Protein 1K4M (pdb70)

InterPro domains:
  IPR004821 Cytidyltransferase-like domain [PF01467] (7-187)
  IPR004821 Cytidyltransferase-like domain [TIGR00125] (6-68)
  IPR005248 Nicotinate/nicotinamide nucleotide adenylyltransferase [MF_00244] (3-213)
  IPR005248 Nicotinate/nicotinamide nucleotide adenylyltransferase [PTHR39321] (6-212)
  IPR005248 Nicotinate/nicotinamide nucleotide adenylyltransferase [TIGR00482] (7-212)
  IPR005248 Nicotinate/nicotinamide nucleotide adenylyltransferase [cd02165] (6-212)
  IPR014729 Rossmann-like alpha/beta/alpha sandwich fold [G3DSA:3.40.50.620] (2-213)

Nearest PDB structures (foldseek):
  1k4k-assembly1_A  TM=9.623E-01  e=9.495E-39  Escherichia coli
  6kg3-assembly2_C  TM=9.595E-01  e=1.101E-37  Escherichia coli NCCP15648
  6kh2-assembly3_C  TM=9.581E-01  e=1.278E-36  Escherichia coli NCCP15648
  2qtr-assembly1_A  TM=9.262E-01  e=2.271E-19  Bacillus anthracis
  1yum-assembly1_A  TM=8.874E-01  e=1.137E-19  Pseudomonas aeruginosa

Sequence (639 aa):
MKSLQALFGGTFDPVHYGHLKPVETLANLIGLTRVTIIPNNVPPHRPQPEANSVQRKHMLELAIADKPLFTLDERELKRNAPSYTAQTLKEWRQEQGPDVPLAFIIGQDSLLTFPTWYEYETILDNAHLIVCRRPGYPLEMAQPQYQQWLEDHLTHNPEDLHLQPAGKIYLAETPWFNISATIIRERLQNGESCEDLLPEPVLTYINQQGLYRMKSLQALFGGTFDPVHYGHLKPVETLANLIGLTRVTIIPNNVPPHRPQPEANSVQRKHMLELAIADKPLFTLDERELKRNAPSYTAQTLKEWRQEQGPDVPLAFIIGQDSLLTFPTWYEYETILDNAHLIVCRRPGYPLEMAQPQYQQWLEDHLTHNPEDLHLQPAGKIYLAETPWFNISATIIRERLQNGESCEDLLPEPVLTYINQQGLYRMKSLQALFGGTFDPVHYGHLKPVETLANLIGLTRVTIIPNNVPPHRPQPEANSVQRKHMLELAIADKPLFTLDERELKRNAPSYTAQTLKEWRQEQGPDVPLAFIIGQDSLLTFPTWYEYETILDNAHLIVCRRPGYPLEMAQPQYQQWLEDHLTHNPEDLHLQPAGKIYLAETPWFNISATIIRERLQNGESCEDLLPEPVLTYINQQGLYR

Foldseek 3Di:
DDEEEEEEEDQPLPPKCQRPQLVVVVCVVQNQQAYEYEHAAQDPVDHHRQDHLVLNVVLVCLQCVPPNNYDYDDCRVPDPDHDFVLVVLVVVQVVVDQQHAYEYEDEQVVLLVQVVGDPSVSNQVRHAYEYEYEPPDDNAHPDPVVSVVQVVQEDDDSVVSVVGNGRHYYHDPGDYDPADSVVVLVCVVVVHDCVVIGDPSSVVSCVVVVTSD/DDAEEEEEEDAPLPPWCQRPQQVVVVCVVQNAQAYEYEHAAQADVDGHRQDGLVLNVVLVCVQCVVPNNYDYDCVRSPDPDHDFVLVVLVVVCVVVDQQHAYEYEDEQVVLLVQVVGDPSVSNQVRHAYEYEYEPPDDNAHPDPVVSVVLVVQEDDDSVVSNVGNGGHYYHDDGDYDPADSVVVLVCVVVVHDCPVIGDPVSVVSCVVVVPSD/DDEAEEEEEDAPLPPKCQRPQQVVVVCVPQNAQAYEYEHAAQAPVDHHRQQGDVLNVVLVCQQCVPPNRYDYDDCRVPPPDHDFVLVVLVVVQVVVDQQHAYEYEDEQVVLLVQVVGDPSVNNQVRHAYEYEYEPPDDNAHPDPVVSVVQVVQEDDDSVVSNVGNGGHYYHDPGDYDPADSVVVLVCVLVVHDCPRIGDPSSVVSCVVVVTSD

Structure (mmCIF, N/CA/C/O backbone):
data_1K4M
#
_entry.id   1K4M
#
_cell.length_a   114.830
_cell.length_b   113.930
_cell.length_c   115.670
_cell.angle_alpha   90.00
_cell.angle_beta   90.00
_cell.angle_gamma   90.00
#
_symmetry.space_group_name_H-M   'I 2 2 2'
#
loop_
_entity.id
_entity.type
_entity.pdbx_description
1 polymer 'NaMN adenylyltransferase'
2 non-polymer NICOTINAMIDE-ADENINE-DINUCLEOTIDE
3 non-polymer 'CITRIC ACID'
4 water water
#
loop_
_atom_site.group_PDB
_atom_site.id
_atom_site.type_symbol
_atom_site.label_atom_id
_atom_site.label_alt_id
_atom_site.label_comp_id
_atom_site.label_asym_id
_atom_site.label_entity_id
_atom_site.label_seq_id
_atom_site.pdbx_PDB_ins_code
_atom_site.Cartn_x
_atom_site.Cartn_y
_atom_site.Cartn_z
_atom_site.occupancy
_atom_site.B_iso_or_equiv
_atom_site.auth_seq_id
_atom_site.auth_comp_id
_atom_site.auth_asym_id
_atom_site.auth_atom_id
_atom_site.pdbx_PDB_model_num
ATOM 1 N N . MET A 1 1 ? 19.291 56.114 18.618 1.00 37.65 1 MET A N 1
ATOM 2 C CA . MET A 1 1 ? 19.596 54.719 18.166 1.00 36.53 1 MET A CA 1
ATOM 3 C C . MET A 1 1 ? 19.382 53.669 19.270 1.00 35.67 1 MET A C 1
ATOM 4 O O . MET A 1 1 ? 20.009 53.724 20.310 1.00 35.02 1 MET A O 1
ATOM 9 N N . LYS A 1 2 ? 18.484 52.718 19.036 1.00 34.65 2 LYS A N 1
ATOM 10 C CA . LYS A 1 2 ? 18.193 51.674 20.025 1.00 34.79 2 LYS A CA 1
ATOM 11 C C . LYS A 1 2 ? 19.240 50.546 19.930 1.00 33.12 2 LYS A C 1
ATOM 12 O O . LYS A 1 2 ? 20.230 50.655 19.194 1.00 32.95 2 LYS A O 1
ATOM 18 N N . SER A 1 3 ? 19.002 49.464 20.661 1.00 30.44 3 SER A N 1
ATOM 19 C CA . SER A 1 3 ? 19.901 48.312 20.684 1.00 31.18 3 SER A CA 1
ATOM 20 C C . SER A 1 3 ? 19.953 47.555 19.340 1.00 29.51 3 SER A C 1
ATOM 21 O O . SER A 1 3 ? 18.931 47.232 18.771 1.00 27.32 3 SER A O 1
ATOM 24 N N . LEU A 1 4 ? 21.149 47.280 18.833 1.00 30.01 4 LEU A N 1
ATOM 25 C CA . LEU A 1 4 ? 21.272 46.542 17.568 1.00 28.37 4 LEU A CA 1
ATOM 26 C C . LEU A 1 4 ? 20.656 45.128 17.632 1.00 29.12 4 LEU A C 1
ATOM 27 O O . LEU A 1 4 ? 21.046 44.310 18.477 1.00 26.88 4 LEU A O 1
ATOM 32 N N . GLN A 1 5 ? 19.725 44.853 16.711 1.00 28.79 5 GLN A N 1
ATOM 33 C CA . GLN A 1 5 ? 19.039 43.554 16.614 1.00 31.07 5 GLN A CA 1
ATOM 34 C C . GLN A 1 5 ? 19.519 42.833 15.360 1.00 29.33 5 GLN A C 1
ATOM 35 O O . GLN A 1 5 ? 19.795 43.489 14.365 1.00 27.50 5 GLN A O 1
ATOM 41 N N . ALA A 1 6 ? 19.588 41.498 15.397 1.00 26.81 6 ALA A N 1
ATOM 42 C CA . ALA A 1 6 ? 20.058 40.740 14.239 1.00 27.09 6 ALA A CA 1
ATOM 43 C C . ALA A 1 6 ? 19.121 39.597 13.848 1.00 27.72 6 ALA A C 1
ATOM 44 O O . ALA A 1 6 ? 18.489 39.000 14.705 1.00 26.22 6 ALA A O 1
ATOM 46 N N . LEU A 1 7 ? 19.030 39.310 12.549 1.00 25.29 7 LEU A N 1
ATOM 47 C CA . LEU A 1 7 ? 18.168 38.216 12.067 1.00 27.01 7 LEU A CA 1
ATOM 48 C C . LEU A 1 7 ? 19.100 37.322 11.251 1.00 24.30 7 LEU A C 1
ATOM 49 O O . LEU A 1 7 ? 20.065 37.801 10.670 1.00 23.38 7 LEU A O 1
ATOM 54 N N . PHE A 1 8 ? 18.816 36.026 11.219 1.00 24.74 8 PHE A N 1
ATOM 55 C CA . PHE A 1 8 ? 19.683 35.067 10.529 1.00 22.48 8 PHE A CA 1
ATOM 56 C C . PHE A 1 8 ? 18.733 34.128 9.819 1.00 23.05 8 PHE A C 1
ATOM 57 O O . PHE A 1 8 ? 18.001 33.373 10.464 1.00 23.96 8 PHE A O 1
ATOM 65 N N . GLY A 1 9 ? 18.711 34.174 8.497 1.00 24.96 9 GLY A N 1
ATOM 66 C CA . GLY A 1 9 ? 17.790 33.290 7.801 1.00 24.42 9 GLY A CA 1
ATOM 67 C C . GLY A 1 9 ? 18.453 32.076 7.199 1.00 25.04 9 GLY A C 1
ATOM 68 O O . GLY A 1 9 ? 19.664 32.064 6.990 1.00 26.23 9 GLY A O 1
ATOM 69 N N . GLY A 1 10 ? 17.655 31.062 6.898 1.00 23.65 10 GLY A N 1
ATOM 70 C CA . GLY A 1 10 ? 18.201 29.883 6.275 1.00 25.76 10 GLY A CA 1
ATOM 71 C C . GLY A 1 10 ? 17.188 28.770 6.143 1.00 26.95 10 GLY A C 1
ATOM 72 O O . GLY A 1 10 ? 16.049 28.892 6.613 1.00 27.08 10 GLY A O 1
ATOM 73 N N . THR A 1 11 ? 17.597 27.699 5.465 1.00 26.81 11 THR A N 1
ATOM 74 C CA . THR A 1 11 ? 16.745 26.524 5.313 1.00 27.64 11 THR A CA 1
ATOM 75 C C . THR A 1 11 ? 17.124 25.521 6.437 1.00 27.57 11 THR A C 1
ATOM 76 O O . THR A 1 11 ? 16.253 24.864 6.993 1.00 26.36 11 THR A O 1
ATOM 80 N N . PHE A 1 12 ? 18.414 25.400 6.763 1.00 26.81 12 PHE A N 1
ATOM 81 C CA . PHE A 1 12 ? 18.854 24.510 7.860 1.00 27.21 12 PHE A CA 1
ATOM 82 C C . PHE A 1 12 ? 18.380 23.049 7.686 1.00 26.21 12 PHE A C 1
ATOM 83 O O . PHE A 1 12 ? 17.524 22.564 8.426 1.00 28.00 12 PHE A O 1
ATOM 91 N N . ASP A 1 13 ? 18.989 22.359 6.734 1.00 26.53 13 ASP A N 1
ATOM 92 C CA . ASP A 1 13 ? 18.588 21.005 6.371 1.00 28.66 13 ASP A CA 1
ATOM 93 C C . ASP A 1 13 ? 19.727 20.000 6.508 1.00 27.55 13 ASP A C 1
ATOM 94 O O . ASP A 1 13 ? 20.138 19.361 5.528 1.00 29.02 13 ASP A O 1
ATOM 99 N N . PRO A 1 14 ? 20.198 19.773 7.746 1.00 25.90 14 PRO A N 1
ATOM 100 C CA . PRO A 1 14 ? 19.777 20.301 9.050 1.00 24.42 14 PRO A CA 1
ATOM 101 C C . PRO A 1 14 ? 20.655 21.447 9.552 1.00 23.02 14 PRO A C 1
ATOM 102 O O . PRO A 1 14 ? 21.672 21.736 8.953 1.00 24.18 14 PRO A O 1
ATOM 106 N N . VAL A 1 15 ? 20.259 22.059 10.666 1.00 24.12 15 VAL A N 1
ATOM 107 C CA . VAL A 1 15 ? 21.037 23.116 11.303 1.00 25.50 15 VAL A CA 1
ATOM 108 C C . VAL A 1 15 ? 22.299 22.435 11.825 1.00 27.40 15 VAL A C 1
ATOM 109 O O . VAL A 1 15 ? 22.255 21.278 12.252 1.00 26.04 15 VAL A O 1
ATOM 113 N N . HIS A 1 16 ? 23.425 23.139 11.791 1.00 26.14 16 HIS A N 1
ATOM 114 C CA . HIS A 1 16 ? 24.679 22.558 12.254 1.00 26.27 16 HIS A CA 1
ATOM 115 C C . HIS A 1 16 ? 25.634 23.636 12.774 1.00 27.94 16 HIS A C 1
ATOM 116 O O . HIS A 1 16 ? 25.308 24.835 12.759 1.00 25.27 16 HIS A O 1
ATOM 123 N N . TYR A 1 17 ? 26.818 23.213 13.216 1.00 25.90 17 TYR A N 1
ATOM 124 C CA . TYR A 1 17 ? 27.795 24.141 13.780 1.00 25.63 17 TYR A CA 1
ATOM 125 C C . TYR A 1 17 ? 28.281 25.244 12.845 1.00 24.51 17 TYR A C 1
ATOM 126 O O . TYR A 1 17 ? 28.665 26.325 13.295 1.00 25.82 17 TYR A O 1
ATOM 135 N N . GLY A 1 18 ? 28.278 24.964 11.559 1.00 24.22 18 GLY A N 1
ATOM 136 C CA . GLY A 1 18 ? 28.701 25.941 10.570 1.00 24.48 18 GLY A CA 1
ATOM 137 C C . GLY A 1 18 ? 27.703 27.094 10.491 1.00 25.04 18 GLY A C 1
ATOM 138 O O . GLY A 1 18 ? 28.082 28.181 10.038 1.00 26.45 18 GLY A O 1
ATOM 139 N N . HIS A 1 19 ? 26.452 26.854 10.909 1.00 22.45 19 HIS A N 1
ATOM 140 C CA . HIS A 1 19 ? 25.425 27.895 10.929 1.00 25.00 19 HIS A CA 1
ATOM 141 C C . HIS A 1 19 ? 25.515 28.650 12.260 1.00 24.90 19 HIS A C 1
ATOM 142 O O . HIS A 1 19 ? 25.547 29.869 12.298 1.00 25.13 19 HIS A O 1
ATOM 149 N N . LEU A 1 20 ? 25.544 27.889 13.350 1.00 25.48 20 LEU A N 1
ATOM 150 C CA . LEU A 1 20 ? 25.513 28.450 14.691 1.00 25.34 20 LEU A CA 1
ATOM 151 C C . LEU A 1 20 ? 26.754 29.133 15.278 1.00 24.32 20 LEU A C 1
ATOM 152 O O . LEU A 1 20 ? 26.670 30.273 15.741 1.00 24.26 20 LEU A O 1
ATOM 157 N N . LYS A 1 21 ? 27.887 28.442 15.286 1.00 23.09 21 LYS A N 1
ATOM 158 C CA . LYS A 1 21 ? 29.087 28.996 15.911 1.00 23.98 21 LYS A CA 1
ATOM 159 C C . LYS A 1 21 ? 29.589 30.328 15.339 1.00 24.42 21 LYS A C 1
ATOM 160 O O . LYS A 1 21 ? 30.002 31.214 16.092 1.00 22.97 21 LYS A O 1
ATOM 166 N N . PRO A 1 22 ? 29.582 30.484 14.004 1.00 25.54 22 PRO A N 1
ATOM 167 C CA . PRO A 1 22 ? 30.055 31.780 13.515 1.00 26.18 22 PRO A CA 1
ATOM 168 C C . PRO A 1 22 ? 29.192 32.897 14.131 1.00 25.19 22 PRO A C 1
ATOM 169 O O . PRO A 1 22 ? 29.716 33.928 14.568 1.00 23.96 22 PRO A O 1
ATOM 173 N N . VAL A 1 23 ? 27.879 32.665 14.198 1.00 23.67 23 VAL A N 1
ATOM 174 C CA . VAL A 1 23 ? 26.944 33.650 14.757 1.00 24.97 23 VAL A CA 1
ATOM 175 C C . VAL A 1 23 ? 27.106 33.918 16.255 1.00 27.21 23 VAL A C 1
ATOM 176 O O . VAL A 1 23 ? 27.030 35.084 16.686 1.00 24.54 23 VAL A O 1
ATOM 180 N N . GLU A 1 24 ? 27.312 32.851 17.043 1.00 28.63 24 GLU A N 1
ATOM 181 C CA . GLU A 1 24 ? 27.525 32.992 18.489 1.00 28.73 24 GLU A CA 1
ATOM 182 C C . GLU A 1 24 ? 28.740 33.856 18.792 1.00 28.55 24 GLU A C 1
ATOM 183 O O . GLU A 1 24 ? 28.708 34.663 19.724 1.00 28.16 24 GLU A O 1
ATOM 189 N N . THR A 1 25 ? 29.812 33.685 18.014 1.00 25.29 25 THR A N 1
ATOM 190 C CA . THR A 1 25 ? 31.007 34.486 18.209 1.00 27.06 25 THR A CA 1
ATOM 191 C C . THR A 1 25 ? 30.730 35.898 17.722 1.00 25.41 25 THR A C 1
ATOM 192 O O . THR A 1 25 ? 31.190 36.873 18.327 1.00 23.46 25 THR A O 1
ATOM 196 N N . LEU A 1 26 ? 29.964 36.007 16.638 1.00 25.53 26 LEU A N 1
ATOM 197 C CA . LEU A 1 26 ? 29.599 37.304 16.075 1.00 25.36 26 LEU A CA 1
ATOM 198 C C . LEU A 1 26 ? 29.012 38.150 17.194 1.00 26.34 26 LEU A C 1
ATOM 199 O O . LEU A 1 26 ? 29.355 39.326 17.325 1.00 26.37 26 LEU A O 1
ATOM 204 N N . ALA A 1 27 ? 28.168 37.533 18.026 1.00 23.85 27 ALA A N 1
ATOM 205 C CA . ALA A 1 27 ? 27.541 38.226 19.128 1.00 23.44 27 ALA A CA 1
ATOM 206 C C . ALA A 1 27 ? 28.547 38.778 20.127 1.00 25.64 27 ALA A C 1
ATOM 207 O O . ALA A 1 27 ? 28.300 39.811 20.758 1.00 23.96 27 ALA A O 1
ATOM 209 N N . ASN A 1 28 ? 29.674 38.099 20.284 1.00 26.61 28 ASN A N 1
ATOM 210 C CA . ASN A 1 28 ? 30.677 38.552 21.242 1.00 29.92 28 ASN A CA 1
ATOM 211 C C . ASN A 1 28 ? 31.631 39.561 20.634 1.00 30.46 28 ASN A C 1
ATOM 212 O O . ASN A 1 28 ? 32.204 40.379 21.350 1.00 33.41 28 ASN A O 1
ATOM 217 N N . LEU A 1 29 ? 31.792 39.505 19.318 1.00 30.25 29 LEU A N 1
ATOM 218 C CA . LEU A 1 29 ? 32.664 40.423 18.616 1.00 32.75 29 LEU A CA 1
ATOM 219 C C . LEU A 1 29 ? 32.005 41.791 18.457 1.00 33.42 29 LEU A C 1
ATOM 220 O O . LEU A 1 29 ? 32.593 42.810 18.823 1.00 36.66 29 LEU A O 1
ATOM 225 N N . ILE A 1 30 ? 30.789 41.834 17.928 1.00 30.05 30 ILE A N 1
ATOM 226 C CA . ILE A 1 30 ? 30.189 43.131 17.724 1.00 30.73 30 ILE A CA 1
ATOM 227 C C . ILE A 1 30 ? 29.170 43.618 18.748 1.00 28.63 30 ILE A C 1
ATOM 228 O O . ILE A 1 30 ? 28.977 44.824 18.890 1.00 27.33 30 ILE A O 1
ATOM 233 N N . GLY A 1 31 ? 28.540 42.694 19.475 1.00 26.60 31 GLY A N 1
ATOM 234 C CA . GLY A 1 31 ? 27.584 43.083 20.496 1.00 24.84 31 GLY A CA 1
ATOM 235 C C . GLY A 1 31 ? 26.141 42.870 20.090 1.00 26.12 31 GLY A C 1
ATOM 236 O O . GLY A 1 31 ? 25.456 43.800 19.629 1.00 24.47 31 GLY A O 1
ATOM 237 N N . LEU A 1 32 ? 25.680 41.632 20.243 1.00 24.20 32 LEU A N 1
ATOM 238 C CA . LEU A 1 32 ? 24.302 41.288 19.913 1.00 23.41 32 LEU A CA 1
ATOM 239 C C . LEU A 1 32 ? 23.778 40.575 21.135 1.00 25.57 32 LEU A C 1
ATOM 240 O O . LEU A 1 32 ? 24.429 39.662 21.641 1.00 26.16 32 LEU A O 1
ATOM 245 N N . THR A 1 33 ? 22.628 40.989 21.643 1.00 26.23 33 THR A N 1
ATOM 246 C CA . THR A 1 33 ? 22.097 40.297 22.816 1.00 28.80 33 THR A CA 1
ATOM 247 C C . THR A 1 33 ? 21.036 39.336 22.335 1.00 32.18 33 THR A C 1
ATOM 248 O O . THR A 1 33 ? 20.541 38.502 23.089 1.00 31.93 33 THR A O 1
ATOM 252 N N . ARG A 1 34 ? 20.684 39.452 21.060 1.00 31.57 34 ARG A N 1
ATOM 253 C CA . ARG A 1 34 ? 19.674 38.576 20.516 1.00 32.41 34 ARG A CA 1
ATOM 254 C C . ARG A 1 34 ? 19.728 38.440 19.015 1.00 29.28 34 ARG A C 1
ATOM 255 O O . ARG A 1 34 ? 19.811 39.425 18.252 1.00 26.47 34 ARG A O 1
ATOM 263 N N . VAL A 1 35 ? 19.654 37.186 18.605 1.00 26.41 35 VAL A N 1
ATOM 264 C CA . VAL A 1 35 ? 19.640 36.849 17.212 1.00 24.83 35 VAL A CA 1
ATOM 265 C C . VAL A 1 35 ? 18.391 36.057 16.936 1.00 25.01 35 VAL A C 1
ATOM 266 O O . VAL A 1 35 ? 18.164 35.023 17.564 1.00 23.51 35 VAL A O 1
ATOM 270 N N . THR A 1 36 ? 17.574 36.557 16.016 1.00 22.73 36 THR A N 1
ATOM 271 C CA . THR A 1 36 ? 16.373 35.853 15.623 1.00 25.09 36 THR A CA 1
ATOM 272 C C . THR A 1 36 ? 16.646 35.005 14.373 1.00 25.31 36 THR A C 1
ATOM 273 O O . THR A 1 36 ? 17.049 35.518 13.329 1.00 25.56 36 THR A O 1
ATOM 277 N N . ILE A 1 37 ? 16.426 33.699 14.486 1.00 26.06 37 ILE A N 1
ATOM 278 C CA . ILE A 1 37 ? 16.633 32.790 13.357 1.00 27.04 37 ILE A CA 1
ATOM 279 C C . ILE A 1 37 ? 15.310 32.722 12.559 1.00 26.34 37 ILE A C 1
ATOM 280 O O . ILE A 1 37 ? 14.245 32.554 13.147 1.00 27.41 37 ILE A O 1
ATOM 285 N N . ILE A 1 38 ? 15.386 32.868 11.242 1.00 27.40 38 ILE A N 1
ATOM 286 C CA . ILE A 1 38 ? 14.187 32.847 10.407 1.00 27.16 38 ILE A CA 1
ATOM 287 C C . ILE A 1 38 ? 14.244 31.703 9.411 1.00 27.14 38 ILE A C 1
ATOM 288 O O . ILE A 1 38 ? 14.765 31.851 8.303 1.00 27.50 38 ILE A O 1
ATOM 293 N N . PRO A 1 39 ? 13.731 30.522 9.802 1.00 27.70 39 PRO A N 1
ATOM 294 C CA . PRO A 1 39 ? 13.758 29.385 8.873 1.00 27.14 39 PRO A CA 1
ATOM 295 C C . PRO A 1 39 ? 12.717 29.546 7.772 1.00 29.92 39 PRO A C 1
ATOM 296 O O . PRO A 1 39 ? 11.648 30.124 8.019 1.00 29.05 39 PRO A O 1
ATOM 300 N N . ASN A 1 40 ? 13.013 29.035 6.573 1.00 30.67 40 ASN A N 1
ATOM 301 C CA . ASN A 1 40 ? 12.055 29.123 5.468 1.00 34.83 40 ASN A CA 1
ATOM 302 C C . ASN A 1 40 ? 11.576 27.737 5.028 1.00 37.47 40 ASN A C 1
ATOM 303 O O . ASN A 1 40 ? 12.155 26.724 5.410 1.00 36.15 40 ASN A O 1
ATOM 308 N N . ASN A 1 41 ? 10.515 27.705 4.226 1.00 41.31 41 ASN A N 1
ATOM 309 C CA . ASN A 1 41 ? 9.918 26.453 3.773 1.00 44.33 41 ASN A CA 1
ATOM 310 C C . ASN A 1 41 ? 10.543 25.847 2.512 1.00 47.16 41 ASN A C 1
ATOM 311 O O . ASN A 1 41 ? 11.420 24.975 2.622 1.00 48.65 41 ASN A O 1
ATOM 316 N N . VAL A 1 42 ? 10.104 26.275 1.323 1.00 47.44 42 VAL A N 1
ATOM 317 C CA . VAL A 1 42 ? 10.682 25.751 0.069 1.00 48.74 42 VAL A CA 1
ATOM 318 C C . VAL A 1 42 ? 11.274 26.857 -0.826 1.00 49.75 42 VAL A C 1
ATOM 319 O O . VAL A 1 42 ? 10.786 27.090 -1.939 1.00 50.57 42 VAL A O 1
ATOM 323 N N . PRO A 1 43 ? 12.354 27.522 -0.365 1.00 48.91 43 PRO A N 1
ATOM 324 C CA . PRO A 1 43 ? 13.031 28.608 -1.097 1.00 49.03 43 PRO A CA 1
ATOM 325 C C . PRO A 1 43 ? 13.173 28.322 -2.587 1.00 48.72 43 PRO A C 1
ATOM 326 O O . PRO A 1 43 ? 13.550 27.222 -2.979 1.00 50.22 43 PRO A O 1
ATOM 330 N N . PRO A 1 44 ? 12.918 29.326 -3.431 1.00 48.91 44 PRO A N 1
ATOM 331 C CA . PRO A 1 44 ? 13.007 29.221 -4.895 1.00 49.04 44 PRO A CA 1
ATOM 332 C C . PRO A 1 44 ? 14.418 28.922 -5.411 1.00 48.21 44 PRO A C 1
ATOM 333 O O . PRO A 1 44 ? 14.620 28.086 -6.318 1.00 46.91 44 PRO A O 1
ATOM 337 N N . HIS A 1 45 ? 15.375 29.644 -4.827 1.00 45.81 45 HIS A N 1
ATOM 338 C CA . HIS A 1 45 ? 16.780 29.568 -5.207 1.00 44.77 45 HIS A CA 1
ATOM 339 C C . HIS A 1 45 ? 17.452 28.234 -4.944 1.00 43.35 45 HIS A C 1
ATOM 340 O O . HIS A 1 45 ? 18.667 28.130 -5.073 1.00 42.78 45 HIS A O 1
ATOM 347 N N . ARG A 1 46 ? 16.685 27.218 -4.569 1.00 42.06 46 ARG A N 1
ATOM 348 C CA . ARG A 1 46 ? 17.290 25.926 -4.277 1.00 42.89 46 ARG A CA 1
ATOM 349 C C . ARG A 1 46 ? 16.304 24.758 -4.306 1.00 42.31 46 ARG A C 1
ATOM 350 O O . ARG A 1 46 ? 15.099 24.950 -4.194 1.00 40.69 46 ARG A O 1
ATOM 358 N N . PRO A 1 47 ? 16.820 23.529 -4.454 1.00 43.68 47 PRO A N 1
ATOM 359 C CA . PRO A 1 47 ? 15.967 22.338 -4.497 1.00 44.73 47 PRO A CA 1
ATOM 360 C C . PRO A 1 47 ? 15.167 22.155 -3.223 1.00 44.86 47 PRO A C 1
ATOM 361 O O . PRO A 1 47 ? 15.362 22.858 -2.238 1.00 44.83 47 PRO A O 1
ATOM 365 N N . GLN A 1 48 ? 14.250 21.206 -3.251 1.00 46.38 48 GLN A N 1
ATOM 366 C CA . GLN A 1 48 ? 13.422 20.932 -2.090 1.00 47.27 48 GLN A CA 1
ATOM 367 C C . GLN A 1 48 ? 14.265 20.394 -0.934 1.00 45.75 48 GLN A C 1
ATOM 368 O O . GLN A 1 48 ? 15.179 19.598 -1.140 1.00 44.50 48 GLN A O 1
ATOM 374 N N . PRO A 1 49 ? 13.997 20.852 0.295 1.00 46.12 49 PRO A N 1
ATOM 375 C CA . PRO A 1 49 ? 14.809 20.313 1.394 1.00 47.05 49 PRO A CA 1
ATOM 376 C C . PRO A 1 49 ? 14.379 18.875 1.694 1.00 48.05 49 PRO A C 1
ATOM 377 O O . PRO A 1 49 ? 13.231 18.509 1.430 1.00 49.08 49 PRO A O 1
ATOM 381 N N . GLU A 1 50 ? 15.296 18.057 2.209 1.00 48.35 50 GLU A N 1
ATOM 382 C CA . GLU A 1 50 ? 14.973 16.671 2.538 1.00 48.14 50 GLU A CA 1
ATOM 383 C C . GLU A 1 50 ? 14.100 16.636 3.785 1.00 47.14 50 GLU A C 1
ATOM 384 O O . GLU A 1 50 ? 13.030 16.054 3.764 1.00 48.38 50 GLU A O 1
ATOM 390 N N . ALA A 1 51 ? 14.543 17.254 4.873 1.00 44.83 51 ALA A N 1
ATOM 391 C CA . ALA A 1 51 ? 13.722 17.279 6.079 1.00 43.90 51 ALA A CA 1
ATOM 392 C C . ALA A 1 51 ? 12.591 18.272 5.852 1.00 45.45 51 ALA A C 1
ATOM 393 O O . ALA A 1 51 ? 12.817 19.353 5.318 1.00 45.96 51 ALA A O 1
ATOM 395 N N . ASN A 1 52 ? 11.374 17.925 6.260 1.00 46.22 52 ASN A N 1
ATOM 396 C CA . ASN A 1 52 ? 10.248 18.826 6.044 1.00 46.50 52 ASN A CA 1
ATOM 397 C C . ASN A 1 52 ? 10.320 20.011 6.980 1.00 46.88 52 ASN A C 1
ATOM 398 O O . ASN A 1 52 ? 11.212 20.090 7.825 1.00 46.90 52 ASN A O 1
ATOM 403 N N . SER A 1 53 ? 9.357 20.913 6.832 1.00 46.50 53 SER A N 1
ATOM 404 C CA . SER A 1 53 ? 9.268 22.132 7.622 1.00 46.36 53 SER A CA 1
ATOM 405 C C . SER A 1 53 ? 9.178 21.941 9.133 1.00 44.81 53 SER A C 1
ATOM 406 O O . SER A 1 53 ? 9.850 22.643 9.884 1.00 44.98 53 SER A O 1
ATOM 409 N N . VAL A 1 54 ? 8.347 21.003 9.576 1.00 42.89 54 VAL A N 1
ATOM 410 C CA . VAL A 1 54 ? 8.161 20.735 10.998 1.00 40.97 54 VAL A CA 1
ATOM 411 C C . VAL A 1 54 ? 9.431 20.180 11.646 1.00 39.11 54 VAL A C 1
ATOM 412 O O . VAL A 1 54 ? 9.800 20.568 12.753 1.00 38.92 54 VAL A O 1
ATOM 416 N N . GLN A 1 55 ? 10.092 19.269 10.953 1.00 38.61 55 GLN A N 1
ATOM 417 C CA . GLN A 1 55 ? 11.315 18.663 11.467 1.00 37.82 55 GLN A CA 1
ATOM 418 C C . GLN A 1 55 ? 12.438 19.707 11.543 1.00 38.20 55 GLN A C 1
ATOM 419 O O . GLN A 1 55 ? 13.158 19.789 12.552 1.00 36.93 55 GLN A O 1
ATOM 425 N N . ARG A 1 56 ? 12.589 20.509 10.488 1.00 36.28 56 ARG A N 1
ATOM 426 C CA . ARG A 1 56 ? 13.631 21.526 10.493 1.00 36.78 56 ARG A CA 1
ATOM 427 C C . ARG A 1 56 ? 13.436 22.511 11.636 1.00 36.40 56 ARG A C 1
ATOM 428 O O . ARG A 1 56 ? 14.409 22.959 12.247 1.00 35.74 56 ARG A O 1
ATOM 436 N N . LYS A 1 57 ? 12.180 22.822 11.947 1.00 36.18 57 LYS A N 1
ATOM 437 C CA . LYS A 1 57 ? 11.864 23.738 13.040 1.00 37.78 57 LYS A CA 1
ATOM 438 C C . LYS A 1 57 ? 12.218 23.098 14.371 1.00 38.32 57 LYS A C 1
ATOM 439 O O . LYS A 1 57 ? 12.774 23.742 15.269 1.00 38.84 57 LYS A O 1
ATOM 445 N N . HIS A 1 58 ? 11.877 21.827 14.510 1.00 37.15 58 HIS A N 1
ATOM 446 C CA . HIS A 1 58 ? 12.146 21.125 15.756 1.00 36.48 58 HIS A CA 1
ATOM 447 C C . HIS A 1 58 ? 13.645 21.029 16.005 1.00 34.37 58 HIS A C 1
ATOM 448 O O . HIS A 1 58 ? 14.095 21.196 17.141 1.00 35.27 58 HIS A O 1
ATOM 455 N N . MET A 1 59 ? 14.412 20.768 14.950 1.00 32.18 59 MET A N 1
ATOM 456 C CA . MET A 1 59 ? 15.858 20.651 15.088 1.00 30.10 59 MET A CA 1
ATOM 457 C C . MET A 1 59 ? 16.456 21.995 15.520 1.00 29.56 59 MET A C 1
ATOM 458 O O . MET A 1 59 ? 17.394 22.043 16.314 1.00 26.79 59 MET A O 1
ATOM 463 N N . LEU A 1 60 ? 15.876 23.088 15.031 1.00 28.98 60 LEU A N 1
ATOM 464 C CA . LEU A 1 60 ? 16.371 24.410 15.403 1.00 29.54 60 LEU A CA 1
ATOM 465 C C . LEU A 1 60 ? 16.099 24.627 16.879 1.00 29.56 60 LEU A C 1
ATOM 466 O O . LEU A 1 60 ? 16.992 25.061 17.611 1.00 30.81 60 LEU A O 1
ATOM 471 N N . GLU A 1 61 ? 14.877 24.315 17.325 1.00 29.56 61 GLU A N 1
ATOM 472 C CA . GLU A 1 61 ? 14.529 24.484 18.739 1.00 31.86 61 GLU A CA 1
ATOM 473 C C . GLU A 1 61 ? 15.458 23.647 19.621 1.00 31.33 61 GLU A C 1
ATOM 474 O O . GLU A 1 61 ? 15.939 24.117 20.673 1.00 30.72 61 GLU A O 1
ATOM 480 N N . LEU A 1 62 ? 15.715 22.410 19.203 1.00 30.77 62 LEU A N 1
ATOM 481 C CA . LEU A 1 62 ? 16.596 21.539 19.990 1.00 32.08 62 LEU A CA 1
ATOM 482 C C . LEU A 1 62 ? 17.975 22.148 20.071 1.00 31.83 62 LEU A C 1
ATOM 483 O O . LEU A 1 62 ? 18.611 22.105 21.118 1.00 31.31 62 LEU A O 1
ATOM 488 N N . ALA A 1 63 ? 18.426 22.729 18.957 1.00 30.21 63 ALA A N 1
ATOM 489 C CA . ALA A 1 63 ? 19.757 23.315 18.889 1.00 29.91 63 ALA A CA 1
ATOM 490 C C . ALA A 1 63 ? 19.944 24.566 19.719 1.00 28.87 63 ALA A C 1
ATOM 491 O O . ALA A 1 63 ? 21.029 24.793 20.234 1.00 28.36 63 ALA A O 1
ATOM 493 N N . ILE A 1 64 ? 18.904 25.381 19.857 1.00 29.20 64 ILE A N 1
ATOM 494 C CA . ILE A 1 64 ? 19.054 26.600 20.640 1.00 29.99 64 ILE A CA 1
ATOM 495 C C . ILE A 1 64 ? 18.451 26.520 22.046 1.00 32.09 64 ILE A C 1
ATOM 496 O O . ILE A 1 64 ? 18.489 27.497 22.795 1.00 33.18 64 ILE A O 1
ATOM 501 N N . ALA A 1 65 ? 17.916 25.352 22.403 1.00 32.38 65 ALA A N 1
ATOM 502 C CA . ALA A 1 65 ? 17.291 25.154 23.718 1.00 35.14 65 ALA A CA 1
ATOM 503 C C . ALA A 1 65 ? 18.147 25.710 24.861 1.00 36.03 65 ALA A C 1
ATOM 504 O O . ALA A 1 65 ? 17.627 26.368 25.772 1.00 37.98 65 ALA A O 1
ATOM 506 N N . ASP A 1 66 ? 19.450 25.455 24.798 1.00 35.65 66 ASP A N 1
ATOM 507 C CA . ASP A 1 66 ? 20.400 25.926 25.806 1.00 38.18 66 ASP A CA 1
ATOM 508 C C . ASP A 1 66 ? 21.299 27.061 25.296 1.00 37.11 66 ASP A C 1
ATOM 509 O O . ASP A 1 66 ? 22.446 27.170 25.721 1.00 37.48 66 ASP A O 1
ATOM 514 N N . LYS A 1 67 ? 20.794 27.897 24.388 1.00 36.78 67 LYS A N 1
ATOM 515 C CA . LYS A 1 67 ? 21.571 29.032 23.863 1.00 36.06 67 LYS A CA 1
ATOM 516 C C . LYS A 1 67 ? 20.635 30.225 23.766 1.00 35.06 67 LYS A C 1
ATOM 517 O O . LYS A 1 67 ? 20.127 30.551 22.692 1.00 35.66 67 LYS A O 1
ATOM 523 N N . PRO A 1 68 ? 20.411 30.909 24.893 1.00 34.57 68 PRO A N 1
ATOM 524 C CA . PRO A 1 68 ? 19.523 32.074 24.979 1.00 33.81 68 PRO A CA 1
ATOM 525 C C . PRO A 1 68 ? 19.794 33.214 24.010 1.00 32.59 68 PRO A C 1
ATOM 526 O O . PRO A 1 68 ? 18.971 34.113 23.863 1.00 32.48 68 PRO A O 1
ATOM 530 N N . LEU A 1 69 ? 20.943 33.202 23.351 1.00 31.74 69 LEU A N 1
ATOM 531 C CA . LEU A 1 69 ? 21.223 34.271 22.393 1.00 30.33 69 LEU A CA 1
ATOM 532 C C . LEU A 1 69 ? 20.156 34.222 21.276 1.00 30.85 69 LEU A C 1
ATOM 533 O O . LEU A 1 69 ? 19.676 35.256 20.789 1.00 28.25 69 LEU A O 1
ATOM 538 N N . PHE A 1 70 ? 19.779 32.993 20.919 1.00 30.32 70 PHE A N 1
ATOM 539 C CA . PHE A 1 70 ? 18.831 32.704 19.840 1.00 31.22 70 PHE A CA 1
ATOM 540 C C . PHE A 1 70 ? 17.356 32.558 20.140 1.00 32.01 70 PHE A C 1
ATOM 541 O O . PHE A 1 70 ? 16.966 32.051 21.191 1.00 32.35 70 PHE A O 1
ATOM 549 N N . THR A 1 71 ? 16.546 32.955 19.159 1.00 34.54 71 THR A N 1
ATOM 550 C CA . THR A 1 71 ? 15.096 32.809 19.232 1.00 35.71 71 THR A CA 1
ATOM 551 C C . THR A 1 71 ? 14.590 32.575 17.794 1.00 36.28 71 THR A C 1
ATOM 552 O O . THR A 1 71 ? 15.324 32.803 16.826 1.00 36.80 71 THR A O 1
ATOM 556 N N . LEU A 1 72 ? 13.362 32.090 17.641 1.00 36.60 72 LEU A N 1
ATOM 557 C CA . LEU A 1 72 ? 12.845 31.841 16.300 1.00 37.26 72 LEU A CA 1
ATOM 558 C C . LEU A 1 72 ? 11.669 32.726 15.908 1.00 36.87 72 LEU A C 1
ATOM 559 O O . LEU A 1 72 ? 10.859 33.111 16.745 1.00 37.25 72 LEU A O 1
ATOM 564 N N . ASP A 1 73 ? 11.592 33.051 14.622 1.00 36.48 73 ASP A N 1
ATOM 565 C CA . ASP A 1 73 ? 10.487 33.836 14.070 1.00 35.14 73 ASP A CA 1
ATOM 566 C C . ASP A 1 73 ? 9.996 32.920 12.964 1.00 34.64 73 ASP A C 1
ATOM 567 O O . ASP A 1 73 ? 10.711 32.677 11.975 1.00 32.65 73 ASP A O 1
ATOM 572 N N . GLU A 1 74 ? 8.778 32.415 13.128 1.00 33.86 74 GLU A N 1
ATOM 573 C CA . GLU A 1 74 ? 8.220 31.473 12.164 1.00 35.30 74 GLU A CA 1
ATOM 574 C C . GLU A 1 74 ? 7.439 32.075 10.995 1.00 35.68 74 GLU A C 1
ATOM 575 O O . GLU A 1 74 ? 6.804 31.337 10.228 1.00 33.08 74 GLU A O 1
ATOM 581 N N . ARG A 1 75 ? 7.524 33.393 10.823 1.00 34.49 75 ARG A N 1
ATOM 582 C CA . ARG A 1 75 ? 6.757 34.040 9.773 1.00 34.13 75 ARG A CA 1
ATOM 583 C C . ARG A 1 75 ? 6.961 33.447 8.389 1.00 34.32 75 ARG A C 1
ATOM 584 O O . ARG A 1 75 ? 6.022 33.394 7.596 1.00 32.79 75 ARG A O 1
ATOM 592 N N . GLU A 1 76 ? 8.159 32.978 8.075 1.00 34.65 76 GLU A N 1
ATOM 593 C CA . GLU A 1 76 ? 8.346 32.430 6.742 1.00 35.82 76 GLU A CA 1
ATOM 594 C C . GLU A 1 76 ? 7.864 30.985 6.623 1.00 37.91 76 GLU A C 1
ATOM 595 O O . GLU A 1 76 ? 7.517 30.522 5.526 1.00 38.40 76 GLU A O 1
ATOM 601 N N . LEU A 1 77 ? 7.843 30.276 7.744 1.00 38.64 77 LEU A N 1
ATOM 602 C CA . LEU A 1 77 ? 7.362 28.904 7.755 1.00 40.89 77 LEU A CA 1
ATOM 603 C C . LEU A 1 77 ? 5.841 28.933 7.640 1.00 42.53 77 LEU A C 1
ATOM 604 O O . LEU A 1 77 ? 5.254 28.119 6.934 1.00 43.62 77 LEU A O 1
ATOM 609 N N . LYS A 1 78 ? 5.202 29.889 8.308 1.00 44.21 78 LYS A N 1
ATOM 610 C CA . LYS A 1 78 ? 3.742 29.998 8.251 1.00 46.72 78 LYS A CA 1
ATOM 611 C C . LYS A 1 78 ? 3.221 30.737 7.012 1.00 48.29 78 LYS A C 1
ATOM 612 O O . LYS A 1 78 ? 2.065 30.559 6.615 1.00 49.47 78 LYS A O 1
ATOM 618 N N . ARG A 1 79 ? 4.055 31.582 6.414 1.00 49.68 79 ARG A N 1
ATOM 619 C CA . ARG A 1 79 ? 3.639 32.339 5.235 1.00 52.03 79 ARG A CA 1
ATOM 620 C C . ARG A 1 79 ? 3.048 31.386 4.194 1.00 54.14 79 ARG A C 1
ATOM 621 O O . ARG A 1 79 ? 3.610 30.315 3.907 1.00 54.97 79 ARG A O 1
ATOM 629 N N . ASN A 1 80 ? 1.896 31.774 3.651 1.00 55.68 80 ASN A N 1
ATOM 630 C CA . ASN A 1 80 ? 1.207 30.959 2.653 1.00 56.98 80 ASN A CA 1
ATOM 631 C C . ASN A 1 80 ? 1.884 31.093 1.292 1.00 56.72 80 ASN A C 1
ATOM 632 O O . ASN A 1 80 ? 2.037 30.113 0.550 1.00 57.86 80 ASN A O 1
ATOM 637 N N . ALA A 1 81 ? 2.306 32.310 0.977 1.00 54.65 81 ALA A N 1
ATOM 638 C CA . ALA A 1 81 ? 2.992 32.566 -0.275 1.00 52.53 81 ALA A CA 1
ATOM 639 C C . ALA A 1 81 ? 4.489 32.309 -0.062 1.00 51.52 81 ALA A C 1
ATOM 640 O O . ALA A 1 81 ? 4.938 32.079 1.062 1.00 51.87 81 ALA A O 1
ATOM 642 N N . PRO A 1 82 ? 5.280 32.317 -1.145 1.00 49.19 82 PRO A N 1
ATOM 643 C CA . PRO A 1 82 ? 6.715 32.085 -0.959 1.00 46.45 82 PRO A CA 1
ATOM 644 C C . PRO A 1 82 ? 7.247 33.336 -0.271 1.00 42.87 82 PRO A C 1
ATOM 645 O O . PRO A 1 82 ? 6.667 34.406 -0.425 1.00 42.33 82 PRO A O 1
ATOM 649 N N . SER A 1 83 ? 8.336 33.231 0.476 1.00 40.91 83 SER A N 1
ATOM 650 C CA . SER A 1 83 ? 8.848 34.434 1.110 1.00 39.46 83 SER A CA 1
ATOM 651 C C . SER A 1 83 ? 10.108 34.932 0.408 1.00 39.61 83 SER A C 1
ATOM 652 O O . SER A 1 83 ? 10.744 34.197 -0.366 1.00 40.43 83 SER A O 1
ATOM 655 N N . TYR A 1 84 ? 10.427 36.198 0.657 1.00 35.78 84 TYR A N 1
ATOM 656 C CA . TYR A 1 84 ? 11.593 36.856 0.092 1.00 34.59 84 TYR A CA 1
ATOM 657 C C . TYR A 1 84 ? 12.191 37.693 1.210 1.00 33.42 84 TYR A C 1
ATOM 658 O O . TYR A 1 84 ? 11.483 38.425 1.906 1.00 32.37 84 TYR A O 1
ATOM 667 N N . THR A 1 85 ? 13.498 37.600 1.370 1.00 32.23 85 THR A N 1
ATOM 668 C CA . THR A 1 85 ? 14.146 38.329 2.448 1.00 28.88 85 THR A CA 1
ATOM 669 C C . THR A 1 85 ? 13.849 39.815 2.378 1.00 28.25 85 THR A C 1
ATOM 670 O O . THR A 1 85 ? 13.665 40.473 3.405 1.00 25.97 85 THR A O 1
ATOM 674 N N . ALA A 1 86 ? 13.828 40.362 1.171 1.00 28.07 86 ALA A N 1
ATOM 675 C CA . ALA A 1 86 ? 13.551 41.781 1.043 1.00 29.96 86 ALA A CA 1
ATOM 676 C C . ALA A 1 86 ? 12.186 42.059 1.696 1.00 30.51 86 ALA A C 1
ATOM 677 O O . ALA A 1 86 ? 12.009 43.067 2.356 1.00 31.10 86 ALA A O 1
ATOM 679 N N . GLN A 1 87 ? 11.240 41.142 1.543 1.00 31.42 87 GLN A N 1
ATOM 680 C CA . GLN A 1 87 ? 9.919 41.330 2.130 1.00 33.12 87 GLN A CA 1
ATOM 681 C C . GLN A 1 87 ? 9.925 41.209 3.646 1.00 31.54 87 GLN A C 1
ATOM 682 O O . GLN A 1 87 ? 9.330 42.029 4.347 1.00 29.39 87 GLN A O 1
ATOM 688 N N . THR A 1 88 ? 10.572 40.166 4.152 1.00 31.16 88 THR A N 1
ATOM 689 C CA . THR A 1 88 ? 10.638 39.960 5.596 1.00 31.27 88 THR A CA 1
ATOM 690 C C . THR A 1 88 ? 11.341 41.148 6.279 1.00 30.65 88 THR A C 1
ATOM 691 O O . THR A 1 88 ? 10.947 41.581 7.359 1.00 28.32 88 THR A O 1
ATOM 695 N N . LEU A 1 89 ? 12.380 41.678 5.645 1.00 29.83 89 LEU A N 1
ATOM 696 C CA . LEU A 1 89 ? 13.095 42.788 6.248 1.00 30.53 89 LEU A CA 1
ATOM 697 C C . LEU A 1 89 ? 12.313 44.108 6.173 1.00 32.24 89 LEU A C 1
ATOM 698 O O . LEU A 1 89 ? 12.467 44.993 7.040 1.00 28.90 89 LEU A O 1
ATOM 703 N N . LYS A 1 90 ? 11.492 44.250 5.133 1.00 33.13 90 LYS A N 1
ATOM 704 C CA . LYS A 1 90 ? 10.658 45.445 4.983 1.00 33.64 90 LYS A CA 1
ATOM 705 C C . LYS A 1 90 ? 9.720 45.434 6.193 1.00 32.81 90 LYS A C 1
ATOM 706 O O . LYS A 1 90 ? 9.572 46.433 6.912 1.00 31.17 90 LYS A O 1
ATOM 712 N N . GLU A 1 91 ? 9.116 44.271 6.421 1.00 31.52 91 GLU A N 1
ATOM 713 C CA . GLU A 1 91 ? 8.199 44.074 7.525 1.00 31.22 91 GLU A CA 1
ATOM 714 C C . GLU A 1 91 ? 8.894 44.332 8.853 1.00 32.89 91 GLU A C 1
ATOM 715 O O . GLU A 1 91 ? 8.367 45.072 9.692 1.00 33.31 91 GLU A O 1
ATOM 721 N N . TRP A 1 92 ? 10.059 43.723 9.072 1.00 31.07 92 TRP A N 1
ATOM 722 C CA . TRP A 1 92 ? 10.758 43.959 10.338 1.00 32.18 92 TRP A CA 1
ATOM 723 C C . TRP A 1 92 ? 10.971 45.450 10.560 1.00 32.27 92 TRP A C 1
ATOM 724 O O . TRP A 1 92 ? 10.720 45.937 11.647 1.00 32.28 92 TRP A O 1
ATOM 735 N N . ARG A 1 93 ? 11.409 46.168 9.527 1.00 33.27 93 ARG A N 1
ATOM 736 C CA . ARG A 1 93 ? 11.659 47.603 9.645 1.00 33.89 93 ARG A CA 1
ATOM 737 C C . ARG A 1 93 ? 10.427 48.388 10.097 1.00 35.56 93 ARG A C 1
ATOM 738 O O . ARG A 1 93 ? 10.537 49.277 10.947 1.00 35.48 93 ARG A O 1
ATOM 746 N N . GLN A 1 94 ? 9.262 48.045 9.545 1.00 35.95 94 GLN A N 1
ATOM 747 C CA . GLN A 1 94 ? 7.997 48.712 9.882 1.00 37.40 94 GLN A CA 1
ATOM 748 C C . GLN A 1 94 ? 7.600 48.404 11.329 1.00 36.88 94 GLN A C 1
ATOM 749 O O . GLN A 1 94 ? 7.141 49.277 12.086 1.00 34.50 94 GLN A O 1
ATOM 755 N N . GLU A 1 95 ? 7.818 47.160 11.722 1.00 36.14 95 GLU A N 1
ATOM 756 C CA . GLU A 1 95 ? 7.480 46.728 13.059 1.00 34.47 95 GLU A CA 1
ATOM 757 C C . GLU A 1 95 ? 8.380 47.359 14.121 1.00 35.02 95 GLU A C 1
ATOM 758 O O . GLU A 1 95 ? 7.892 47.864 15.128 1.00 32.54 95 GLU A O 1
ATOM 764 N N . GLN A 1 96 ? 9.688 47.365 13.886 1.00 34.32 96 GLN A N 1
ATOM 765 C CA . GLN A 1 96 ? 10.623 47.925 14.864 1.00 35.00 96 GLN A CA 1
ATOM 766 C C . GLN A 1 96 ? 10.732 49.448 14.903 1.00 35.88 96 GLN A C 1
ATOM 767 O O . GLN A 1 96 ? 11.135 50.021 15.920 1.00 36.96 96 GLN A O 1
ATOM 773 N N . GLY A 1 97 ? 10.378 50.107 13.805 1.00 35.25 97 GLY A N 1
ATOM 774 C CA . GLY A 1 97 ? 10.496 51.550 13.773 1.00 35.58 97 GLY A CA 1
ATOM 775 C C . GLY A 1 97 ? 11.779 51.965 13.073 1.00 36.12 97 GLY A C 1
ATOM 776 O O . GLY A 1 97 ? 12.637 51.132 12.784 1.00 34.87 97 GLY A O 1
ATOM 777 N N . PRO A 1 98 ? 11.962 53.263 12.826 1.00 37.03 98 PRO A N 1
ATOM 778 C CA . PRO A 1 98 ? 13.160 53.757 12.149 1.00 37.34 98 PRO A CA 1
ATOM 779 C C . PRO A 1 98 ? 14.406 53.902 13.009 1.00 37.70 98 PRO A C 1
ATOM 780 O O . PRO A 1 98 ? 15.480 54.176 12.481 1.00 40.18 98 PRO A O 1
ATOM 784 N N . ASP A 1 99 ? 14.290 53.730 14.317 1.00 37.43 99 ASP A N 1
ATOM 785 C CA . ASP A 1 99 ? 15.464 53.918 15.171 1.00 38.00 99 ASP A CA 1
ATOM 786 C C . ASP A 1 99 ? 16.125 52.674 15.734 1.00 37.10 99 ASP A C 1
ATOM 787 O O . ASP A 1 99 ? 16.983 52.772 16.612 1.00 38.14 99 ASP A O 1
ATOM 792 N N . VAL A 1 100 ? 15.739 51.508 15.247 1.00 35.32 100 VAL A N 1
ATOM 793 C CA . VAL A 1 100 ? 16.347 50.283 15.742 1.00 34.27 100 VAL A CA 1
ATOM 794 C C . VAL A 1 100 ? 17.371 49.790 14.730 1.00 33.06 100 VAL A C 1
ATOM 795 O O . VAL A 1 100 ? 17.007 49.483 13.601 1.00 32.86 100 VAL A O 1
ATOM 799 N N . PRO A 1 101 ? 18.669 49.743 15.105 1.00 30.56 101 PRO A N 1
ATOM 800 C CA . PRO A 1 101 ? 19.625 49.256 14.109 1.00 28.61 101 PRO A CA 1
ATOM 801 C C . PRO A 1 101 ? 19.259 47.810 13.879 1.00 27.19 101 PRO A C 1
ATOM 802 O O . PRO A 1 101 ? 19.026 47.069 14.830 1.00 27.32 101 PRO A O 1
ATOM 806 N N . LEU A 1 102 ? 19.205 47.419 12.614 1.00 28.54 102 LEU A N 1
ATOM 807 C CA . LEU A 1 102 ? 18.836 46.068 12.239 1.00 27.60 102 LEU A CA 1
ATOM 808 C C . LEU A 1 102 ? 19.860 45.447 11.294 1.00 25.83 102 LEU A C 1
ATOM 809 O O . LEU A 1 102 ? 20.304 46.090 10.343 1.00 25.87 102 LEU A O 1
ATOM 814 N N . ALA A 1 103 ? 20.223 44.192 11.544 1.00 24.05 103 ALA A N 1
ATOM 815 C CA . ALA A 1 103 ? 21.194 43.496 10.696 1.00 25.32 103 ALA A CA 1
ATOM 816 C C . ALA A 1 103 ? 20.740 42.092 10.288 1.00 25.23 103 ALA A C 1
ATOM 817 O O . ALA A 1 103 ? 20.165 41.359 11.100 1.00 24.93 103 ALA A O 1
ATOM 819 N N . PHE A 1 104 ? 20.991 41.742 9.026 1.00 23.61 104 PHE A N 1
ATOM 820 C CA . PHE A 1 104 ? 20.643 40.418 8.509 1.00 22.22 104 PHE A CA 1
ATOM 821 C C . PHE A 1 104 ? 21.983 39.715 8.279 1.00 21.48 104 PHE A C 1
ATOM 822 O O . PHE A 1 104 ? 22.848 40.203 7.552 1.00 22.26 104 PHE A O 1
ATOM 830 N N . ILE A 1 105 ? 22.155 38.563 8.914 1.00 22.74 105 ILE A N 1
ATOM 831 C CA . ILE A 1 105 ? 23.402 37.827 8.844 1.00 21.30 105 ILE A CA 1
ATOM 832 C C . ILE A 1 105 ? 23.454 36.742 7.772 1.00 21.18 105 ILE A C 1
ATOM 833 O O . ILE A 1 105 ? 22.549 35.920 7.698 1.00 20.79 105 ILE A O 1
ATOM 838 N N . ILE A 1 106 ? 24.527 36.710 6.985 1.00 20.05 106 ILE A N 1
ATOM 839 C CA . ILE A 1 106 ? 24.676 35.681 5.955 1.00 21.15 106 ILE A CA 1
ATOM 840 C C . ILE A 1 106 ? 26.115 35.156 5.914 1.00 23.56 106 ILE A C 1
ATOM 841 O O . ILE A 1 106 ? 27.014 35.722 6.531 1.00 26.96 106 ILE A O 1
ATOM 846 N N . GLY A 1 107 ? 26.335 34.068 5.188 1.00 25.08 107 GLY A N 1
ATOM 847 C CA . GLY A 1 107 ? 27.678 33.538 5.061 1.00 24.49 107 GLY A CA 1
ATOM 848 C C . GLY A 1 107 ? 28.298 34.123 3.800 1.00 26.42 107 GLY A C 1
ATOM 849 O O . GLY A 1 107 ? 27.598 34.626 2.913 1.00 26.19 107 GLY A O 1
ATOM 850 N N . GLN A 1 108 ? 29.614 34.052 3.698 1.00 26.26 108 GLN A N 1
ATOM 851 C CA . GLN A 1 108 ? 30.301 34.604 2.545 1.00 27.12 108 GLN A CA 1
ATOM 852 C C . GLN A 1 108 ? 29.742 34.045 1.239 1.00 27.99 108 GLN A C 1
ATOM 853 O O . GLN A 1 108 ? 29.643 34.774 0.250 1.00 27.06 108 GLN A O 1
ATOM 859 N N . ASP A 1 109 ? 29.350 32.769 1.231 1.00 27.47 109 ASP A N 1
ATOM 860 C CA . ASP A 1 109 ? 28.810 32.177 0.003 1.00 28.04 109 ASP A CA 1
ATOM 861 C C . ASP A 1 109 ? 27.499 32.833 -0.424 1.00 28.65 109 ASP A C 1
ATOM 862 O O . ASP A 1 109 ? 27.203 32.902 -1.617 1.00 31.07 109 ASP A O 1
ATOM 867 N N . SER A 1 110 ? 26.706 33.313 0.525 1.00 27.46 110 SER A N 1
ATOM 868 C CA . SER A 1 110 ? 25.444 33.960 0.145 1.00 25.65 110 SER A CA 1
ATOM 869 C C . SER A 1 110 ? 25.697 35.405 -0.304 1.00 24.13 110 SER A C 1
ATOM 870 O O . SER A 1 110 ? 24.972 35.926 -1.122 1.00 24.43 110 SER A O 1
ATOM 873 N N . LEU A 1 111 ? 26.726 36.052 0.225 1.00 25.65 111 LEU A N 1
ATOM 874 C CA . LEU A 1 111 ? 27.042 37.408 -0.218 1.00 26.77 111 LEU A CA 1
ATOM 875 C C . LEU A 1 111 ? 27.330 37.357 -1.732 1.00 28.04 111 LEU A C 1
ATOM 876 O O . LEU A 1 111 ? 26.852 38.200 -2.486 1.00 27.32 111 LEU A O 1
ATOM 881 N N . LEU A 1 112 ? 28.101 36.362 -2.168 1.00 27.29 112 LEU A N 1
ATOM 882 C CA . LEU A 1 112 ? 28.420 36.221 -3.590 1.00 31.13 112 LEU A CA 1
ATOM 883 C C . LEU A 1 112 ? 27.179 36.129 -4.487 1.00 30.74 112 LEU A C 1
ATOM 884 O O . LEU A 1 112 ? 27.228 36.564 -5.629 1.00 32.69 112 LEU A O 1
ATOM 889 N N . THR A 1 113 ? 26.081 35.577 -3.971 1.00 29.61 113 THR A N 1
ATOM 890 C CA . THR A 1 113 ? 24.836 35.435 -4.733 1.00 29.75 113 THR A CA 1
ATOM 891 C C . THR A 1 113 ? 23.815 36.534 -4.414 1.00 27.11 113 THR A C 1
ATOM 892 O O . THR A 1 113 ? 22.736 36.564 -4.985 1.00 27.70 113 THR A O 1
ATOM 896 N N . PHE A 1 114 ? 24.145 37.441 -3.511 1.00 24.92 114 PHE A N 1
ATOM 897 C CA . PHE A 1 114 ? 23.191 38.472 -3.122 1.00 26.15 114 PHE A CA 1
ATOM 898 C C . PHE A 1 114 ? 22.520 39.278 -4.255 1.00 25.64 114 PHE A C 1
ATOM 899 O O . PHE A 1 114 ? 21.330 39.535 -4.205 1.00 24.45 114 PHE A O 1
ATOM 907 N N . PRO A 1 115 ? 23.284 39.701 -5.276 1.00 26.46 115 PRO A N 1
ATOM 908 C CA . PRO A 1 115 ? 22.702 40.488 -6.383 1.00 26.36 115 PRO A CA 1
ATOM 909 C C . PRO A 1 115 ? 21.611 39.777 -7.208 1.00 26.07 115 PRO A C 1
ATOM 910 O O . PRO A 1 115 ? 20.950 40.394 -8.063 1.00 24.44 115 PRO A O 1
ATOM 914 N N . THR A 1 116 ? 21.428 38.480 -6.952 1.00 27.00 116 THR A N 1
ATOM 915 C CA . THR A 1 116 ? 20.408 37.715 -7.651 1.00 26.51 116 THR A CA 1
ATOM 916 C C . THR A 1 116 ? 19.167 37.580 -6.781 1.00 27.30 116 THR A C 1
ATOM 917 O O . THR A 1 116 ? 18.181 36.976 -7.191 1.00 26.33 116 THR A O 1
ATOM 921 N N . TRP A 1 117 ? 19.191 38.161 -5.585 1.00 27.35 117 TRP A N 1
ATOM 922 C CA . TRP A 1 117 ? 18.031 38.045 -4.699 1.00 27.33 117 TRP A CA 1
ATOM 923 C C . TRP A 1 117 ? 16.877 38.990 -5.092 1.00 27.23 117 TRP A C 1
ATOM 924 O O . TRP A 1 117 ? 17.087 40.055 -5.664 1.00 26.98 117 TRP A O 1
ATOM 935 N N . TYR A 1 118 ? 15.661 38.588 -4.758 1.00 26.46 118 TYR A N 1
ATOM 936 C CA . TYR A 1 118 ? 14.465 39.389 -5.050 1.00 27.60 118 TYR A CA 1
ATOM 937 C C . TYR A 1 118 ? 14.593 40.795 -4.461 1.00 27.98 118 TYR A C 1
ATOM 938 O O . TYR A 1 118 ? 14.769 40.949 -3.256 1.00 27.55 118 TYR A O 1
ATOM 947 N N . GLU A 1 119 ? 14.508 41.813 -5.311 1.00 29.28 119 GLU A N 1
ATOM 948 C CA . GLU A 1 119 ? 14.630 43.204 -4.882 1.00 31.16 119 GLU A CA 1
ATOM 949 C C . GLU A 1 119 ? 15.799 43.396 -3.909 1.00 30.83 119 GLU A C 1
ATOM 950 O O . GLU A 1 119 ? 15.688 44.094 -2.894 1.00 30.06 119 GLU A O 1
ATOM 956 N N . TYR A 1 120 ? 16.934 42.797 -4.231 1.00 30.05 120 TYR A N 1
ATOM 957 C CA . TYR A 1 120 ? 18.084 42.878 -3.335 1.00 30.00 120 TYR A CA 1
ATOM 958 C C . TYR A 1 120 ? 18.461 44.309 -2.952 1.00 32.45 120 TYR A C 1
ATOM 959 O O . TYR A 1 120 ? 18.841 44.577 -1.810 1.00 32.15 120 TYR A O 1
ATOM 968 N N . GLU A 1 121 ? 18.335 45.242 -3.890 1.00 32.58 121 GLU A N 1
ATOM 969 C CA . GLU A 1 121 ? 18.718 46.616 -3.603 1.00 33.46 121 GLU A CA 1
ATOM 970 C C . GLU A 1 121 ? 17.980 47.278 -2.449 1.00 32.96 121 GLU A C 1
ATOM 971 O O . GLU A 1 121 ? 18.518 48.196 -1.825 1.00 35.32 121 GLU A O 1
ATOM 977 N N . THR A 1 122 ? 16.773 46.802 -2.145 1.00 31.85 122 THR A N 1
ATOM 978 C CA . THR A 1 122 ? 15.970 47.361 -1.058 1.00 33.04 122 THR A CA 1
ATOM 979 C C . THR A 1 122 ? 16.422 46.929 0.342 1.00 32.21 122 THR A C 1
ATOM 980 O O . THR A 1 122 ? 16.154 47.614 1.335 1.00 32.55 122 THR A O 1
ATOM 984 N N . ILE A 1 123 ? 17.090 45.782 0.407 1.00 31.12 123 ILE A N 1
ATOM 985 C CA . ILE A 1 123 ? 17.548 45.206 1.665 1.00 27.91 123 ILE A CA 1
ATOM 986 C C . ILE A 1 123 ? 18.412 46.167 2.488 1.00 28.73 123 ILE A C 1
ATOM 987 O O . ILE A 1 123 ? 18.159 46.348 3.677 1.00 27.84 123 ILE A O 1
ATOM 992 N N . LEU A 1 124 ? 19.382 46.814 1.862 1.00 27.37 124 LEU A N 1
ATOM 993 C CA . LEU A 1 124 ? 20.213 47.752 2.590 1.00 31.01 124 LEU A CA 1
ATOM 994 C C . LEU A 1 124 ? 19.480 49.038 3.017 1.00 32.05 124 LEU A C 1
ATOM 995 O O . LEU A 1 124 ? 20.008 49.805 3.842 1.00 32.69 124 LEU A O 1
ATOM 1000 N N . ASP A 1 125 ? 18.271 49.269 2.485 1.00 30.81 125 ASP A N 1
ATOM 1001 C CA . ASP A 1 125 ? 17.474 50.450 2.880 1.00 31.69 125 ASP A CA 1
ATOM 1002 C C . ASP A 1 125 ? 16.798 50.129 4.205 1.00 32.06 125 ASP A C 1
ATOM 1003 O O . ASP A 1 125 ? 16.408 51.027 4.957 1.00 32.58 125 ASP A O 1
ATOM 1008 N N . ASN A 1 126 ? 16.638 48.837 4.479 1.00 29.19 126 ASN A N 1
ATOM 1009 C CA . ASN A 1 126 ? 15.972 48.404 5.695 1.00 29.41 126 ASN A CA 1
ATOM 1010 C C . ASN A 1 126 ? 16.858 47.819 6.774 1.00 27.28 126 ASN A C 1
ATOM 1011 O O . ASN A 1 126 ? 16.467 47.790 7.936 1.00 28.24 126 ASN A O 1
ATOM 1016 N N . ALA A 1 127 ? 18.043 47.356 6.401 1.00 26.67 127 ALA A N 1
ATOM 1017 C CA . ALA A 1 127 ? 18.932 46.738 7.374 1.00 27.51 127 ALA A CA 1
ATOM 1018 C C . ALA A 1 127 ? 20.379 46.752 6.909 1.00 27.28 127 ALA A C 1
ATOM 1019 O O . ALA A 1 127 ? 20.676 47.195 5.796 1.00 29.50 127 ALA A O 1
ATOM 1021 N N . HIS A 1 128 ? 21.269 46.303 7.799 1.00 27.17 128 HIS A N 1
ATOM 1022 C CA . HIS A 1 128 ? 22.687 46.176 7.531 1.00 26.52 128 HIS A CA 1
ATOM 1023 C C . HIS A 1 128 ? 22.848 44.726 7.111 1.00 26.22 128 HIS A C 1
ATOM 1024 O O . HIS A 1 128 ? 21.968 43.909 7.353 1.00 24.61 128 HIS A O 1
ATOM 1031 N N . LEU A 1 129 ? 23.985 44.413 6.508 1.00 26.26 129 LEU A N 1
ATOM 1032 C CA . LEU A 1 129 ? 24.291 43.045 6.122 1.00 27.25 129 LEU A CA 1
ATOM 1033 C C . LEU A 1 129 ? 25.568 42.660 6.872 1.00 27.01 129 LEU A C 1
ATOM 1034 O O . LEU A 1 129 ? 26.585 43.325 6.724 1.00 28.44 129 LEU A O 1
ATOM 1039 N N . ILE A 1 130 ? 25.513 41.638 7.718 1.00 25.34 130 ILE A N 1
ATOM 1040 C CA . ILE A 1 130 ? 26.718 41.182 8.402 1.00 25.68 130 ILE A CA 1
ATOM 1041 C C . ILE A 1 130 ? 27.053 39.819 7.774 1.00 27.17 130 ILE A C 1
ATOM 1042 O O . ILE A 1 130 ? 26.238 38.904 7.799 1.00 25.88 130 ILE A O 1
ATOM 1047 N N . VAL A 1 131 ? 28.247 39.720 7.212 1.00 23.95 131 VAL A N 1
ATOM 1048 C CA . VAL A 1 131 ? 28.715 38.539 6.516 1.00 24.66 131 VAL A CA 1
ATOM 1049 C C . VAL A 1 131 ? 29.752 37.755 7.350 1.00 25.58 131 VAL A C 1
ATOM 1050 O O . VAL A 1 131 ? 30.751 38.318 7.789 1.00 25.18 131 VAL A O 1
ATOM 1054 N N . CYS A 1 132 ? 29.499 36.465 7.567 1.00 25.01 132 CYS A N 1
ATOM 1055 C CA . CYS A 1 132 ? 30.432 35.591 8.293 1.00 25.80 132 CYS A CA 1
ATOM 1056 C C . CYS A 1 132 ? 31.338 34.860 7.292 1.00 24.14 132 CYS A C 1
ATOM 1057 O O . CYS A 1 132 ? 30.886 34.365 6.273 1.00 24.89 132 CYS A O 1
ATOM 1060 N N . ARG A 1 133 ? 32.614 34.772 7.616 1.00 23.74 133 ARG A N 1
ATOM 1061 C CA . ARG A 1 133 ? 33.594 34.131 6.767 1.00 24.28 133 ARG A CA 1
ATOM 1062 C C . ARG A 1 133 ? 33.318 32.655 6.547 1.00 25.75 133 ARG A C 1
ATOM 1063 O O . ARG A 1 133 ? 32.852 31.947 7.433 1.00 25.47 133 ARG A O 1
ATOM 1071 N N . ARG A 1 134 ? 33.644 32.189 5.359 1.00 25.90 134 ARG A N 1
ATOM 1072 C CA . ARG A 1 134 ? 33.475 30.793 5.057 1.00 29.21 134 ARG A CA 1
ATOM 1073 C C . ARG A 1 134 ? 34.752 30.437 4.323 1.00 29.86 134 ARG A C 1
ATOM 1074 O O . ARG A 1 134 ? 35.124 31.091 3.351 1.00 30.03 134 ARG A O 1
ATOM 1082 N N . PRO A 1 135 ? 35.456 29.401 4.792 1.00 32.53 135 PRO A N 1
ATOM 1083 C CA . PRO A 1 135 ? 36.715 29.005 4.153 1.00 33.84 135 PRO A CA 1
ATOM 1084 C C . PRO A 1 135 ? 36.668 28.679 2.667 1.00 36.53 135 PRO A C 1
ATOM 1085 O O . PRO A 1 135 ? 35.734 28.054 2.180 1.00 37.51 135 PRO A O 1
ATOM 1089 N N . GLY A 1 136 ? 37.679 29.142 1.941 1.00 38.39 136 GLY A N 1
ATOM 1090 C CA . GLY A 1 136 ? 37.741 28.840 0.522 1.00 39.11 136 GLY A CA 1
ATOM 1091 C C . GLY A 1 136 ? 36.851 29.577 -0.464 1.00 38.47 136 GLY A C 1
ATOM 1092 O O . GLY A 1 136 ? 36.958 29.332 -1.662 1.00 38.41 136 GLY A O 1
ATOM 1093 N N . TYR A 1 137 ? 35.968 30.457 0.002 1.00 37.87 137 TYR A N 1
ATOM 1094 C CA . TYR A 1 137 ? 35.112 31.204 -0.924 1.00 35.46 137 TYR A CA 1
ATOM 1095 C C . TYR A 1 137 ? 35.785 32.489 -1.356 1.00 36.24 137 TYR A C 1
ATOM 1096 O O . TYR A 1 137 ? 36.493 33.119 -0.568 1.00 34.49 137 TYR A O 1
ATOM 1105 N N . PRO A 1 138 ? 35.590 32.888 -2.624 1.00 35.77 138 PRO A N 1
ATOM 1106 C CA . PRO A 1 138 ? 36.186 34.124 -3.142 1.00 37.70 138 PRO A CA 1
ATOM 1107 C C . PRO A 1 138 ? 35.696 35.264 -2.266 1.00 38.79 138 PRO A C 1
ATOM 1108 O O . PRO A 1 138 ? 34.605 35.175 -1.706 1.00 37.86 138 PRO A O 1
ATOM 1112 N N . LEU A 1 139 ? 36.491 36.325 -2.150 1.00 41.32 139 LEU A N 1
ATOM 1113 C CA . LEU A 1 139 ? 36.111 37.462 -1.314 1.00 43.05 139 LEU A CA 1
ATOM 1114 C C . LEU A 1 139 ? 35.508 38.608 -2.099 1.00 44.57 139 LEU A C 1
ATOM 1115 O O . LEU A 1 139 ? 34.849 39.492 -1.534 1.00 44.87 139 LEU A O 1
ATOM 1120 N N . GLU A 1 140 ? 35.729 38.608 -3.403 1.00 45.91 140 GLU A N 1
ATOM 1121 C CA . GLU A 1 140 ? 35.181 39.676 -4.221 1.00 47.69 140 GLU A CA 1
ATOM 1122 C C . GLU A 1 140 ? 34.053 39.135 -5.076 1.00 45.47 140 GLU A C 1
ATOM 1123 O O . GLU A 1 140 ? 33.997 37.942 -5.376 1.00 44.06 140 GLU A O 1
ATOM 1129 N N . MET A 1 141 ? 33.134 40.017 -5.437 1.00 43.36 141 MET A N 1
ATOM 1130 C CA . MET A 1 141 ? 32.001 39.617 -6.244 1.00 42.44 141 MET A CA 1
ATOM 1131 C C . MET A 1 141 ? 32.525 39.137 -7.599 1.00 42.82 141 MET A C 1
ATOM 1132 O O . MET A 1 141 ? 33.585 39.587 -8.054 1.00 40.77 141 MET A O 1
ATOM 1137 N N . ALA A 1 142 ? 31.789 38.221 -8.226 1.00 42.26 142 ALA A N 1
ATOM 1138 C CA . ALA A 1 142 ? 32.186 37.674 -9.518 1.00 44.10 142 ALA A CA 1
ATOM 1139 C C . ALA A 1 142 ? 32.242 38.730 -10.623 1.00 45.89 142 ALA A C 1
ATOM 1140 O O . ALA A 1 142 ? 33.182 38.730 -11.422 1.00 44.74 142 ALA A O 1
ATOM 1142 N N . GLN A 1 143 ? 31.244 39.619 -10.656 1.00 47.61 143 GLN A N 1
ATOM 1143 C CA . GLN A 1 143 ? 31.157 40.681 -11.665 1.00 49.30 143 GLN A CA 1
ATOM 1144 C C . GLN A 1 143 ? 31.576 42.047 -11.109 1.00 49.97 143 GLN A C 1
ATOM 1145 O O . GLN A 1 143 ? 31.224 42.407 -9.981 1.00 48.84 143 GLN A O 1
ATOM 1151 N N . PRO A 1 144 ? 32.289 42.849 -11.919 1.00 49.83 144 PRO A N 1
ATOM 1152 C CA . PRO A 1 144 ? 32.766 44.179 -11.518 1.00 49.40 144 PRO A CA 1
ATOM 1153 C C . PRO A 1 144 ? 31.705 45.124 -10.963 1.00 49.03 144 PRO A C 1
ATOM 1154 O O . PRO A 1 144 ? 31.968 45.862 -10.006 1.00 50.11 144 PRO A O 1
ATOM 1158 N N . GLN A 1 145 ? 30.518 45.122 -11.565 1.00 47.56 145 GLN A N 1
ATOM 1159 C CA . GLN A 1 145 ? 29.449 46.013 -11.121 1.00 46.05 145 GLN A CA 1
ATOM 1160 C C . GLN A 1 145 ? 28.958 45.702 -9.712 1.00 43.58 145 GLN A C 1
ATOM 1161 O O . GLN A 1 145 ? 28.640 46.613 -8.943 1.00 41.39 145 GLN A O 1
ATOM 1167 N N . TYR A 1 146 ? 28.885 44.421 -9.374 1.00 39.93 146 TYR A N 1
ATOM 1168 C CA . TYR A 1 146 ? 28.411 44.052 -8.048 1.00 39.19 146 TYR A CA 1
ATOM 1169 C C . TYR A 1 146 ? 29.527 44.204 -7.038 1.00 37.66 146 TYR A C 1
ATOM 1170 O O . TYR A 1 146 ? 29.276 44.332 -5.849 1.00 38.06 146 TYR A O 1
ATOM 1179 N N . GLN A 1 147 ? 30.764 44.219 -7.515 1.00 37.75 147 GLN A N 1
ATOM 1180 C CA . GLN A 1 147 ? 31.899 44.422 -6.623 1.00 38.73 147 GLN A CA 1
ATOM 1181 C C . GLN A 1 147 ? 31.828 45.890 -6.182 1.00 39.72 147 GLN A C 1
ATOM 1182 O O . GLN A 1 147 ? 32.036 46.212 -5.006 1.00 39.90 147 GLN A O 1
ATOM 1188 N N . GLN A 1 148 ? 31.512 46.776 -7.128 1.00 38.91 148 GLN A N 1
ATOM 1189 C CA . GLN A 1 148 ? 31.373 48.207 -6.839 1.00 39.25 148 GLN A CA 1
ATOM 1190 C C . GLN A 1 148 ? 30.238 48.412 -5.827 1.00 37.03 148 GLN A C 1
ATOM 1191 O O . GLN A 1 148 ? 30.360 49.200 -4.892 1.00 36.65 148 GLN A O 1
ATOM 1197 N N . TRP A 1 149 ? 29.124 47.716 -6.029 1.00 34.22 149 TRP A N 1
ATOM 1198 C CA . TRP A 1 149 ? 27.990 47.807 -5.105 1.00 33.97 149 TRP A CA 1
ATOM 1199 C C . TRP A 1 149 ? 28.513 47.461 -3.700 1.00 33.21 149 TRP A C 1
ATOM 1200 O O . TRP A 1 149 ? 28.302 48.190 -2.740 1.00 32.81 149 TRP A O 1
ATOM 1211 N N . LEU A 1 150 ? 29.218 46.343 -3.599 1.00 32.72 150 LEU A N 1
ATOM 1212 C CA . LEU A 1 150 ? 29.778 45.914 -2.329 1.00 32.39 150 LEU A CA 1
ATOM 1213 C C . LEU A 1 150 ? 30.660 46.997 -1.680 1.00 33.65 150 LEU A C 1
ATOM 1214 O O . LEU A 1 150 ? 30.466 47.361 -0.521 1.00 32.40 150 LEU A O 1
ATOM 1219 N N . GLU A 1 151 ? 31.630 47.496 -2.440 1.00 34.99 151 GLU A N 1
ATOM 1220 C CA . GLU A 1 151 ? 32.562 48.489 -1.941 1.00 37.83 151 GLU A CA 1
ATOM 1221 C C . GLU A 1 151 ? 31.824 49.768 -1.591 1.00 38.10 151 GLU A C 1
ATOM 1222 O O . GLU A 1 151 ? 32.229 50.502 -0.683 1.00 37.79 151 GLU A O 1
ATOM 1228 N N . ASP A 1 152 ? 30.730 50.026 -2.300 1.00 37.98 152 ASP A N 1
ATOM 1229 C CA . ASP A 1 152 ? 29.917 51.204 -2.033 1.00 38.54 152 ASP A CA 1
ATOM 1230 C C . ASP A 1 152 ? 29.244 51.185 -0.668 1.00 37.09 152 ASP A C 1
ATOM 1231 O O . ASP A 1 152 ? 28.997 52.232 -0.092 1.00 37.98 152 ASP A O 1
ATOM 1236 N N . HIS A 1 153 ? 28.957 49.998 -0.149 1.00 36.12 153 HIS A N 1
ATOM 1237 C CA . HIS A 1 153 ? 28.270 49.879 1.135 1.00 36.06 153 HIS A CA 1
ATOM 1238 C C . HIS A 1 153 ? 29.148 49.293 2.247 1.00 35.29 153 HIS A C 1
ATOM 1239 O O . HIS A 1 153 ? 28.754 49.244 3.405 1.00 32.74 153 HIS A O 1
ATOM 1246 N N . LEU A 1 154 ? 30.338 48.857 1.875 1.00 34.75 154 LEU A N 1
ATOM 1247 C CA . LEU A 1 154 ? 31.281 48.244 2.797 1.00 36.00 154 LEU A CA 1
ATOM 1248 C C . LEU A 1 154 ? 31.780 49.162 3.929 1.00 35.82 154 LEU A C 1
ATOM 1249 O O . LEU A 1 154 ? 32.041 50.348 3.713 1.00 34.52 154 LEU A O 1
ATOM 1254 N N . THR A 1 155 ? 31.869 48.617 5.141 1.00 34.93 155 THR A N 1
ATOM 1255 C CA . THR A 1 155 ? 32.425 49.365 6.268 1.00 33.82 155 THR A CA 1
ATOM 1256 C C . THR A 1 155 ? 33.419 48.471 6.959 1.00 33.24 155 THR A C 1
ATOM 1257 O O . THR A 1 155 ? 33.277 47.251 6.972 1.00 32.01 155 THR A O 1
ATOM 1261 N N . HIS A 1 156 ? 34.446 49.092 7.510 1.00 34.99 156 HIS A N 1
ATOM 1262 C CA . HIS A 1 156 ? 35.460 48.364 8.228 1.00 36.52 156 HIS A CA 1
ATOM 1263 C C . HIS A 1 156 ? 35.299 48.627 9.710 1.00 34.04 156 HIS A C 1
ATOM 1264 O O . HIS A 1 156 ? 35.968 47.994 10.517 1.00 33.02 156 HIS A O 1
ATOM 1271 N N . ASN A 1 157 ? 34.412 49.558 10.071 1.00 33.34 157 ASN A N 1
ATOM 1272 C CA . ASN A 1 157 ? 34.183 49.857 11.492 1.00 34.29 157 ASN A CA 1
ATOM 1273 C C . ASN A 1 157 ? 32.842 49.327 11.950 1.00 31.47 157 ASN A C 1
ATOM 1274 O O . ASN A 1 157 ? 31.814 49.971 11.748 1.00 29.45 157 ASN A O 1
ATOM 1279 N N . PRO A 1 158 ? 32.832 48.150 12.584 1.00 30.61 158 PRO A N 1
ATOM 1280 C CA . PRO A 1 158 ? 31.534 47.637 13.020 1.00 30.17 158 PRO A CA 1
ATOM 1281 C C . PRO A 1 158 ? 30.753 48.544 13.962 1.00 29.83 158 PRO A C 1
ATOM 1282 O O . PRO A 1 158 ? 29.576 48.296 14.233 1.00 27.66 158 PRO A O 1
ATOM 1286 N N . GLU A 1 159 ? 31.386 49.598 14.465 1.00 30.38 159 GLU A N 1
ATOM 1287 C CA . GLU A 1 159 ? 30.659 50.512 15.346 1.00 29.71 159 GLU A CA 1
ATOM 1288 C C . GLU A 1 159 ? 29.519 51.155 14.544 1.00 30.06 159 GLU A C 1
ATOM 1289 O O . GLU A 1 159 ? 28.445 51.444 15.089 1.00 30.16 159 GLU A O 1
ATOM 1295 N N . ASP A 1 160 ? 29.766 51.375 13.250 1.00 27.62 160 ASP A N 1
ATOM 1296 C CA . ASP A 1 160 ? 28.774 51.959 12.341 1.00 26.65 160 ASP A CA 1
ATOM 1297 C C . ASP A 1 160 ? 27.452 51.189 12.397 1.00 26.92 160 ASP A C 1
ATOM 1298 O O . ASP A 1 160 ? 26.377 51.762 12.169 1.00 27.66 160 ASP A O 1
ATOM 1303 N N . LEU A 1 161 ? 27.526 49.890 12.680 1.00 24.98 161 LEU A N 1
ATOM 1304 C CA . LEU A 1 161 ? 26.318 49.066 12.719 1.00 25.64 161 LEU A CA 1
ATOM 1305 C C . LEU A 1 161 ? 25.389 49.467 13.850 1.00 25.98 161 LEU A C 1
ATOM 1306 O O . LEU A 1 161 ? 24.168 49.263 13.773 1.00 26.93 161 LEU A O 1
ATOM 1311 N N . HIS A 1 162 ? 25.972 50.039 14.903 1.00 25.67 162 HIS A N 1
ATOM 1312 C CA . HIS A 1 162 ? 25.226 50.477 16.075 1.00 25.67 162 HIS A CA 1
ATOM 1313 C C . HIS A 1 162 ? 24.820 51.928 15.972 1.00 27.35 162 HIS A C 1
ATOM 1314 O O . HIS A 1 162 ? 23.942 52.358 16.687 1.00 24.77 162 HIS A O 1
ATOM 1321 N N . LEU A 1 163 ? 25.465 52.682 15.089 1.00 29.36 163 LEU A N 1
ATOM 1322 C CA . LEU A 1 163 ? 25.156 54.100 14.950 1.00 31.30 163 LEU A CA 1
ATOM 1323 C C . LEU A 1 163 ? 24.164 54.524 13.853 1.00 31.50 163 LEU A C 1
ATOM 1324 O O . LEU A 1 163 ? 23.800 55.708 13.790 1.00 31.41 163 LEU A O 1
ATOM 1329 N N . GLN A 1 164 ? 23.762 53.592 12.985 1.00 30.61 164 GLN A N 1
ATOM 1330 C CA . GLN A 1 164 ? 22.802 53.864 11.898 1.00 31.33 164 GLN A CA 1
ATOM 1331 C C . GLN A 1 164 ? 21.826 52.719 11.953 1.00 30.28 164 GLN A C 1
ATOM 1332 O O . GLN A 1 164 ? 22.172 51.635 12.411 1.00 30.10 164 GLN A O 1
ATOM 1338 N N . PRO A 1 165 ? 20.598 52.931 11.483 1.00 30.14 165 PRO A N 1
ATOM 1339 C CA . PRO A 1 165 ? 19.707 51.775 11.569 1.00 29.39 165 PRO A CA 1
ATOM 1340 C C . PRO A 1 165 ? 19.932 50.765 10.442 1.00 26.95 165 PRO A C 1
ATOM 1341 O O . PRO A 1 165 ? 19.586 49.616 10.584 1.00 27.65 165 PRO A O 1
ATOM 1345 N N . ALA A 1 166 ? 20.559 51.178 9.347 1.00 28.26 166 ALA A N 1
ATOM 1346 C CA . ALA A 1 166 ? 20.780 50.247 8.224 1.00 28.57 166 ALA A CA 1
ATOM 1347 C C . ALA A 1 166 ? 21.774 50.811 7.218 1.00 28.85 166 ALA A C 1
ATOM 1348 O O . ALA A 1 166 ? 22.362 51.868 7.455 1.00 27.49 166 ALA A O 1
ATOM 1350 N N . GLY A 1 167 ? 21.983 50.083 6.115 1.00 28.87 167 GLY A N 1
ATOM 1351 C CA . GLY A 1 167 ? 22.856 50.563 5.049 1.00 28.91 167 GLY A CA 1
ATOM 1352 C C . GLY A 1 167 ? 24.300 50.112 4.865 1.00 28.54 167 GLY A C 1
ATOM 1353 O O . GLY A 1 167 ? 24.897 50.407 3.828 1.00 25.66 167 GLY A O 1
ATOM 1354 N N . LYS A 1 168 ? 24.875 49.431 5.854 1.00 26.53 168 LYS A N 1
ATOM 1355 C CA . LYS A 1 168 ? 26.272 49.013 5.758 1.00 26.32 168 LYS A CA 1
ATOM 1356 C C . LYS A 1 168 ? 26.461 47.501 5.577 1.00 26.19 168 LYS A C 1
ATOM 1357 O O . LYS A 1 168 ? 25.615 46.703 5.983 1.00 26.63 168 LYS A O 1
ATOM 1363 N N . ILE A 1 169 ? 27.559 47.112 4.941 1.00 25.03 169 ILE A N 1
ATOM 1364 C CA . ILE A 1 169 ? 27.878 45.686 4.794 1.00 24.79 169 ILE A CA 1
ATOM 1365 C C . ILE A 1 169 ? 29.159 45.515 5.594 1.00 24.30 169 ILE A C 1
ATOM 1366 O O . ILE A 1 169 ? 30.113 46.256 5.393 1.00 23.56 169 ILE A O 1
ATOM 1371 N N . TYR A 1 170 ? 29.180 44.555 6.515 1.00 24.02 170 TYR A N 1
ATOM 1372 C CA . TYR A 1 170 ? 30.380 44.337 7.318 1.00 24.36 170 TYR A CA 1
ATOM 1373 C C . TYR A 1 170 ? 30.840 42.869 7.274 1.00 24.88 170 TYR A C 1
ATOM 1374 O O . TYR A 1 170 ? 30.082 41.979 7.659 1.00 23.77 170 TYR A O 1
ATOM 1383 N N . LEU A 1 171 ? 32.080 42.633 6.833 1.00 25.28 171 LEU A N 1
ATOM 1384 C CA . LEU A 1 171 ? 32.614 41.276 6.734 1.00 26.69 171 LEU A CA 1
ATOM 1385 C C . LEU A 1 171 ? 33.265 40.952 8.067 1.00 26.29 171 LEU A C 1
ATOM 1386 O O . LEU A 1 171 ? 34.426 41.283 8.293 1.00 27.94 171 LEU A O 1
ATOM 1391 N N . ALA A 1 172 ? 32.513 40.296 8.945 1.00 24.46 172 ALA A N 1
ATOM 1392 C CA . ALA A 1 172 ? 33.002 39.985 10.291 1.00 22.10 172 ALA A CA 1
ATOM 1393 C C . ALA A 1 172 ? 34.103 38.947 10.299 1.00 23.61 172 ALA A C 1
ATOM 1394 O O . ALA A 1 172 ? 34.160 38.069 9.409 1.00 23.06 172 ALA A O 1
ATOM 1396 N N . GLU A 1 173 ? 34.977 39.063 11.301 1.00 21.00 173 GLU A N 1
ATOM 1397 C CA . GLU A 1 173 ? 36.087 38.138 11.458 1.00 24.07 173 GLU A CA 1
ATOM 1398 C C . GLU A 1 173 ? 35.635 36.976 12.350 1.00 23.80 173 GLU A C 1
ATOM 1399 O O . GLU A 1 173 ? 36.012 36.872 13.515 1.00 24.77 173 GLU A O 1
ATOM 1405 N N . THR A 1 174 ? 34.837 36.091 11.762 1.00 22.64 174 THR A N 1
ATOM 1406 C CA . THR A 1 174 ? 34.255 34.936 12.461 1.00 22.70 174 THR A CA 1
ATOM 1407 C C . THR A 1 174 ? 35.000 33.630 12.195 1.00 21.01 174 THR A C 1
ATOM 1408 O O . THR A 1 174 ? 35.718 33.514 11.212 1.00 23.07 174 THR A O 1
ATOM 1412 N N . PRO A 1 175 ? 34.835 32.632 13.082 1.00 21.20 175 PRO A N 1
ATOM 1413 C CA . PRO A 1 175 ? 35.511 31.348 12.896 1.00 21.53 175 PRO A CA 1
ATOM 1414 C C . PRO A 1 175 ? 35.081 30.596 11.633 1.00 22.89 175 PRO A C 1
ATOM 1415 O O . PRO A 1 175 ? 33.909 30.664 11.179 1.00 20.65 175 PRO A O 1
ATOM 1419 N N . TRP A 1 176 ? 36.053 29.876 11.072 1.00 22.04 176 TRP A N 1
ATOM 1420 C CA . TRP A 1 176 ? 35.856 29.101 9.845 1.00 24.03 176 TRP A CA 1
ATOM 1421 C C . TRP A 1 176 ? 35.445 27.664 10.135 1.00 24.84 176 TRP A C 1
ATOM 1422 O O . TRP A 1 176 ? 35.957 27.028 11.078 1.00 22.95 176 TRP A O 1
ATOM 1433 N N . PHE A 1 177 ? 34.519 27.145 9.329 1.00 25.39 177 PHE A N 1
ATOM 1434 C CA . PHE A 1 177 ? 34.100 25.758 9.483 1.00 25.29 177 PHE A CA 1
ATOM 1435 C C . PHE A 1 177 ? 33.844 25.098 8.127 1.00 26.31 177 PHE A C 1
ATOM 1436 O O . PHE A 1 177 ? 32.984 25.555 7.358 1.00 24.70 177 PHE A O 1
ATOM 1444 N N . ASN A 1 178 ? 34.595 24.043 7.833 1.00 26.96 178 ASN A N 1
ATOM 1445 C CA . ASN A 1 178 ? 34.387 23.291 6.600 1.00 29.79 178 ASN A CA 1
ATOM 1446 C C . ASN A 1 178 ? 33.202 22.369 6.905 1.00 31.61 178 ASN A C 1
ATOM 1447 O O . ASN A 1 178 ? 33.353 21.155 7.020 1.00 33.97 178 ASN A O 1
ATOM 1452 N N . ILE A 1 179 ? 32.018 22.938 7.073 1.00 31.54 179 ILE A N 1
ATOM 1453 C CA . ILE A 1 179 ? 30.845 22.119 7.355 1.00 30.73 179 ILE A CA 1
ATOM 1454 C C . ILE A 1 179 ? 29.673 22.595 6.483 1.00 32.65 179 ILE A C 1
ATOM 1455 O O . ILE A 1 179 ? 29.493 23.796 6.281 1.00 31.70 179 ILE A O 1
ATOM 1460 N N . SER A 1 180 ? 28.903 21.651 5.954 1.00 31.09 180 SER A N 1
ATOM 1461 C CA . SER A 1 180 ? 27.716 21.966 5.161 1.00 32.23 180 SER A CA 1
ATOM 1462 C C . SER A 1 180 ? 26.600 20.943 5.478 1.00 32.12 180 SER A C 1
ATOM 1463 O O . SER A 1 180 ? 26.880 19.830 5.912 1.00 31.46 180 SER A O 1
ATOM 1466 N N . ALA A 1 181 ? 25.350 21.330 5.268 1.00 28.69 181 ALA A N 1
ATOM 1467 C CA . ALA A 1 181 ? 24.246 20.417 5.489 1.00 30.26 181 ALA A CA 1
ATOM 1468 C C . ALA A 1 181 ? 24.401 19.234 4.524 1.00 31.05 181 ALA A C 1
ATOM 1469 O O . ALA A 1 181 ? 24.100 18.080 4.876 1.00 30.60 181 ALA A O 1
ATOM 1471 N N . THR A 1 182 ? 24.896 19.513 3.322 1.00 29.53 182 THR A N 1
ATOM 1472 C CA . THR A 1 182 ? 25.072 18.468 2.323 1.00 31.62 182 THR A CA 1
ATOM 1473 C C . THR A 1 182 ? 26.040 17.379 2.776 1.00 32.42 182 THR A C 1
ATOM 1474 O O . THR A 1 182 ? 25.749 16.204 2.615 1.00 32.26 182 THR A O 1
ATOM 1478 N N . ILE A 1 183 ? 27.200 17.763 3.314 1.00 32.16 183 ILE A N 1
ATOM 1479 C CA . ILE A 1 183 ? 28.169 16.761 3.767 1.00 34.31 183 ILE A CA 1
ATOM 1480 C C . ILE A 1 183 ? 27.596 15.930 4.922 1.00 32.97 183 ILE A C 1
ATOM 1481 O O . ILE A 1 183 ? 27.831 14.725 5.014 1.00 34.53 183 ILE A O 1
ATOM 1486 N N . ILE A 1 184 ? 26.842 16.573 5.803 1.00 31.97 184 ILE A N 1
ATOM 1487 C CA . ILE A 1 184 ? 26.248 15.859 6.923 1.00 32.24 184 ILE A CA 1
ATOM 1488 C C . ILE A 1 184 ? 25.238 14.821 6.417 1.00 31.80 184 ILE A C 1
ATOM 1489 O O . ILE A 1 184 ? 25.270 13.665 6.832 1.00 30.03 184 ILE A O 1
ATOM 1494 N N . ARG A 1 185 ? 24.365 15.240 5.503 1.00 32.07 185 ARG A N 1
ATOM 1495 C CA . ARG A 1 185 ? 23.351 14.355 4.936 1.00 32.30 185 ARG A CA 1
ATOM 1496 C C . ARG A 1 185 ? 24.010 13.140 4.307 1.00 32.90 185 ARG A C 1
ATOM 1497 O O . ARG A 1 185 ? 23.555 12.010 4.499 1.00 32.52 185 ARG A O 1
ATOM 1505 N N . GLU A 1 186 ? 25.081 13.377 3.557 1.00 33.40 186 GLU A N 1
ATOM 1506 C CA . GLU A 1 186 ? 25.789 12.279 2.909 1.00 35.23 186 GLU A CA 1
ATOM 1507 C C . GLU A 1 186 ? 26.546 11.400 3.899 1.00 36.39 186 GLU A C 1
ATOM 1508 O O . GLU A 1 186 ? 26.650 10.188 3.684 1.00 36.52 186 GLU A O 1
ATOM 1514 N N . ARG A 1 187 ? 27.114 12.000 4.947 1.00 34.26 187 ARG A N 1
ATOM 1515 C CA . ARG A 1 187 ? 27.833 11.204 5.946 1.00 35.69 187 ARG A CA 1
ATOM 1516 C C . ARG A 1 187 ? 26.848 10.258 6.643 1.00 35.74 187 ARG A C 1
ATOM 1517 O O . ARG A 1 187 ? 27.145 9.077 6.876 1.00 37.96 187 ARG A O 1
ATOM 1525 N N . LEU A 1 188 ? 25.674 10.780 6.969 1.00 34.38 188 LEU A N 1
ATOM 1526 C CA . LEU A 1 188 ? 24.657 9.978 7.621 1.00 35.60 188 LEU A CA 1
ATOM 1527 C C . LEU A 1 188 ? 24.261 8.836 6.693 1.00 37.71 188 LEU A C 1
ATOM 1528 O O . LEU A 1 188 ? 24.138 7.669 7.118 1.00 37.86 188 LEU A O 1
ATOM 1533 N N . GLN A 1 189 ? 24.069 9.168 5.424 1.00 38.00 189 GLN A N 1
ATOM 1534 C CA . GLN A 1 189 ? 23.685 8.166 4.441 1.00 40.14 189 GLN A CA 1
ATOM 1535 C C . GLN A 1 189 ? 24.794 7.114 4.330 1.00 39.30 189 GLN A C 1
ATOM 1536 O O . GLN A 1 189 ? 24.517 5.929 4.133 1.00 37.92 189 GLN A O 1
ATOM 1542 N N . ASN A 1 190 ? 26.047 7.545 4.486 1.00 38.63 190 ASN A N 1
ATOM 1543 C CA . ASN A 1 190 ? 27.189 6.627 4.394 1.00 39.40 190 ASN A CA 1
ATOM 1544 C C . ASN A 1 190 ? 27.561 5.958 5.705 1.00 38.04 190 ASN A C 1
ATOM 1545 O O . ASN A 1 190 ? 28.534 5.212 5.768 1.00 36.59 190 ASN A O 1
ATOM 1550 N N . GLY A 1 191 ? 26.801 6.225 6.752 1.00 36.23 191 GLY A N 1
ATOM 1551 C CA . GLY A 1 191 ? 27.115 5.599 8.016 1.00 36.92 191 GLY A CA 1
ATOM 1552 C C . GLY A 1 191 ? 28.410 6.081 8.625 1.00 35.97 191 GLY A C 1
ATOM 1553 O O . GLY A 1 191 ? 29.089 5.319 9.308 1.00 36.52 191 GLY A O 1
ATOM 1554 N N . GLU A 1 192 ? 28.750 7.346 8.389 1.00 36.45 192 GLU A N 1
ATOM 1555 C CA . GLU A 1 192 ? 29.968 7.934 8.939 1.00 35.84 192 GLU A CA 1
ATOM 1556 C C . GLU A 1 192 ? 29.525 8.857 10.076 1.00 34.75 192 GLU A C 1
ATOM 1557 O O . GLU A 1 192 ? 28.458 9.449 9.996 1.00 32.28 192 GLU A O 1
ATOM 1563 N N . SER A 1 193 ? 30.325 8.971 11.138 1.00 34.50 193 SER A N 1
ATOM 1564 C CA . SER A 1 193 ? 29.949 9.813 12.282 1.00 34.57 193 SER A CA 1
ATOM 1565 C C . SER A 1 193 ? 29.870 11.315 11.992 1.00 33.25 193 SER A C 1
ATOM 1566 O O . SER A 1 193 ? 30.706 11.852 11.296 1.00 31.23 193 SER A O 1
ATOM 1569 N N . CYS A 1 194 ? 28.856 11.972 12.546 1.00 34.13 194 CYS A N 1
ATOM 1570 C CA . CYS A 1 194 ? 28.680 13.417 12.396 1.00 33.77 194 CYS A CA 1
ATOM 1571 C C . CYS A 1 194 ? 28.782 14.075 13.764 1.00 33.84 194 CYS A C 1
ATOM 1572 O O . CYS A 1 194 ? 28.444 15.248 13.935 1.00 33.18 194 CYS A O 1
ATOM 1575 N N . GLU A 1 195 ? 29.256 13.310 14.739 1.00 33.12 195 GLU A N 1
ATOM 1576 C CA . GLU A 1 195 ? 29.374 13.793 16.098 1.00 34.04 195 GLU A CA 1
ATOM 1577 C C . GLU A 1 195 ? 29.997 15.171 16.296 1.00 33.46 195 GLU A C 1
ATOM 1578 O O . GLU A 1 195 ? 29.576 15.937 17.175 1.00 33.41 195 GLU A O 1
ATOM 1584 N N . ASP A 1 196 ? 30.974 15.540 15.491 1.00 33.62 196 ASP A N 1
ATOM 1585 C CA . ASP A 1 196 ? 31.562 16.859 15.745 1.00 36.44 196 ASP A CA 1
ATOM 1586 C C . ASP A 1 196 ? 31.071 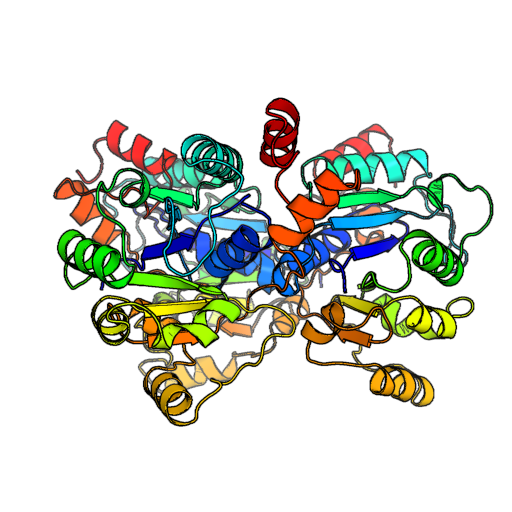17.943 14.794 1.00 35.72 196 ASP A C 1
ATOM 1587 O O . ASP A 1 196 ? 31.716 18.984 14.654 1.00 36.69 196 ASP A O 1
ATOM 1592 N N . LEU A 1 197 ? 29.904 17.728 14.189 1.00 33.54 197 LEU A N 1
ATOM 1593 C CA . LEU A 1 197 ? 29.414 18.664 13.180 1.00 31.26 197 LEU A CA 1
ATOM 1594 C C . LEU A 1 197 ? 28.135 19.417 13.499 1.00 30.51 197 LEU A C 1
ATOM 1595 O O . LEU A 1 197 ? 27.882 20.480 12.920 1.00 30.31 197 LEU A O 1
ATOM 1600 N N . LEU A 1 198 ? 27.321 18.867 14.388 1.00 27.15 198 LEU A N 1
ATOM 1601 C CA . LEU A 1 198 ? 26.079 19.503 14.766 1.00 28.98 198 LEU A CA 1
ATOM 1602 C C . LEU A 1 198 ? 25.749 19.088 16.200 1.00 30.26 198 LEU A C 1
ATOM 1603 O O . LEU A 1 198 ? 26.315 18.124 16.716 1.00 28.34 198 LEU A O 1
ATOM 1608 N N . PRO A 1 199 ? 24.859 19.833 16.882 1.00 31.20 199 PRO A N 1
ATOM 1609 C CA . PRO A 1 199 ? 24.492 19.514 18.266 1.00 31.26 199 PRO A CA 1
ATOM 1610 C C . PRO A 1 199 ? 24.043 18.064 18.495 1.00 31.35 199 PRO A C 1
ATOM 1611 O O . PRO A 1 199 ? 23.375 17.481 17.652 1.00 30.92 199 PRO A O 1
ATOM 1615 N N . GLU A 1 200 ? 24.416 17.482 19.627 1.00 30.24 200 GLU A N 1
ATOM 1616 C CA . GLU A 1 200 ? 24.002 16.106 19.925 1.00 31.79 200 GLU A CA 1
ATOM 1617 C C . GLU A 1 200 ? 22.467 15.977 19.880 1.00 30.88 200 GLU A C 1
ATOM 1618 O O . GLU A 1 200 ? 21.925 15.061 19.270 1.00 30.45 200 GLU A O 1
ATOM 1624 N N . PRO A 1 201 ? 21.747 16.915 20.507 1.00 31.56 201 PRO A N 1
ATOM 1625 C CA . PRO A 1 201 ? 20.278 16.836 20.489 1.00 30.36 201 PRO A CA 1
ATOM 1626 C C . PRO A 1 201 ? 19.712 16.724 19.061 1.00 30.67 201 PRO A C 1
ATOM 1627 O O . PRO A 1 201 ? 18.729 16.001 18.818 1.00 29.23 201 PRO A O 1
ATOM 1631 N N . VAL A 1 202 ? 20.325 17.456 18.124 1.00 29.44 202 VAL A N 1
ATOM 1632 C CA . VAL A 1 202 ? 19.883 17.443 16.732 1.00 26.96 202 VAL A CA 1
ATOM 1633 C C . VAL A 1 202 ? 20.187 16.093 16.081 1.00 28.27 202 VAL A C 1
ATOM 1634 O O . VAL A 1 202 ? 19.332 15.497 15.405 1.00 26.99 202 VAL A O 1
ATOM 1638 N N . LEU A 1 203 ? 21.415 15.624 16.275 1.00 28.03 203 LEU A N 1
ATOM 1639 C CA . LEU A 1 203 ? 21.859 14.348 15.726 1.00 27.66 203 LEU A CA 1
ATOM 1640 C C . LEU A 1 203 ? 20.946 13.230 16.232 1.00 28.48 203 LEU A C 1
ATOM 1641 O O . LEU A 1 203 ? 20.482 12.362 15.470 1.00 29.97 203 LEU A O 1
ATOM 1646 N N . THR A 1 204 ? 20.722 13.233 17.537 1.00 28.30 204 THR A N 1
ATOM 1647 C CA . THR A 1 204 ? 19.864 12.229 18.145 1.00 27.69 204 THR A CA 1
ATOM 1648 C C . THR A 1 204 ? 18.461 12.271 17.518 1.00 28.82 204 THR A C 1
ATOM 1649 O O . THR A 1 204 ? 17.903 11.239 17.126 1.00 26.65 204 THR A O 1
ATOM 1653 N N . TYR A 1 205 ? 17.905 13.467 17.398 1.00 27.54 205 TYR A N 1
ATOM 1654 C CA . TYR A 1 205 ? 16.581 13.600 16.811 1.00 28.77 205 TYR A CA 1
ATOM 1655 C C . TYR A 1 205 ? 16.583 13.072 15.388 1.00 28.66 205 TYR A C 1
ATOM 1656 O O . TYR A 1 205 ? 15.661 12.353 14.983 1.00 31.52 205 TYR A O 1
ATOM 1665 N N . ILE A 1 206 ? 17.623 13.415 14.629 1.00 27.69 206 ILE A N 1
ATOM 1666 C CA . ILE A 1 206 ? 17.789 12.951 13.253 1.00 27.08 206 ILE A CA 1
ATOM 1667 C C . ILE A 1 206 ? 17.757 11.424 13.167 1.00 29.72 206 ILE A C 1
ATOM 1668 O O . ILE A 1 206 ? 17.113 10.840 12.291 1.00 28.43 206 ILE A O 1
ATOM 1673 N N . ASN A 1 207 ? 18.467 10.764 14.072 1.00 30.81 207 ASN A N 1
ATOM 1674 C CA . ASN A 1 207 ? 18.465 9.317 14.053 1.00 31.71 207 ASN A CA 1
ATOM 1675 C C . ASN A 1 207 ? 17.110 8.767 14.496 1.00 30.50 207 ASN A C 1
ATOM 1676 O O . ASN A 1 207 ? 16.600 7.825 13.896 1.00 29.46 207 ASN A O 1
ATOM 1681 N N . GLN A 1 208 ? 16.517 9.365 15.525 1.00 31.15 208 GLN A N 1
ATOM 1682 C CA . GLN A 1 208 ? 15.219 8.910 16.010 1.00 31.84 208 GLN A CA 1
ATOM 1683 C C . GLN A 1 208 ? 14.195 8.952 14.901 1.00 34.45 208 GLN A C 1
ATOM 1684 O O . GLN A 1 208 ? 13.384 8.040 14.762 1.00 35.69 208 GLN A O 1
ATOM 1690 N N . GLN A 1 209 ? 14.247 10.009 14.092 1.00 35.28 209 GLN A N 1
ATOM 1691 C CA . GLN A 1 209 ? 13.297 10.201 13.002 1.00 34.97 209 GLN A CA 1
ATOM 1692 C C . GLN A 1 209 ? 13.652 9.501 11.706 1.00 35.11 209 GLN A C 1
ATOM 1693 O O . GLN A 1 209 ? 12.853 9.503 10.769 1.00 35.92 209 GLN A O 1
ATOM 1699 N N . GLY A 1 210 ? 14.841 8.918 11.639 1.00 32.68 210 GLY A N 1
ATOM 1700 C CA . GLY A 1 210 ? 15.262 8.278 10.408 1.00 31.05 210 GLY A CA 1
ATOM 1701 C C . GLY A 1 210 ? 15.575 9.288 9.302 1.00 32.02 210 GLY A C 1
ATOM 1702 O O . GLY A 1 210 ? 15.699 8.913 8.126 1.00 29.46 210 GLY A O 1
ATOM 1703 N N . LEU A 1 211 ? 15.725 10.564 9.664 1.00 30.18 211 LEU A N 1
ATOM 1704 C CA . LEU A 1 211 ? 16.016 11.616 8.666 1.00 30.71 211 LEU A CA 1
ATOM 1705 C C . LEU A 1 211 ? 17.265 11.417 7.841 1.00 30.75 211 LEU A C 1
ATOM 1706 O O . LEU A 1 211 ? 18.262 10.818 8.282 1.00 29.88 211 LEU A O 1
ATOM 1711 N N . TYR A 1 212 ? 17.194 11.926 6.617 1.00 33.84 212 TYR A N 1
ATOM 1712 C CA . TYR A 1 212 ? 18.292 11.868 5.661 1.00 35.84 212 TYR A CA 1
ATOM 1713 C C . TYR A 1 212 ? 18.652 10.464 5.221 1.00 39.50 212 TYR A C 1
ATOM 1714 O O . TYR A 1 212 ? 19.779 10.212 4.775 1.00 40.51 212 TYR A O 1
ATOM 1723 N N . ARG A 1 213 ? 17.672 9.562 5.348 1.00 42.11 213 ARG A N 1
ATOM 1724 C CA . ARG A 1 213 ? 17.811 8.162 4.951 1.00 44.59 213 ARG A CA 1
ATOM 1725 C C . ARG A 1 213 ? 16.580 7.724 4.178 1.00 45.76 213 ARG A C 1
ATOM 1726 O O . ARG A 1 213 ? 15.499 8.333 4.365 1.00 45.95 213 ARG A O 1
ATOM 1734 N N . MET B 1 1 ? 38.584 18.863 1.569 1.00 39.11 1 MET B N 1
ATOM 1735 C CA . MET B 1 1 ? 39.032 19.201 2.953 1.00 38.07 1 MET B CA 1
ATOM 1736 C C . MET B 1 1 ? 37.853 19.026 3.923 1.00 37.59 1 MET B C 1
ATOM 1737 O O . MET B 1 1 ? 36.774 19.587 3.724 1.00 36.11 1 MET B O 1
ATOM 1742 N N . LYS B 1 2 ? 38.055 18.214 4.953 1.00 35.47 2 LYS B N 1
ATOM 1743 C CA . LYS B 1 2 ? 37.019 17.978 5.948 1.00 34.98 2 LYS B CA 1
ATOM 1744 C C . LYS B 1 2 ? 37.168 19.023 7.075 1.00 33.22 2 LYS B C 1
ATOM 1745 O O . LYS B 1 2 ? 37.935 19.956 6.954 1.00 32.02 2 LYS B O 1
ATOM 1751 N N . SER B 1 3 ? 36.432 18.858 8.165 1.00 32.56 3 SER B N 1
ATOM 1752 C CA . SER B 1 3 ? 36.511 19.790 9.272 1.00 33.92 3 SER B CA 1
ATOM 1753 C C . SER B 1 3 ? 37.864 19.746 9.993 1.00 33.62 3 SER B C 1
ATOM 1754 O O . SER B 1 3 ? 38.378 18.671 10.312 1.00 32.27 3 SER B O 1
ATOM 1757 N N . LEU B 1 4 ? 38.440 20.916 10.249 1.00 32.15 4 LEU B N 1
ATOM 1758 C CA . LEU B 1 4 ? 39.715 20.988 10.962 1.00 31.98 4 LEU B CA 1
ATOM 1759 C C . LEU B 1 4 ? 39.586 20.347 12.363 1.00 31.09 4 LEU B C 1
ATOM 1760 O O . LEU B 1 4 ? 38.706 20.711 13.126 1.00 30.77 4 LEU B O 1
ATOM 1765 N N . GLN B 1 5 ? 40.462 19.400 12.681 1.00 30.94 5 GLN B N 1
ATOM 1766 C CA . GLN B 1 5 ? 40.463 18.708 13.977 1.00 32.44 5 GLN B CA 1
ATOM 1767 C C . GLN B 1 5 ? 41.684 19.152 14.763 1.00 28.41 5 GLN B C 1
ATOM 1768 O O . GLN B 1 5 ? 42.739 19.360 14.192 1.00 27.31 5 GLN B O 1
ATOM 1774 N N . ALA B 1 6 ? 41.565 19.299 16.072 1.00 27.19 6 ALA B N 1
ATOM 1775 C CA . ALA B 1 6 ? 42.738 19.742 16.830 1.00 25.45 6 ALA B CA 1
ATOM 1776 C C . ALA B 1 6 ? 43.084 18.783 17.940 1.00 24.34 6 ALA B C 1
ATOM 1777 O O . ALA B 1 6 ? 42.200 18.124 18.490 1.00 25.51 6 ALA B O 1
ATOM 1779 N N . LEU B 1 7 ? 44.371 18.734 18.265 1.00 24.32 7 LEU B N 1
ATOM 1780 C CA . LEU B 1 7 ? 44.899 17.884 19.324 1.00 25.62 7 LEU B CA 1
ATOM 1781 C C . LEU B 1 7 ? 45.679 18.791 20.281 1.00 24.11 7 LEU B C 1
ATOM 1782 O O . LEU B 1 7 ? 46.365 19.713 19.841 1.00 21.77 7 LEU B O 1
ATOM 1787 N N . PHE B 1 8 ? 45.589 18.498 21.576 1.00 23.25 8 PHE B N 1
ATOM 1788 C CA . PHE B 1 8 ? 46.259 19.296 22.608 1.00 23.03 8 PHE B CA 1
ATOM 1789 C C . PHE B 1 8 ? 46.983 18.350 23.568 1.00 23.92 8 PHE B C 1
ATOM 1790 O O . PHE B 1 8 ? 46.364 17.750 24.444 1.00 21.76 8 PHE B O 1
ATOM 1798 N N . GLY B 1 9 ? 48.296 18.229 23.413 1.00 26.78 9 GLY B N 1
ATOM 1799 C CA . GLY B 1 9 ? 49.046 17.326 24.270 1.00 26.49 9 GLY B CA 1
ATOM 1800 C C . GLY B 1 9 ? 49.727 17.966 25.461 1.00 26.99 9 GLY B C 1
ATOM 1801 O O . GLY B 1 9 ? 50.048 19.143 25.443 1.00 30.28 9 GLY B O 1
ATOM 1802 N N . GLY B 1 10 ? 49.949 17.175 26.506 1.00 27.52 10 GLY B N 1
ATOM 1803 C CA . GLY B 1 10 ? 50.628 17.658 27.692 1.00 26.40 10 GLY B CA 1
ATOM 1804 C C . GLY B 1 10 ? 50.676 16.634 28.831 1.00 29.78 10 GLY B C 1
ATOM 1805 O O . GLY B 1 10 ? 50.226 15.486 28.699 1.00 28.57 10 GLY B O 1
ATOM 1806 N N . THR B 1 11 ? 51.242 17.058 29.955 1.00 28.62 11 THR B N 1
ATOM 1807 C CA . THR B 1 11 ? 51.308 16.231 31.140 1.00 30.16 11 THR B CA 1
ATOM 1808 C C . THR B 1 11 ? 50.160 16.624 32.096 1.00 29.90 11 THR B C 1
ATOM 1809 O O . THR B 1 11 ? 49.524 15.752 32.686 1.00 30.53 11 THR B O 1
ATOM 1813 N N . PHE B 1 12 ? 49.874 17.922 32.221 1.00 29.10 12 PHE B N 1
ATOM 1814 C CA . PHE B 1 12 ? 48.779 18.400 33.101 1.00 28.47 12 PHE B CA 1
ATOM 1815 C C . PHE B 1 12 ? 48.919 17.883 34.543 1.00 26.92 12 PHE B C 1
ATOM 1816 O O . PHE B 1 12 ? 48.116 17.060 35.011 1.00 26.81 12 PHE B O 1
ATOM 1824 N N . ASP B 1 13 ? 49.927 18.403 35.233 1.00 25.87 13 ASP B N 1
ATOM 1825 C CA . ASP B 1 13 ? 50.265 18.016 36.610 1.00 28.43 13 ASP B CA 1
ATOM 1826 C C . ASP B 1 13 ? 50.247 19.253 37.541 1.00 27.38 13 ASP B C 1
ATOM 1827 O O . ASP B 1 13 ? 51.256 19.643 38.092 1.00 26.48 13 ASP B O 1
ATOM 1832 N N . PRO B 1 14 ? 49.073 19.859 37.755 1.00 25.68 14 PRO B N 1
ATOM 1833 C CA . PRO B 1 14 ? 47.747 19.508 37.247 1.00 26.69 14 PRO B CA 1
ATOM 1834 C C . PRO B 1 14 ? 47.242 20.371 36.072 1.00 25.13 14 PRO B C 1
ATOM 1835 O O . PRO B 1 14 ? 47.838 21.374 35.722 1.00 24.88 14 PRO B O 1
ATOM 1839 N N . VAL B 1 15 ? 46.124 19.960 35.488 1.00 25.97 15 VAL B N 1
ATOM 1840 C CA . VAL B 1 15 ? 45.499 20.735 34.420 1.00 23.93 15 VAL B CA 1
ATOM 1841 C C . VAL B 1 15 ? 45.076 22.011 35.163 1.00 24.77 15 VAL B C 1
ATOM 1842 O O . VAL B 1 15 ? 44.725 21.965 36.351 1.00 23.79 15 VAL B O 1
ATOM 1846 N N . HIS B 1 16 ? 45.126 23.145 34.482 1.00 23.32 16 HIS B N 1
ATOM 1847 C CA . HIS B 1 16 ? 44.738 24.406 35.109 1.00 23.99 16 HIS B CA 1
ATOM 1848 C C . HIS B 1 16 ? 44.252 25.338 34.011 1.00 24.86 16 HIS B C 1
ATOM 1849 O O . HIS B 1 16 ? 44.271 24.973 32.843 1.00 21.09 16 HIS B O 1
ATOM 1856 N N . TYR B 1 17 ? 43.827 26.539 34.400 1.00 25.01 17 TYR B N 1
ATOM 1857 C CA . TYR B 1 17 ? 43.279 27.513 33.463 1.00 25.31 17 TYR B CA 1
ATOM 1858 C C . TYR B 1 17 ? 44.202 27.954 32.335 1.00 25.75 17 TYR B C 1
ATOM 1859 O O . TYR B 1 17 ? 43.725 28.265 31.240 1.00 26.89 17 TYR B O 1
ATOM 1868 N N . GLY B 1 18 ? 45.502 27.998 32.605 1.00 23.60 18 GLY B N 1
ATOM 1869 C CA . GLY B 1 18 ? 46.469 28.383 31.590 1.00 24.95 18 GLY B CA 1
ATOM 1870 C C . GLY B 1 18 ? 46.510 27.375 30.436 1.00 24.29 18 GLY B C 1
ATOM 1871 O O . GLY B 1 18 ? 46.919 27.725 29.327 1.00 23.69 18 GLY B O 1
ATOM 1872 N N . HIS B 1 19 ? 46.078 26.140 30.706 1.00 23.49 19 HIS B N 1
ATOM 1873 C CA . HIS B 1 19 ? 46.027 25.062 29.707 1.00 22.55 19 HIS B CA 1
ATOM 1874 C C . HIS B 1 19 ? 44.726 25.197 28.939 1.00 24.43 19 HIS B C 1
ATOM 1875 O O . HIS B 1 19 ? 44.693 25.224 27.709 1.00 24.33 19 HIS B O 1
ATOM 1882 N N . LEU B 1 20 ? 43.635 25.274 29.695 1.00 24.91 20 LEU B N 1
ATOM 1883 C CA . LEU B 1 20 ? 42.329 25.295 29.074 1.00 26.43 20 LEU B CA 1
ATOM 1884 C C . LEU B 1 20 ? 41.812 26.550 28.413 1.00 24.04 20 LEU B C 1
ATOM 1885 O O . LEU B 1 20 ? 41.359 26.502 27.263 1.00 23.82 20 LEU B O 1
ATOM 1890 N N . LYS B 1 21 ? 41.872 27.668 29.115 1.00 23.05 21 LYS B N 1
ATOM 1891 C CA . LYS B 1 21 ? 41.281 28.885 28.567 1.00 24.63 21 LYS B CA 1
ATOM 1892 C C . LYS B 1 21 ? 41.790 29.356 27.219 1.00 23.97 21 LYS B C 1
ATOM 1893 O O . LYS B 1 21 ? 40.993 29.787 26.382 1.00 23.01 21 LYS B O 1
ATOM 1899 N N . PRO B 1 22 ? 43.107 29.282 26.986 1.00 23.69 22 PRO B N 1
ATOM 1900 C CA . PRO B 1 22 ? 43.618 29.722 25.680 1.00 25.78 22 PRO B CA 1
ATOM 1901 C C . PRO B 1 22 ? 43.005 28.860 24.575 1.00 24.20 22 PRO B C 1
ATOM 1902 O O . PRO B 1 22 ? 42.627 29.358 23.520 1.00 23.93 22 PRO B O 1
ATOM 1906 N N . VAL B 1 23 ? 42.894 27.558 24.826 1.00 24.70 23 VAL B N 1
ATOM 1907 C CA . VAL B 1 23 ? 42.329 26.659 23.818 1.00 25.08 23 VAL B CA 1
ATOM 1908 C C . VAL B 1 23 ? 40.825 26.850 23.644 1.00 25.79 23 VAL B C 1
ATOM 1909 O O . VAL B 1 23 ? 40.304 26.737 22.525 1.00 26.03 23 VAL B O 1
ATOM 1913 N N . GLU B 1 24 ? 40.119 27.185 24.725 1.00 26.69 24 GLU B N 1
ATOM 1914 C CA . GLU B 1 24 ? 38.680 27.404 24.583 1.00 26.43 24 GLU B CA 1
ATOM 1915 C C . GLU B 1 24 ? 38.431 28.597 23.680 1.00 27.20 24 GLU B C 1
ATOM 1916 O O . GLU B 1 24 ? 37.534 28.559 22.849 1.00 26.65 24 GLU B O 1
ATOM 1922 N N . THR B 1 25 ? 39.227 29.651 23.834 1.00 26.48 25 THR B N 1
ATOM 1923 C CA . THR B 1 25 ? 39.063 30.832 22.993 1.00 27.33 25 THR B CA 1
ATOM 1924 C C . THR B 1 25 ? 39.562 30.548 21.583 1.00 26.38 25 THR B C 1
ATOM 1925 O O . THR B 1 25 ? 39.031 31.082 20.608 1.00 25.49 25 THR B O 1
ATOM 1929 N N . LEU B 1 26 ? 40.582 29.705 21.472 1.00 26.74 26 LEU B N 1
ATOM 1930 C CA . LEU B 1 26 ? 41.136 29.380 20.173 1.00 28.76 26 LEU B CA 1
ATOM 1931 C C . LEU B 1 26 ? 40.027 28.784 19.318 1.00 28.15 26 LEU B C 1
ATOM 1932 O O . LEU B 1 26 ? 39.910 29.108 18.149 1.00 29.16 26 LEU B O 1
ATOM 1937 N N . ALA B 1 27 ? 39.190 27.944 19.913 1.00 27.08 27 ALA B N 1
ATOM 1938 C CA . ALA B 1 27 ? 38.101 27.334 19.171 1.00 27.23 27 ALA B CA 1
ATOM 1939 C C . ALA B 1 27 ? 37.164 28.372 18.557 1.00 28.61 27 ALA B C 1
ATOM 1940 O O . ALA B 1 27 ? 36.595 28.141 17.486 1.00 25.77 27 ALA B O 1
ATOM 1942 N N . ASN B 1 28 ? 37.001 29.505 19.239 1.00 27.25 28 ASN B N 1
ATOM 1943 C CA . ASN B 1 28 ? 36.096 30.557 18.773 1.00 28.47 28 ASN B CA 1
ATOM 1944 C C . ASN B 1 28 ? 36.774 31.528 17.806 1.00 28.63 28 ASN B C 1
ATOM 1945 O O . ASN B 1 28 ? 36.108 32.199 17.028 1.00 27.52 28 ASN B O 1
ATOM 1950 N N . LEU B 1 29 ? 38.097 31.576 17.850 1.00 28.03 29 LEU B N 1
ATOM 1951 C CA . LEU B 1 29 ? 38.871 32.450 16.989 1.00 31.68 29 LEU B CA 1
ATOM 1952 C C . LEU B 1 29 ? 39.079 31.838 15.607 1.00 32.09 29 LEU B C 1
ATOM 1953 O O . LEU B 1 29 ? 38.843 32.495 14.598 1.00 34.91 29 LEU B O 1
ATOM 1958 N N . ILE B 1 30 ? 39.501 30.583 15.537 1.00 29.94 30 ILE B N 1
ATOM 1959 C CA . ILE B 1 30 ? 39.732 30.033 14.225 1.00 29.69 30 ILE B CA 1
ATOM 1960 C C . ILE B 1 30 ? 38.752 28.994 13.734 1.00 27.29 30 ILE B C 1
ATOM 1961 O O . ILE B 1 30 ? 38.731 28.722 12.540 1.00 22.95 30 ILE B O 1
ATOM 1966 N N . GLY B 1 31 ? 37.958 28.423 14.645 1.00 25.03 31 GLY B N 1
ATOM 1967 C CA . GLY B 1 31 ? 36.955 27.444 14.260 1.00 25.05 31 GLY B CA 1
ATOM 1968 C C . GLY B 1 31 ? 37.259 25.972 14.545 1.00 25.95 31 GLY B C 1
ATOM 1969 O O . GLY B 1 31 ? 37.654 25.220 13.636 1.00 25.34 31 GLY B O 1
ATOM 1970 N N . LEU B 1 32 ? 37.046 25.569 15.797 1.00 23.34 32 LEU B N 1
ATOM 1971 C CA . LEU B 1 32 ? 37.266 24.189 16.243 1.00 24.88 32 LEU B CA 1
ATOM 1972 C C . LEU B 1 32 ? 36.001 23.694 16.950 1.00 25.41 32 LEU B C 1
ATOM 1973 O O . LEU B 1 32 ? 35.492 24.366 17.857 1.00 24.56 32 LEU B O 1
ATOM 1978 N N . THR B 1 33 ? 35.471 22.543 16.550 1.00 25.33 33 THR B N 1
ATOM 1979 C CA . THR B 1 33 ? 34.290 22.039 17.230 1.00 26.50 33 THR B CA 1
ATOM 1980 C C . THR B 1 33 ? 34.729 20.995 18.235 1.00 29.76 33 THR B C 1
ATOM 1981 O O . THR B 1 33 ? 33.968 20.631 19.127 1.00 32.61 33 THR B O 1
ATOM 1985 N N . ARG B 1 34 ? 35.960 20.509 18.088 1.00 29.67 34 ARG B N 1
ATOM 1986 C CA . ARG B 1 34 ? 36.487 19.514 19.005 1.00 31.98 34 ARG B CA 1
ATOM 1987 C C . ARG B 1 34 ? 37.989 19.600 19.173 1.00 29.57 34 ARG B C 1
ATOM 1988 O O . ARG B 1 34 ? 38.734 19.732 18.210 1.00 29.25 34 ARG B O 1
ATOM 1996 N N . VAL B 1 35 ? 38.423 19.523 20.418 1.00 28.16 35 VAL B N 1
ATOM 1997 C CA . VAL B 1 35 ? 39.833 19.524 20.715 1.00 26.51 35 VAL B CA 1
ATOM 1998 C C . VAL B 1 35 ? 40.048 18.274 21.524 1.00 26.89 35 VAL B C 1
ATOM 1999 O O . VAL B 1 35 ? 39.429 18.102 22.576 1.00 28.01 35 VAL B O 1
ATOM 2003 N N . THR B 1 36 ? 40.889 17.387 21.011 1.00 25.57 36 THR B N 1
ATOM 2004 C CA . THR B 1 36 ? 41.191 16.145 21.703 1.00 26.33 36 THR B CA 1
ATOM 2005 C C . THR B 1 36 ? 42.453 16.363 22.536 1.00 24.65 36 THR B C 1
ATOM 2006 O O . THR B 1 36 ? 43.528 16.685 22.006 1.00 25.85 36 THR B O 1
ATOM 2010 N N . ILE B 1 37 ? 42.321 16.196 23.840 1.00 24.35 37 ILE B N 1
ATOM 2011 C CA . ILE B 1 37 ? 43.465 16.357 24.710 1.00 23.53 37 ILE B CA 1
ATOM 2012 C C . ILE B 1 37 ? 44.215 15.035 24.770 1.00 25.11 37 ILE B C 1
ATOM 2013 O O . ILE B 1 37 ? 43.599 13.962 24.850 1.00 27.46 37 ILE B O 1
ATOM 2018 N N . ILE B 1 38 ? 45.541 15.099 24.725 1.00 24.87 38 ILE B N 1
ATOM 2019 C CA . ILE B 1 38 ? 46.336 13.883 24.746 1.00 26.19 38 ILE B CA 1
ATOM 2020 C C . ILE B 1 38 ? 47.306 13.934 25.904 1.00 26.35 38 ILE B C 1
ATOM 2021 O O . ILE B 1 38 ? 48.415 14.482 25.795 1.00 25.81 38 ILE B O 1
ATOM 2026 N N . PRO B 1 39 ? 46.876 13.401 27.063 1.00 27.86 39 PRO B N 1
ATOM 2027 C CA . PRO B 1 39 ? 47.759 13.402 28.227 1.00 28.95 39 PRO B CA 1
ATOM 2028 C C . PRO B 1 39 ? 48.758 12.275 28.030 1.00 31.19 39 PRO B C 1
ATOM 2029 O O . PRO B 1 39 ? 48.397 11.195 27.522 1.00 30.00 39 PRO B O 1
ATOM 2033 N N . ASN B 1 40 ? 50.005 12.528 28.410 1.00 30.16 40 ASN B N 1
ATOM 2034 C CA . ASN B 1 40 ? 51.029 11.507 28.274 1.00 34.77 40 ASN B CA 1
ATOM 2035 C C . ASN B 1 40 ? 51.270 10.850 29.631 1.00 36.17 40 ASN B C 1
ATOM 2036 O O . ASN B 1 40 ? 50.687 11.237 30.646 1.00 34.64 40 ASN B O 1
ATOM 2041 N N . ASN B 1 41 ? 52.123 9.840 29.631 1.00 40.26 41 ASN B N 1
ATOM 2042 C CA . ASN B 1 41 ? 52.436 9.093 30.835 1.00 44.22 41 ASN B CA 1
ATOM 2043 C C . ASN B 1 41 ? 53.947 9.211 30.991 1.00 46.14 41 ASN B C 1
ATOM 2044 O O . ASN B 1 41 ? 54.703 8.537 30.316 1.00 46.74 41 ASN B O 1
ATOM 2049 N N . VAL B 1 42 ? 54.386 10.088 31.876 1.00 50.31 42 VAL B N 1
ATOM 2050 C CA . VAL B 1 42 ? 55.824 10.319 32.054 1.00 52.76 42 VAL B CA 1
ATOM 2051 C C . VAL B 1 42 ? 56.592 10.446 30.713 1.00 53.80 42 VAL B C 1
ATOM 2052 O O . VAL B 1 42 ? 57.049 9.457 30.121 1.00 54.23 42 VAL B O 1
ATOM 2056 N N . PRO B 1 43 ? 56.703 11.687 30.200 1.00 54.93 43 PRO B N 1
ATOM 2057 C CA . PRO B 1 43 ? 57.390 12.051 28.952 1.00 53.78 43 PRO B CA 1
ATOM 2058 C C . PRO B 1 43 ? 58.883 12.079 29.216 1.00 52.99 43 PRO B C 1
ATOM 2059 O O . PRO B 1 43 ? 59.300 12.146 30.364 1.00 53.42 43 PRO B O 1
ATOM 2063 N N . PRO B 1 44 ? 59.702 12.018 28.157 1.00 53.61 44 PRO B N 1
ATOM 2064 C CA . PRO B 1 44 ? 61.170 12.033 28.238 1.00 52.89 44 PRO B CA 1
ATOM 2065 C C . PRO B 1 44 ? 61.825 13.386 28.446 1.00 52.22 44 PRO B C 1
ATOM 2066 O O . PRO B 1 44 ? 62.935 13.469 28.979 1.00 52.80 44 PRO B O 1
ATOM 2070 N N . HIS B 1 45 ? 61.148 14.458 28.011 1.00 50.24 45 HIS B N 1
ATOM 2071 C CA . HIS B 1 45 ? 61.716 15.806 28.149 1.00 47.55 45 HIS B CA 1
ATOM 2072 C C . HIS B 1 45 ? 61.607 16.440 29.540 1.00 47.93 45 HIS B C 1
ATOM 2073 O O . HIS B 1 45 ? 62.088 17.546 29.745 1.00 48.11 45 HIS B O 1
ATOM 2080 N N . ARG B 1 46 ? 60.990 15.735 30.487 1.00 48.67 46 ARG B N 1
ATOM 2081 C CA . ARG B 1 46 ? 60.800 16.261 31.855 1.00 48.47 46 ARG B CA 1
ATOM 2082 C C . ARG B 1 46 ? 60.727 15.147 32.886 1.00 48.04 46 ARG B C 1
ATOM 2083 O O . ARG B 1 46 ? 60.423 14.007 32.561 1.00 46.43 46 ARG B O 1
ATOM 2091 N N . PRO B 1 47 ? 60.982 15.475 34.155 1.00 48.61 47 PRO B N 1
ATOM 2092 C CA . PRO B 1 47 ? 60.930 14.444 35.199 1.00 49.12 47 PRO B CA 1
ATOM 2093 C C . PRO B 1 47 ? 59.562 13.791 35.355 1.00 49.98 47 PRO B C 1
ATOM 2094 O O . PRO B 1 47 ? 58.603 14.149 34.677 1.00 49.26 47 PRO B O 1
ATOM 2098 N N . GLN B 1 48 ? 59.486 12.833 36.266 1.00 50.10 48 GLN B N 1
ATOM 2099 C CA . GLN B 1 48 ? 58.240 12.116 36.517 1.00 50.72 48 GLN B CA 1
ATOM 2100 C C . GLN B 1 48 ? 57.156 13.089 36.976 1.00 48.09 48 GLN B C 1
ATOM 2101 O O . GLN B 1 48 ? 57.437 14.043 37.686 1.00 46.68 48 GLN B O 1
ATOM 2107 N N . PRO B 1 49 ? 55.909 12.880 36.534 1.00 47.19 49 PRO B N 1
ATOM 2108 C CA . PRO B 1 49 ? 54.826 13.770 36.967 1.00 46.22 49 PRO B CA 1
ATOM 2109 C C . PRO B 1 49 ? 54.481 13.312 38.400 1.00 45.59 49 PRO B C 1
ATOM 2110 O O . PRO B 1 49 ? 54.556 12.110 38.705 1.00 45.30 49 PRO B O 1
ATOM 2114 N N . GLU B 1 50 ? 54.113 14.237 39.275 1.00 43.02 50 GLU B N 1
ATOM 2115 C CA . GLU B 1 50 ? 53.759 13.851 40.629 1.00 41.76 50 GLU B CA 1
ATOM 2116 C C . GLU B 1 50 ? 52.438 13.082 40.655 1.00 40.94 50 GLU B C 1
ATOM 2117 O O . GLU B 1 50 ? 52.385 11.975 41.188 1.00 40.80 50 GLU B O 1
ATOM 2123 N N . ALA B 1 51 ? 51.372 13.627 40.074 1.00 37.89 51 ALA B N 1
ATOM 2124 C CA . ALA B 1 51 ? 50.114 12.869 40.049 1.00 38.49 51 ALA B CA 1
ATOM 2125 C C . ALA B 1 51 ? 50.275 11.731 39.016 1.00 37.93 51 ALA B C 1
ATOM 2126 O O . ALA B 1 51 ? 50.858 11.936 37.955 1.00 38.17 51 ALA B O 1
ATOM 2128 N N . ASN B 1 52 ? 49.778 10.535 39.304 1.00 38.21 52 ASN B N 1
ATOM 2129 C CA . ASN B 1 52 ? 49.949 9.450 38.337 1.00 39.57 52 ASN B CA 1
ATOM 2130 C C . ASN B 1 52 ? 48.964 9.539 37.170 1.00 39.18 52 ASN B C 1
ATOM 2131 O O . ASN B 1 52 ? 48.162 10.466 37.106 1.00 38.40 52 ASN B O 1
ATOM 2136 N N . SER B 1 53 ? 49.026 8.585 36.245 1.00 38.16 53 SER B N 1
ATOM 2137 C CA . SER B 1 53 ? 48.133 8.608 35.082 1.00 38.15 53 SER B CA 1
ATOM 2138 C C . SER B 1 53 ? 46.644 8.584 35.449 1.00 35.92 53 SER B C 1
ATOM 2139 O O . SER B 1 53 ? 45.828 9.265 34.813 1.00 34.64 53 SER B O 1
ATOM 2142 N N . VAL B 1 54 ? 46.284 7.814 36.476 1.00 32.94 54 VAL B N 1
ATOM 2143 C CA . VAL B 1 54 ? 44.883 7.729 36.892 1.00 31.51 54 VAL B CA 1
ATOM 2144 C C . VAL B 1 54 ? 44.384 9.057 37.449 1.00 30.45 54 VAL B C 1
ATOM 2145 O O . VAL B 1 54 ? 43.261 9.475 37.170 1.00 29.64 54 VAL B O 1
ATOM 2149 N N . GLN B 1 55 ? 45.228 9.713 38.232 1.00 28.89 55 GLN B N 1
ATOM 2150 C CA . GLN B 1 55 ? 44.867 10.993 38.821 1.00 31.93 55 GLN B CA 1
ATOM 2151 C C . GLN B 1 55 ? 44.765 12.122 37.776 1.00 31.40 55 GLN B C 1
ATOM 2152 O O . GLN B 1 55 ? 43.768 12.842 37.739 1.00 32.94 55 GLN B O 1
ATOM 2158 N N . ARG B 1 56 ? 45.778 12.263 36.924 1.00 31.39 56 ARG B N 1
ATOM 2159 C CA . ARG B 1 56 ? 45.751 13.307 35.898 1.00 30.76 56 ARG B CA 1
ATOM 2160 C C . ARG B 1 56 ? 44.578 13.102 34.924 1.00 30.48 56 ARG B C 1
ATOM 2161 O O . ARG B 1 56 ? 43.967 14.065 34.447 1.00 30.41 56 ARG B O 1
ATOM 2169 N N . LYS B 1 57 ? 44.246 11.846 34.649 1.00 30.31 57 LYS B N 1
ATOM 2170 C CA . LYS B 1 57 ? 43.116 11.555 33.786 1.00 31.77 57 LYS B CA 1
ATOM 2171 C C . LYS B 1 57 ? 41.870 12.018 34.530 1.00 32.02 57 LYS B C 1
ATOM 2172 O O . LYS B 1 57 ? 41.012 12.716 33.964 1.00 30.44 57 LYS B O 1
ATOM 2178 N N . HIS B 1 58 ? 41.776 11.644 35.806 1.00 32.01 58 HIS B N 1
ATOM 2179 C CA . HIS B 1 58 ? 40.618 12.028 36.604 1.00 32.87 58 HIS B CA 1
ATOM 2180 C C . HIS B 1 58 ? 40.484 13.565 36.651 1.00 31.58 58 HIS B C 1
ATOM 2181 O O . HIS B 1 58 ? 39.408 14.093 36.407 1.00 31.46 58 HIS B O 1
ATOM 2188 N N . MET B 1 59 ? 41.574 14.268 36.935 1.00 29.65 59 MET B N 1
ATOM 2189 C CA . MET B 1 59 ? 41.527 15.730 36.992 1.00 30.58 59 MET B CA 1
ATOM 2190 C C . MET B 1 59 ? 41.099 16.367 35.664 1.00 30.35 59 MET B C 1
ATOM 2191 O O . MET B 1 59 ? 40.379 17.379 35.645 1.00 30.05 59 MET B O 1
ATOM 2196 N N . LEU B 1 60 ? 41.531 15.769 34.560 1.00 29.44 60 LEU B N 1
ATOM 2197 C CA . LEU B 1 60 ? 41.162 16.273 33.251 1.00 30.65 60 LEU B CA 1
ATOM 2198 C C . LEU B 1 60 ? 39.684 16.031 33.007 1.00 30.47 60 LEU B C 1
ATOM 2199 O O . LEU B 1 60 ? 38.993 16.899 32.487 1.00 30.97 60 LEU B O 1
ATOM 2204 N N . GLU B 1 61 ? 39.182 14.862 33.386 1.00 31.59 61 GLU B N 1
ATOM 2205 C CA . GLU B 1 61 ? 37.770 14.588 33.172 1.00 32.19 61 GLU B CA 1
ATOM 2206 C C . GLU B 1 61 ? 36.937 15.546 34.006 1.00 32.74 61 GLU B C 1
ATOM 2207 O O . GLU B 1 61 ? 35.867 15.996 33.553 1.00 30.03 61 GLU B O 1
ATOM 2213 N N . LEU B 1 62 ? 37.423 15.865 35.212 1.00 29.86 62 LEU B N 1
ATOM 2214 C CA . LEU B 1 62 ? 36.698 16.802 36.069 1.00 30.47 62 LEU B CA 1
ATOM 2215 C C . LEU B 1 62 ? 36.689 18.194 35.414 1.00 28.96 62 LEU B C 1
ATOM 2216 O O . LEU B 1 62 ? 35.664 18.878 35.390 1.00 29.88 62 LEU B O 1
ATOM 2221 N N . ALA B 1 63 ? 37.834 18.594 34.871 1.00 28.05 63 ALA B N 1
ATOM 2222 C CA . ALA B 1 63 ? 37.975 19.903 34.249 1.00 28.59 63 ALA B CA 1
ATOM 2223 C C . ALA B 1 63 ? 37.162 20.064 32.973 1.00 28.71 63 ALA B C 1
ATOM 2224 O O . ALA B 1 63 ? 36.790 21.180 32.637 1.00 30.69 63 ALA B O 1
ATOM 2226 N N . ILE B 1 64 ? 36.882 18.969 32.263 1.00 30.62 64 ILE B N 1
ATOM 2227 C CA . ILE B 1 64 ? 36.146 19.075 31.003 1.00 31.01 64 ILE B CA 1
ATOM 2228 C C . ILE B 1 64 ? 34.711 18.536 31.024 1.00 32.81 64 ILE B C 1
ATOM 2229 O O . ILE B 1 64 ? 33.990 18.621 30.031 1.00 33.57 64 ILE B O 1
ATOM 2234 N N . ALA B 1 65 ? 34.292 17.995 32.160 1.00 34.25 65 ALA B N 1
ATOM 2235 C CA . ALA B 1 65 ? 32.933 17.486 32.300 1.00 36.32 65 ALA B CA 1
ATOM 2236 C C . ALA B 1 65 ? 31.890 18.474 31.753 1.00 37.07 65 ALA B C 1
ATOM 2237 O O . ALA B 1 65 ? 30.904 18.083 31.140 1.00 38.26 65 ALA B O 1
ATOM 2239 N N . ASP B 1 66 ? 32.118 19.755 31.984 1.00 38.60 66 ASP B N 1
ATOM 2240 C CA . ASP B 1 66 ? 31.208 20.814 31.553 1.00 39.77 66 ASP B CA 1
ATOM 2241 C C . ASP B 1 66 ? 31.589 21.458 30.211 1.00 38.94 66 ASP B C 1
ATOM 2242 O O . ASP B 1 66 ? 30.888 22.350 29.730 1.00 37.96 66 ASP B O 1
ATOM 2247 N N . LYS B 1 67 ? 32.688 21.010 29.611 1.00 36.84 67 LYS B N 1
ATOM 2248 C CA . LYS B 1 67 ? 33.179 21.605 28.367 1.00 36.21 67 LYS B CA 1
ATOM 2249 C C . LYS B 1 67 ? 33.210 20.647 27.189 1.00 34.93 67 LYS B C 1
ATOM 2250 O O . LYS B 1 67 ? 34.258 20.082 26.854 1.00 35.33 67 LYS B O 1
ATOM 2256 N N . PRO B 1 68 ? 32.059 20.474 26.522 1.00 34.00 68 PRO B N 1
ATOM 2257 C CA . PRO B 1 68 ? 31.874 19.589 25.366 1.00 33.08 68 PRO B CA 1
ATOM 2258 C C . PRO B 1 68 ? 32.907 19.738 24.236 1.00 32.53 68 PRO B C 1
ATOM 2259 O O . PRO B 1 68 ? 33.060 18.845 23.404 1.00 30.65 68 PRO B O 1
ATOM 2263 N N . LEU B 1 69 ? 33.589 20.876 24.174 1.00 31.51 69 LEU B N 1
ATOM 2264 C CA . LEU B 1 69 ? 34.604 21.066 23.127 1.00 30.47 69 LEU B CA 1
ATOM 2265 C C . LEU B 1 69 ? 35.656 19.979 23.289 1.00 29.28 69 LEU B C 1
ATOM 2266 O O . LEU B 1 69 ? 36.193 19.457 22.314 1.00 29.48 69 LEU B O 1
ATOM 2271 N N . PHE B 1 70 ? 35.918 19.631 24.542 1.00 28.97 70 PHE B N 1
ATOM 2272 C CA . PHE B 1 70 ? 36.957 18.667 24.875 1.00 28.98 70 PHE B CA 1
ATOM 2273 C C . PHE B 1 70 ? 36.597 17.194 25.001 1.00 29.93 70 PHE B C 1
ATOM 2274 O O . PHE B 1 70 ? 35.493 16.820 25.387 1.00 28.81 70 PHE B O 1
ATOM 2282 N N . THR B 1 71 ? 37.570 16.371 24.646 1.00 30.31 71 THR B N 1
ATOM 2283 C CA . THR B 1 71 ? 37.457 14.929 24.776 1.00 32.23 71 THR B CA 1
ATOM 2284 C C . THR B 1 71 ? 38.901 14.465 25.001 1.00 33.62 71 THR B C 1
ATOM 2285 O O . THR B 1 71 ? 39.850 15.234 24.769 1.00 31.99 71 THR B O 1
ATOM 2289 N N . LEU B 1 72 ? 39.075 13.243 25.493 1.00 33.65 72 LEU B N 1
ATOM 2290 C CA . LEU B 1 72 ? 40.427 12.745 25.741 1.00 35.35 72 LEU B CA 1
ATOM 2291 C C . LEU B 1 72 ? 40.790 11.595 24.817 1.00 35.62 72 LEU B C 1
ATOM 2292 O O . LEU B 1 72 ? 39.922 10.872 24.329 1.00 34.94 72 LEU B O 1
ATOM 2297 N N . ASP B 1 73 ? 42.082 11.459 24.558 1.00 35.10 73 ASP B N 1
ATOM 2298 C CA . ASP B 1 73 ? 42.613 10.352 23.765 1.00 35.91 73 ASP B CA 1
ATOM 2299 C C . ASP B 1 73 ? 43.656 9.826 24.745 1.00 35.05 73 ASP B C 1
ATOM 2300 O O . ASP B 1 73 ? 44.628 10.537 25.056 1.00 32.12 73 ASP B O 1
ATOM 2305 N N . GLU B 1 74 ? 43.463 8.601 25.238 1.00 35.07 74 GLU B N 1
ATOM 2306 C CA . GLU B 1 74 ? 44.401 8.051 26.217 1.00 35.98 74 GLU B CA 1
ATOM 2307 C C . GLU B 1 74 ? 45.481 7.172 25.611 1.00 35.35 74 GLU B C 1
ATOM 2308 O O . GLU B 1 74 ? 46.152 6.435 26.332 1.00 34.76 74 GLU B O 1
ATOM 2314 N N . ARG B 1 75 ? 45.676 7.275 24.300 1.00 33.95 75 ARG B N 1
ATOM 2315 C CA . ARG B 1 75 ? 46.673 6.451 23.633 1.00 33.16 75 ARG B CA 1
ATOM 2316 C C . ARG B 1 75 ? 48.048 6.526 24.270 1.00 34.31 75 ARG B C 1
ATOM 2317 O O . ARG B 1 75 ? 48.701 5.500 24.423 1.00 34.46 75 ARG B O 1
ATOM 2325 N N . GLU B 1 76 ? 48.508 7.707 24.657 1.00 32.08 76 GLU B N 1
ATOM 2326 C CA . GLU B 1 76 ? 49.832 7.765 25.269 1.00 33.32 76 GLU B CA 1
ATOM 2327 C C . GLU B 1 76 ? 49.711 7.462 26.759 1.00 34.65 76 GLU B C 1
ATOM 2328 O O . GLU B 1 76 ? 50.616 6.898 27.374 1.00 34.59 76 GLU B O 1
ATOM 2334 N N . LEU B 1 77 ? 48.561 7.828 27.318 1.00 36.69 77 LEU B N 1
ATOM 2335 C CA . LEU B 1 77 ? 48.265 7.658 28.731 1.00 39.27 77 LEU B CA 1
ATOM 2336 C C . LEU B 1 77 ? 48.331 6.218 29.244 1.00 41.82 77 LEU B C 1
ATOM 2337 O O . LEU B 1 77 ? 49.010 5.929 30.243 1.00 41.97 77 LEU B O 1
ATOM 2342 N N . LYS B 1 78 ? 47.610 5.331 28.554 1.00 42.34 78 LYS B N 1
ATOM 2343 C CA . LYS B 1 78 ? 47.502 3.918 28.928 1.00 44.03 78 LYS B CA 1
ATOM 2344 C C . LYS B 1 78 ? 48.686 3.079 28.495 1.00 43.59 78 LYS B C 1
ATOM 2345 O O . LYS B 1 78 ? 48.739 1.869 28.758 1.00 42.38 78 LYS B O 1
ATOM 2351 N N . ARG B 1 79 ? 49.631 3.730 27.838 1.00 42.40 79 ARG B N 1
ATOM 2352 C CA . ARG B 1 79 ? 50.813 3.058 27.353 1.00 43.01 79 ARG B CA 1
ATOM 2353 C C . ARG B 1 79 ? 51.958 3.250 28.360 1.00 43.32 79 ARG B C 1
ATOM 2354 O O . ARG B 1 79 ? 52.341 4.383 28.674 1.00 41.33 79 ARG B O 1
ATOM 2362 N N . ASN B 1 80 ? 52.466 2.138 28.895 1.00 43.11 80 ASN B N 1
ATOM 2363 C CA . ASN B 1 80 ? 53.575 2.171 29.845 1.00 45.07 80 ASN B CA 1
ATOM 2364 C C . ASN B 1 80 ? 54.871 2.695 29.195 1.00 45.16 80 ASN B C 1
ATOM 2365 O O . ASN B 1 80 ? 55.612 3.476 29.805 1.00 45.45 80 ASN B O 1
ATOM 2370 N N . ALA B 1 81 ? 55.127 2.281 27.956 1.00 45.19 81 ALA B N 1
ATOM 2371 C CA . ALA B 1 81 ? 56.318 2.719 27.225 1.00 44.95 81 ALA B CA 1
ATOM 2372 C C . ALA B 1 81 ? 56.296 4.229 26.899 1.00 46.06 81 ALA B C 1
ATOM 2373 O O . ALA B 1 81 ? 55.248 4.885 26.998 1.00 46.67 81 ALA B O 1
ATOM 2375 N N . PRO B 1 82 ? 57.465 4.799 26.531 1.00 45.51 82 PRO B N 1
ATOM 2376 C CA . PRO B 1 82 ? 57.639 6.213 26.175 1.00 45.01 82 PRO B CA 1
ATOM 2377 C C . PRO B 1 82 ? 56.830 6.557 24.931 1.00 44.09 82 PRO B C 1
ATOM 2378 O O . PRO B 1 82 ? 56.685 5.738 24.035 1.00 43.61 82 PRO B O 1
ATOM 2382 N N . SER B 1 83 ? 56.300 7.767 24.879 1.00 42.29 83 SER B N 1
ATOM 2383 C CA . SER B 1 83 ? 55.531 8.185 23.720 1.00 40.56 83 SER B CA 1
ATOM 2384 C C . SER B 1 83 ? 56.201 9.416 23.153 1.00 38.05 83 SER B C 1
ATOM 2385 O O . SER B 1 83 ? 56.849 10.164 23.891 1.00 39.32 83 SER B O 1
ATOM 2388 N N . TYR B 1 84 ? 56.063 9.607 21.845 1.00 35.01 84 TYR B N 1
ATOM 2389 C CA . TYR B 1 84 ? 56.647 10.759 21.162 1.00 31.90 84 TYR B CA 1
ATOM 2390 C C . TYR B 1 84 ? 55.557 11.401 20.326 1.00 30.56 84 TYR B C 1
ATOM 2391 O O . TYR B 1 84 ? 54.811 10.701 19.635 1.00 28.82 84 TYR B O 1
ATOM 2400 N N . THR B 1 85 ? 55.449 12.725 20.397 1.00 28.41 85 THR B N 1
ATOM 2401 C CA . THR B 1 85 ? 54.413 13.424 19.636 1.00 28.00 85 THR B CA 1
ATOM 2402 C C . THR B 1 85 ? 54.453 13.124 18.129 1.00 28.58 85 THR B C 1
ATOM 2403 O O . THR B 1 85 ? 53.416 12.872 17.494 1.00 27.09 85 THR B O 1
ATOM 2407 N N . ALA B 1 86 ? 55.651 13.128 17.561 1.00 28.12 86 ALA B N 1
ATOM 2408 C CA . ALA B 1 86 ? 55.805 12.830 16.138 1.00 28.13 86 ALA B CA 1
ATOM 2409 C C . ALA B 1 86 ? 55.176 11.485 15.771 1.00 28.15 86 ALA B C 1
ATOM 2410 O O . ALA B 1 86 ? 54.620 11.349 14.678 1.00 28.29 86 ALA B O 1
ATOM 2412 N N . GLN B 1 87 ? 55.227 10.504 16.676 1.00 27.15 87 GLN B N 1
ATOM 2413 C CA . GLN B 1 87 ? 54.662 9.182 16.380 1.00 28.43 87 GLN B CA 1
ATOM 2414 C C . GLN B 1 87 ? 53.149 9.239 16.526 1.00 28.04 87 GLN B C 1
ATOM 2415 O O . GLN B 1 87 ? 52.390 8.638 15.753 1.00 23.63 87 GLN B O 1
ATOM 2421 N N . THR B 1 88 ? 52.709 9.951 17.545 1.00 27.00 88 THR B N 1
ATOM 2422 C CA . THR B 1 88 ? 51.286 10.093 17.778 1.00 28.43 88 THR B CA 1
ATOM 2423 C C . THR B 1 88 ? 50.605 10.802 16.610 1.00 27.51 88 THR B C 1
ATOM 2424 O O . THR B 1 88 ? 49.514 10.405 16.175 1.00 27.24 88 THR B O 1
ATOM 2428 N N . LEU B 1 89 ? 51.263 11.829 16.089 1.00 25.85 89 LEU B N 1
ATOM 2429 C CA . LEU B 1 89 ? 50.704 12.577 14.976 1.00 27.20 89 LEU B CA 1
ATOM 2430 C C . LEU B 1 89 ? 50.763 11.750 13.690 1.00 27.81 89 LEU B C 1
ATOM 2431 O O . LEU B 1 89 ? 49.892 11.867 12.824 1.00 27.34 89 LEU B O 1
ATOM 2436 N N . LYS B 1 90 ? 51.786 10.916 13.563 1.00 27.14 90 LYS B N 1
ATOM 2437 C CA . LYS B 1 90 ? 51.894 10.052 12.380 1.00 30.28 90 LYS B CA 1
ATOM 2438 C C . LYS B 1 90 ? 50.682 9.095 12.406 1.00 30.38 90 LYS B C 1
ATOM 2439 O O . LYS B 1 90 ? 50.002 8.910 11.397 1.00 33.55 90 LYS B O 1
ATOM 2445 N N . GLU B 1 91 ? 50.387 8.526 13.574 1.00 29.44 91 GLU B N 1
ATOM 2446 C CA . GLU B 1 91 ? 49.248 7.635 13.710 1.00 29.49 91 GLU B CA 1
ATOM 2447 C C . GLU B 1 91 ? 47.933 8.367 13.446 1.00 30.00 91 GLU B C 1
ATOM 2448 O O . GLU B 1 91 ? 47.032 7.817 12.800 1.00 27.41 91 GLU B O 1
ATOM 2454 N N . TRP B 1 92 ? 47.811 9.597 13.950 1.00 28.42 92 TRP B N 1
ATOM 2455 C CA . TRP B 1 92 ? 46.581 10.358 13.742 1.00 30.41 92 TRP B CA 1
ATOM 2456 C C . TRP B 1 92 ? 46.352 10.581 12.255 1.00 28.59 92 TRP B C 1
ATOM 2457 O O . TRP B 1 92 ? 45.241 10.426 11.769 1.00 29.25 92 TRP B O 1
ATOM 2468 N N . ARG B 1 93 ? 47.413 10.925 11.527 1.00 30.45 93 ARG B N 1
ATOM 2469 C CA . ARG B 1 93 ? 47.288 11.152 10.094 1.00 33.29 93 ARG B CA 1
ATOM 2470 C C . ARG B 1 93 ? 46.843 9.871 9.386 1.00 35.99 93 ARG B C 1
ATOM 2471 O O . ARG B 1 93 ? 45.961 9.910 8.509 1.00 34.90 93 ARG B O 1
ATOM 2479 N N . GLN B 1 94 ? 47.437 8.740 9.752 1.00 36.90 94 GLN B N 1
ATOM 2480 C CA . GLN B 1 94 ? 47.063 7.482 9.112 1.00 39.81 94 GLN B CA 1
ATOM 2481 C C . GLN B 1 94 ? 45.590 7.189 9.383 1.00 39.13 94 GLN B C 1
ATOM 2482 O O . GLN B 1 94 ? 44.849 6.857 8.470 1.00 39.51 94 GLN B O 1
ATOM 2488 N N . GLU B 1 95 ? 45.162 7.354 10.630 1.00 37.73 95 GLU B N 1
ATOM 2489 C CA . GLU B 1 95 ? 43.777 7.080 11.008 1.00 36.84 95 GLU B CA 1
ATOM 2490 C C . GLU B 1 95 ? 42.726 8.000 10.371 1.00 37.11 95 GLU B C 1
ATOM 2491 O O . GLU B 1 95 ? 41.692 7.533 9.895 1.00 34.24 95 GLU B O 1
ATOM 2497 N N . GLN B 1 96 ? 42.986 9.302 10.376 1.00 36.05 96 GLN B N 1
ATOM 2498 C CA . GLN B 1 96 ? 42.035 10.274 9.838 1.00 38.29 96 GLN B CA 1
ATOM 2499 C C . GLN B 1 96 ? 42.003 10.380 8.322 1.00 39.13 96 GLN B C 1
ATOM 2500 O O . GLN B 1 96 ? 40.978 10.744 7.735 1.00 40.03 96 GLN B O 1
ATOM 2506 N N . GLY B 1 97 ? 43.122 10.074 7.684 1.00 39.63 97 GLY B N 1
ATOM 2507 C CA . GLY B 1 97 ? 43.175 10.167 6.238 1.00 40.14 97 GLY B CA 1
ATOM 2508 C C . GLY B 1 97 ? 43.875 11.449 5.817 1.00 41.51 97 GLY B C 1
ATOM 2509 O O . GLY B 1 97 ? 44.110 12.333 6.641 1.00 40.63 97 GLY B O 1
ATOM 2510 N N . PRO B 1 98 ? 44.198 11.587 4.528 1.00 40.51 98 PRO B N 1
ATOM 2511 C CA . PRO B 1 98 ? 44.878 12.751 3.969 1.00 40.47 98 PRO B CA 1
ATOM 2512 C C . PRO B 1 98 ? 44.058 14.035 3.754 1.00 39.96 98 PRO B C 1
ATOM 2513 O O . PRO B 1 98 ? 44.642 15.084 3.530 1.00 38.79 98 PRO B O 1
ATOM 2517 N N . ASP B 1 99 ? 42.728 13.967 3.839 1.00 40.38 99 ASP B N 1
ATOM 2518 C CA . ASP B 1 99 ? 41.890 15.166 3.614 1.00 41.70 99 ASP B CA 1
ATOM 2519 C C . ASP B 1 99 ? 41.381 15.850 4.881 1.00 41.06 99 ASP B C 1
ATOM 2520 O O . ASP B 1 99 ? 40.542 16.761 4.807 1.00 41.79 99 ASP B O 1
ATOM 2525 N N . VAL B 1 100 ? 41.839 15.403 6.042 1.00 38.55 100 VAL B N 1
ATOM 2526 C CA . VAL B 1 100 ? 41.383 16.014 7.280 1.00 36.71 100 VAL B CA 1
ATOM 2527 C C . VAL B 1 100 ? 42.413 17.028 7.784 1.00 34.57 100 VAL B C 1
ATOM 2528 O O . VAL B 1 100 ? 43.542 16.654 8.096 1.00 34.28 100 VAL B O 1
ATOM 2532 N N . PRO B 1 101 ? 42.050 18.330 7.839 1.00 31.84 101 PRO B N 1
ATOM 2533 C CA . PRO B 1 101 ? 43.041 19.287 8.333 1.00 29.95 101 PRO B CA 1
ATOM 2534 C C . PRO B 1 101 ? 43.251 18.917 9.780 1.00 27.91 101 PRO B C 1
ATOM 2535 O O . PRO B 1 101 ? 42.282 18.677 10.517 1.00 28.37 101 PRO B O 1
ATOM 2539 N N . LEU B 1 102 ? 44.510 18.830 10.179 1.00 27.09 102 LEU B N 1
ATOM 2540 C CA . LEU B 1 102 ? 44.850 18.450 11.543 1.00 28.91 102 LEU B CA 1
ATOM 2541 C C . LEU B 1 102 ? 45.852 19.427 12.165 1.00 25.41 102 LEU B C 1
ATOM 2542 O O . LEU B 1 102 ? 46.839 19.786 11.545 1.00 24.38 102 LEU B O 1
ATOM 2547 N N . ALA B 1 103 ? 45.576 19.871 13.389 1.00 25.39 103 ALA B N 1
ATOM 2548 C CA . ALA B 1 103 ? 46.461 20.811 14.080 1.00 24.82 103 ALA B CA 1
ATOM 2549 C C . ALA B 1 103 ? 46.796 20.337 15.472 1.00 22.85 103 ALA B C 1
ATOM 2550 O O . ALA B 1 103 ? 45.932 19.827 16.189 1.00 24.39 103 ALA B O 1
ATOM 2552 N N . PHE B 1 104 ? 48.055 20.511 15.851 1.00 22.69 104 PHE B N 1
ATOM 2553 C CA . PHE B 1 104 ? 48.521 20.145 17.190 1.00 21.09 104 PHE B CA 1
ATOM 2554 C C . PHE B 1 104 ? 48.772 21.489 17.886 1.00 20.70 104 PHE B C 1
ATOM 2555 O O . PHE B 1 104 ? 49.534 22.312 17.404 1.00 21.44 104 PHE B O 1
ATOM 2563 N N . ILE B 1 105 ? 48.084 21.720 18.990 1.00 21.41 105 ILE B N 1
ATOM 2564 C CA . ILE B 1 105 ? 48.178 22.986 19.733 1.00 20.46 105 ILE B CA 1
ATOM 2565 C C . ILE B 1 105 ? 49.224 22.943 20.832 1.00 22.13 105 ILE B C 1
ATOM 2566 O O . ILE B 1 105 ? 49.298 21.969 21.596 1.00 23.07 105 ILE B O 1
ATOM 2571 N N . ILE B 1 106 ? 50.036 23.986 20.918 1.00 22.39 106 ILE B N 1
ATOM 2572 C CA . ILE B 1 106 ? 51.062 24.074 21.952 1.00 22.79 106 ILE B CA 1
ATOM 2573 C C . ILE B 1 106 ? 51.156 25.529 22.400 1.00 24.71 106 ILE B C 1
ATOM 2574 O O . ILE B 1 106 ? 50.655 26.426 21.721 1.00 22.94 106 ILE B O 1
ATOM 2579 N N . GLY B 1 107 ? 51.839 25.752 23.517 1.00 26.31 107 GLY B N 1
ATOM 2580 C CA . GLY B 1 107 ? 52.032 27.103 24.024 1.00 26.81 107 GLY B CA 1
ATOM 2581 C C . GLY B 1 107 ? 53.327 27.668 23.482 1.00 28.02 107 GLY B C 1
ATOM 2582 O O . GLY B 1 107 ? 54.167 26.912 22.985 1.00 27.03 107 GLY B O 1
ATOM 2583 N N . GLN B 1 108 ? 53.497 28.993 23.546 1.00 27.59 108 GLN B N 1
ATOM 2584 C CA . GLN B 1 108 ? 54.718 29.621 23.031 1.00 26.98 108 GLN B CA 1
ATOM 2585 C C . GLN B 1 108 ? 55.996 29.017 23.642 1.00 28.42 108 GLN B C 1
ATOM 2586 O O . GLN B 1 108 ? 57.015 28.878 22.961 1.00 27.90 108 GLN B O 1
ATOM 2592 N N . ASP B 1 109 ? 55.963 28.670 24.922 1.00 28.69 109 ASP B N 1
ATOM 2593 C CA . ASP B 1 109 ? 57.162 28.112 25.540 1.00 30.45 109 ASP B CA 1
ATOM 2594 C C . ASP B 1 109 ? 57.517 26.769 24.882 1.00 30.66 109 ASP B C 1
ATOM 2595 O O . ASP B 1 109 ? 58.686 26.396 24.809 1.00 31.64 109 ASP B O 1
ATOM 2600 N N . SER B 1 110 ? 56.517 26.030 24.424 1.00 30.39 110 SER B N 1
ATOM 2601 C CA . SER B 1 110 ? 56.806 24.751 23.775 1.00 30.34 110 SER B CA 1
ATOM 2602 C C . SER B 1 110 ? 57.296 24.974 22.349 1.00 29.82 110 SER B C 1
ATOM 2603 O O . SER B 1 110 ? 58.105 24.195 21.839 1.00 29.90 110 SER B O 1
ATOM 2606 N N . LEU B 1 111 ? 56.828 26.033 21.693 1.00 28.43 111 LEU B N 1
ATOM 2607 C CA . LEU B 1 111 ? 57.304 26.314 20.344 1.00 26.91 111 LEU B CA 1
ATOM 2608 C C . LEU B 1 111 ? 58.818 26.502 20.381 1.00 29.27 111 LEU B C 1
ATOM 2609 O O . LEU B 1 111 ? 59.531 25.951 19.553 1.00 26.38 111 LEU B O 1
ATOM 2614 N N . LEU B 1 112 ? 59.287 27.310 21.333 1.00 29.37 112 LEU B N 1
ATOM 2615 C CA . LEU B 1 112 ? 60.711 27.605 21.474 1.00 30.82 112 LEU B CA 1
ATOM 2616 C C . LEU B 1 112 ? 61.590 26.377 21.631 1.00 30.56 112 LEU B C 1
ATOM 2617 O O . LEU B 1 112 ? 62.746 26.410 21.251 1.00 30.34 112 LEU B O 1
ATOM 2622 N N . THR B 1 113 ? 61.039 25.302 22.191 1.00 31.18 113 THR B N 1
ATOM 2623 C CA . THR B 1 113 ? 61.795 24.074 22.402 1.00 30.51 113 THR B CA 1
ATOM 2624 C C . THR B 1 113 ? 61.488 23.049 21.292 1.00 30.50 113 THR B C 1
ATOM 2625 O O . THR B 1 113 ? 62.059 21.979 21.255 1.00 31.20 113 THR B O 1
ATOM 2629 N N . PHE B 1 114 ? 60.593 23.388 20.380 1.00 28.45 114 PHE B N 1
ATOM 2630 C CA . PHE B 1 114 ? 60.197 22.457 19.344 1.00 29.58 114 PHE B CA 1
ATOM 2631 C C . PHE B 1 114 ? 61.306 21.770 18.520 1.00 29.63 114 PHE B C 1
ATOM 2632 O O . PHE B 1 114 ? 61.181 20.602 18.188 1.00 30.38 114 PHE B O 1
ATOM 2640 N N . PRO B 1 115 ? 62.371 22.496 18.146 1.00 30.32 115 PRO B N 1
ATOM 2641 C CA . PRO B 1 115 ? 63.446 21.864 17.357 1.00 31.85 115 PRO B CA 1
ATOM 2642 C C . PRO B 1 115 ? 64.209 20.746 18.085 1.00 31.44 115 PRO B C 1
ATOM 2643 O O . PRO B 1 115 ? 65.036 20.065 17.472 1.00 31.65 115 PRO B O 1
ATOM 2647 N N . THR B 1 116 ? 63.930 20.548 19.376 1.00 29.93 116 THR B N 1
ATOM 2648 C CA . THR B 1 116 ? 64.599 19.491 20.137 1.00 28.69 116 THR B CA 1
ATOM 2649 C C . THR B 1 116 ? 63.702 18.255 20.306 1.00 30.55 116 THR B C 1
ATOM 2650 O O . THR B 1 116 ? 64.078 17.288 20.969 1.00 29.81 116 THR B O 1
ATOM 2654 N N . TRP B 1 117 ? 62.513 18.282 19.715 1.00 29.39 117 TRP B N 1
ATOM 2655 C CA . TRP B 1 117 ? 61.603 17.154 19.845 1.00 31.19 117 TRP B CA 1
ATOM 2656 C C . TRP B 1 117 ? 62.009 15.967 18.949 1.00 31.26 117 TRP B C 1
ATOM 2657 O O . TRP B 1 117 ? 62.638 16.135 17.904 1.00 31.47 117 TRP B O 1
ATOM 2668 N N . TYR B 1 118 ? 61.645 14.766 19.373 1.00 32.59 118 TYR B N 1
ATOM 2669 C CA . TYR B 1 118 ? 61.929 13.557 18.602 1.00 32.86 118 TYR B CA 1
ATOM 2670 C C . TYR B 1 118 ? 61.369 13.740 17.176 1.00 34.15 118 TYR B C 1
ATOM 2671 O O . TYR B 1 118 ? 60.170 14.016 17.002 1.00 31.96 118 TYR B O 1
ATOM 2680 N N . GLU B 1 119 ? 62.249 13.634 16.177 1.00 33.21 119 GLU B N 1
ATOM 2681 C CA . GLU B 1 119 ? 61.890 13.766 14.759 1.00 34.49 119 GLU B CA 1
ATOM 2682 C C . GLU B 1 119 ? 60.890 14.890 14.514 1.00 33.41 119 GLU B C 1
ATOM 2683 O O . GLU B 1 119 ? 59.898 14.719 13.790 1.00 30.65 119 GLU B O 1
ATOM 2689 N N . TYR B 1 120 ? 61.183 16.051 15.087 1.00 31.52 120 TYR B N 1
ATOM 2690 C CA . TYR B 1 120 ? 60.277 17.192 14.981 1.00 32.60 120 TYR B CA 1
ATOM 2691 C C . TYR B 1 120 ? 59.934 17.592 13.546 1.00 32.04 120 TYR B C 1
ATOM 2692 O O . TYR B 1 120 ? 58.826 18.051 13.276 1.00 29.00 120 TYR B O 1
ATOM 2701 N N . GLU B 1 121 ? 60.868 17.411 12.626 1.00 30.67 121 GLU B N 1
ATOM 2702 C CA . GLU B 1 121 ? 60.587 17.779 11.251 1.00 31.30 121 GLU B CA 1
ATOM 2703 C C . GLU B 1 121 ? 59.440 17.015 10.603 1.00 29.81 121 GLU B C 1
ATOM 2704 O O . GLU B 1 121 ? 58.862 17.505 9.647 1.00 30.24 121 GLU B O 1
ATOM 2710 N N . THR B 1 122 ? 59.113 15.824 11.104 1.00 29.91 122 THR B N 1
ATOM 2711 C CA . THR B 1 122 ? 58.007 15.051 10.536 1.00 29.55 122 THR B CA 1
ATOM 2712 C C . THR B 1 122 ? 56.655 15.607 11.001 1.00 31.18 122 THR B C 1
ATOM 2713 O O . THR B 1 122 ? 55.614 15.363 10.371 1.00 30.75 122 THR B O 1
ATOM 2717 N N . ILE B 1 123 ? 56.657 16.354 12.0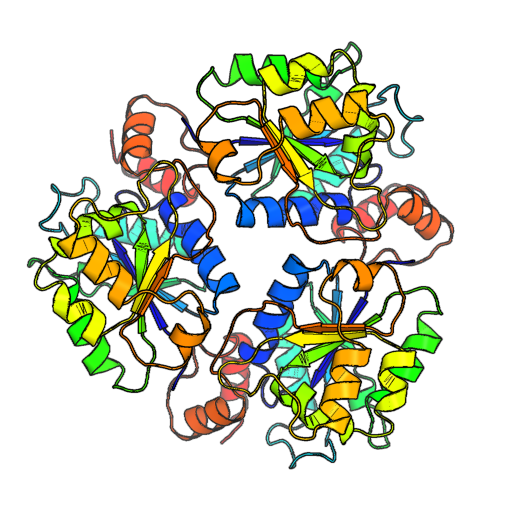99 1.00 27.65 123 ILE B N 1
ATOM 2718 C CA . ILE B 1 123 ? 55.400 16.869 12.614 1.00 28.20 123 ILE B CA 1
ATOM 2719 C C . ILE B 1 123 ? 54.616 17.721 11.622 1.00 27.82 123 ILE B C 1
ATOM 2720 O O . ILE B 1 123 ? 53.408 17.498 11.448 1.00 26.73 123 ILE B O 1
ATOM 2725 N N . LEU B 1 124 ? 55.285 18.647 10.939 1.00 26.46 124 LEU B N 1
ATOM 2726 C CA . LEU B 1 124 ? 54.588 19.489 9.984 1.00 26.12 124 LEU B CA 1
ATOM 2727 C C . LEU B 1 124 ? 54.179 18.766 8.709 1.00 27.35 124 LEU B C 1
ATOM 2728 O O . LEU B 1 124 ? 53.427 19.318 7.897 1.00 26.78 124 LEU B O 1
ATOM 2733 N N . ASP B 1 125 ? 54.661 17.540 8.528 1.00 26.19 125 ASP B N 1
ATOM 2734 C CA . ASP B 1 125 ? 54.252 16.760 7.360 1.00 28.70 125 ASP B CA 1
ATOM 2735 C C . ASP B 1 125 ? 52.885 16.174 7.703 1.00 28.26 125 ASP B C 1
ATOM 2736 O O . ASP B 1 125 ? 52.060 15.933 6.826 1.00 28.62 125 ASP B O 1
ATOM 2741 N N . ASN B 1 126 ? 52.661 15.930 8.989 1.00 26.86 126 ASN B N 1
ATOM 2742 C CA . ASN B 1 126 ? 51.419 15.327 9.425 1.00 25.47 126 ASN B CA 1
ATOM 2743 C C . ASN B 1 126 ? 50.337 16.276 9.939 1.00 24.45 126 ASN B C 1
ATOM 2744 O O . ASN B 1 126 ? 49.144 15.966 9.833 1.00 25.68 126 ASN B O 1
ATOM 2749 N N . ALA B 1 127 ? 50.736 17.405 10.510 1.00 22.92 127 ALA B N 1
ATOM 2750 C CA . ALA B 1 127 ? 49.765 18.359 11.018 1.00 25.15 127 ALA B CA 1
ATOM 2751 C C . ALA B 1 127 ? 50.259 19.785 10.971 1.00 25.16 127 ALA B C 1
ATOM 2752 O O . ALA B 1 127 ? 51.393 20.051 10.565 1.00 24.98 127 ALA B O 1
ATOM 2754 N N . HIS B 1 128 ? 49.374 20.700 11.373 1.00 25.59 128 HIS B N 1
ATOM 2755 C CA . HIS B 1 128 ? 49.695 22.121 11.485 1.00 25.21 128 HIS B CA 1
ATOM 2756 C C . HIS B 1 128 ? 50.091 22.296 12.955 1.00 25.51 128 HIS B C 1
ATOM 2757 O O . HIS B 1 128 ? 49.834 21.422 13.794 1.00 23.67 128 HIS B O 1
ATOM 2764 N N . LEU B 1 129 ? 50.714 23.422 13.267 1.00 26.09 129 LEU B N 1
ATOM 2765 C CA . LEU B 1 129 ? 51.058 23.744 14.646 1.00 26.43 129 LEU B CA 1
ATOM 2766 C C . LEU B 1 129 ? 50.302 25.018 14.985 1.00 27.52 129 LEU B C 1
ATOM 2767 O O . LEU B 1 129 ? 50.480 26.025 14.293 1.00 28.52 129 LEU B O 1
ATOM 2772 N N . ILE B 1 130 ? 49.443 24.990 15.999 1.00 25.00 130 ILE B N 1
ATOM 2773 C CA . ILE B 1 130 ? 48.774 26.226 16.417 1.00 24.76 130 ILE B CA 1
ATOM 2774 C C . ILE B 1 130 ? 49.432 26.578 17.757 1.00 24.51 130 ILE B C 1
ATOM 2775 O O . ILE B 1 130 ? 49.414 25.776 18.695 1.00 24.61 130 ILE B O 1
ATOM 2780 N N . VAL B 1 131 ? 50.005 27.767 17.840 1.00 22.68 131 VAL B N 1
ATOM 2781 C CA . VAL B 1 131 ? 50.709 28.203 19.030 1.00 22.43 131 VAL B CA 1
ATOM 2782 C C . VAL B 1 131 ? 49.923 29.247 19.803 1.00 24.39 131 VAL B C 1
ATOM 2783 O O . VAL B 1 131 ? 49.489 30.259 19.226 1.00 24.98 131 VAL B O 1
ATOM 2787 N N . CYS B 1 132 ? 49.734 28.993 21.097 1.00 23.75 132 CYS B N 1
ATOM 2788 C CA . CYS B 1 132 ? 49.003 29.919 21.975 1.00 24.85 132 CYS B CA 1
ATOM 2789 C C . CYS B 1 132 ? 50.003 30.824 22.708 1.00 24.82 132 CYS B C 1
ATOM 2790 O O . CYS B 1 132 ? 51.01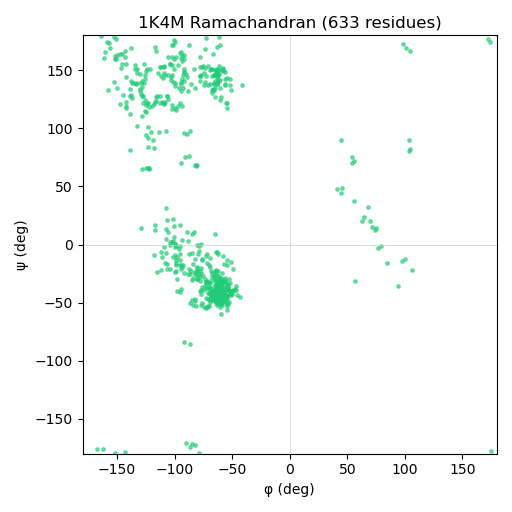2 30.346 23.219 1.00 25.46 132 CYS B O 1
ATOM 2793 N N . ARG B 1 133 ? 49.713 32.125 22.754 1.00 24.16 133 ARG B N 1
ATOM 2794 C CA . ARG B 1 133 ? 50.577 33.108 23.409 1.00 23.93 133 ARG B CA 1
ATOM 2795 C C . ARG B 1 133 ? 50.753 32.824 24.892 1.00 25.45 133 ARG B C 1
ATOM 2796 O O . ARG B 1 133 ? 49.872 32.279 25.544 1.00 27.20 133 ARG B O 1
ATOM 2804 N N . ARG B 1 134 ? 51.891 33.224 25.428 1.00 26.52 134 ARG B N 1
ATOM 2805 C CA . ARG B 1 134 ? 52.168 33.051 26.842 1.00 27.85 134 ARG B CA 1
ATOM 2806 C C . ARG B 1 134 ? 52.974 34.298 27.212 1.00 29.54 134 ARG B C 1
ATOM 2807 O O . ARG B 1 134 ? 53.961 34.648 26.545 1.00 29.35 134 ARG B O 1
ATOM 2815 N N . PRO B 1 135 ? 52.558 35.010 28.267 1.00 31.16 135 PRO B N 1
ATOM 2816 C CA . PRO B 1 135 ? 53.281 36.234 28.646 1.00 32.29 135 PRO B CA 1
ATOM 2817 C C . PRO B 1 135 ? 54.752 36.141 29.040 1.00 33.68 135 PRO B C 1
ATOM 2818 O O . PRO B 1 135 ? 55.145 35.271 29.821 1.00 32.71 135 PRO B O 1
ATOM 2822 N N . GLY B 1 136 ? 55.553 37.058 28.493 1.00 34.68 136 GLY B N 1
ATOM 2823 C CA . GLY B 1 136 ? 56.975 37.090 28.797 1.00 37.73 136 GLY B CA 1
ATOM 2824 C C . GLY B 1 136 ? 57.918 36.353 27.840 1.00 38.37 136 GLY B C 1
ATOM 2825 O O . GLY B 1 136 ? 59.025 36.828 27.580 1.00 37.86 136 GLY B O 1
ATOM 2826 N N . TYR B 1 137 ? 57.486 35.214 27.297 1.00 38.73 137 TYR B N 1
ATOM 2827 C CA . TYR B 1 137 ? 58.331 34.436 26.383 1.00 39.26 137 TYR B CA 1
ATOM 2828 C C . TYR B 1 137 ? 58.674 35.119 25.072 1.00 40.44 137 TYR B C 1
ATOM 2829 O O . TYR B 1 137 ? 57.843 35.804 24.465 1.00 39.87 137 TYR B O 1
ATOM 2838 N N . PRO B 1 138 ? 59.924 34.941 24.617 1.00 41.08 138 PRO B N 1
ATOM 2839 C CA . PRO B 1 138 ? 60.427 35.512 23.367 1.00 41.12 138 PRO B CA 1
ATOM 2840 C C . PRO B 1 138 ? 59.536 35.012 22.230 1.00 41.92 138 PRO B C 1
ATOM 2841 O O . PRO B 1 138 ? 58.985 33.914 22.323 1.00 40.13 138 PRO B O 1
ATOM 2845 N N . LEU B 1 139 ? 59.395 35.803 21.169 1.00 43.82 139 LEU B N 1
ATOM 2846 C CA . LEU B 1 139 ? 58.586 35.387 20.030 1.00 46.91 139 LEU B CA 1
ATOM 2847 C C . LEU B 1 139 ? 59.454 34.729 18.966 1.00 47.47 139 LEU B C 1
ATOM 2848 O O . LEU B 1 139 ? 58.957 33.967 18.135 1.00 48.52 139 LEU B O 1
ATOM 2853 N N . GLU B 1 140 ? 60.753 35.014 19.004 1.00 46.95 140 GLU B N 1
ATOM 2854 C CA . GLU B 1 140 ? 61.672 34.441 18.030 1.00 46.57 140 GLU B CA 1
ATOM 2855 C C . GLU B 1 140 ? 62.486 33.277 18.590 1.00 44.62 140 GLU B C 1
ATOM 2856 O O . GLU B 1 140 ? 62.830 33.242 19.770 1.00 43.08 140 GLU B O 1
ATOM 2862 N N . MET B 1 141 ? 62.769 32.312 17.726 1.00 42.90 141 MET B N 1
ATOM 2863 C CA . MET B 1 141 ? 63.540 31.144 18.117 1.00 42.69 141 MET B CA 1
ATOM 2864 C C . MET B 1 141 ? 64.943 31.603 18.538 1.00 43.93 141 MET B C 1
ATOM 2865 O O . MET B 1 141 ? 65.462 32.609 18.031 1.00 44.26 141 MET B O 1
ATOM 2870 N N . ALA B 1 142 ? 65.541 30.874 19.474 1.00 44.26 142 ALA B N 1
ATOM 2871 C CA . ALA B 1 142 ? 66.876 31.195 19.973 1.00 46.46 142 ALA B CA 1
ATOM 2872 C C . ALA B 1 142 ? 67.943 31.222 18.865 1.00 47.89 142 ALA B C 1
ATOM 2873 O O . ALA B 1 142 ? 68.734 32.163 18.775 1.00 47.23 142 ALA B O 1
ATOM 2875 N N . GLN B 1 143 ? 67.958 30.189 18.025 1.00 49.99 143 GLN B N 1
ATOM 2876 C CA . GLN B 1 143 ? 68.934 30.094 16.940 1.00 51.65 143 GLN B CA 1
ATOM 2877 C C . GLN B 1 143 ? 68.335 30.494 15.594 1.00 52.14 143 GLN B C 1
ATOM 2878 O O . GLN B 1 143 ? 67.199 30.136 15.268 1.00 52.99 143 GLN B O 1
ATOM 2884 N N . PRO B 1 144 ? 69.112 31.219 14.776 1.00 51.59 144 PRO B N 1
ATOM 2885 C CA . PRO B 1 144 ? 68.643 31.664 13.463 1.00 50.58 144 PRO B CA 1
ATOM 2886 C C . PRO B 1 144 ? 68.176 30.531 12.552 1.00 49.92 144 PRO B C 1
ATOM 2887 O O . PRO B 1 144 ? 67.189 30.682 11.829 1.00 50.39 144 PRO B O 1
ATOM 2891 N N . GLN B 1 145 ? 68.870 29.398 12.578 1.00 48.28 145 GLN B N 1
ATOM 2892 C CA . GLN B 1 145 ? 68.470 28.293 11.715 1.00 46.44 145 GLN B CA 1
ATOM 2893 C C . GLN B 1 145 ? 67.042 27.834 12.065 1.00 45.05 145 GLN B C 1
ATOM 2894 O O . GLN B 1 145 ? 66.301 27.374 11.201 1.00 41.94 145 GLN B O 1
ATOM 2900 N N . TYR B 1 146 ? 66.648 27.983 13.326 1.00 43.10 146 TYR B N 1
ATOM 2901 C CA . TYR B 1 146 ? 65.308 27.571 13.727 1.00 42.46 146 TYR B CA 1
ATOM 2902 C C . TYR B 1 146 ? 64.293 28.694 13.528 1.00 41.05 146 TYR B C 1
ATOM 2903 O O . TYR B 1 146 ? 63.107 28.445 13.364 1.00 39.24 146 TYR B O 1
ATOM 2912 N N . GLN B 1 147 ? 64.766 29.930 13.542 1.00 40.89 147 GLN B N 1
ATOM 2913 C CA . GLN B 1 147 ? 63.894 31.066 13.304 1.00 40.66 147 GLN B CA 1
ATOM 2914 C C . GLN B 1 147 ? 63.523 31.001 11.824 1.00 40.56 147 GLN B C 1
ATOM 2915 O O . GLN B 1 147 ? 62.417 31.367 11.427 1.00 41.26 147 GLN B O 1
ATOM 2921 N N . GLN B 1 148 ? 64.459 30.526 11.015 1.00 40.01 148 GLN B N 1
ATOM 2922 C CA . GLN B 1 148 ? 64.244 30.390 9.588 1.00 41.09 148 GLN B CA 1
ATOM 2923 C C . GLN B 1 148 ? 63.218 29.285 9.374 1.00 40.83 148 GLN B C 1
ATOM 2924 O O . GLN B 1 148 ? 62.309 29.410 8.564 1.00 42.00 148 GLN B O 1
ATOM 2930 N N . TRP B 1 149 ? 63.367 28.188 10.102 1.00 39.48 149 TRP B N 1
ATOM 2931 C CA . TRP B 1 149 ? 62.421 27.093 9.976 1.00 37.11 149 TRP B CA 1
ATOM 2932 C C . TRP B 1 149 ? 61.033 27.610 10.366 1.00 36.24 149 TRP B C 1
ATOM 2933 O O . TRP B 1 149 ? 60.035 27.263 9.744 1.00 32.97 149 TRP B O 1
ATOM 2944 N N . LEU B 1 150 ? 60.978 28.438 11.404 1.00 34.85 150 LEU B N 1
ATOM 2945 C CA . LEU B 1 150 ? 59.697 28.973 11.841 1.00 36.43 150 LEU B CA 1
ATOM 2946 C C . LEU B 1 150 ? 59.141 29.842 10.739 1.00 37.13 150 LEU B C 1
ATOM 2947 O O . LEU B 1 150 ? 57.994 29.663 10.314 1.00 36.54 150 LEU B O 1
ATOM 2952 N N . GLU B 1 151 ? 59.964 30.765 10.249 1.00 37.23 151 GLU B N 1
ATOM 2953 C CA . GLU B 1 151 ? 59.500 31.673 9.213 1.00 38.13 151 GLU B CA 1
ATOM 2954 C C . GLU B 1 151 ? 59.061 30.963 7.947 1.00 39.51 151 GLU B C 1
ATOM 2955 O O . GLU B 1 151 ? 58.083 31.379 7.316 1.00 40.59 151 GLU B O 1
ATOM 2961 N N . ASP B 1 152 ? 59.734 29.873 7.583 1.00 39.12 152 ASP B N 1
ATOM 2962 C CA . ASP B 1 152 ? 59.344 29.157 6.373 1.00 40.04 152 ASP B CA 1
ATOM 2963 C C . ASP B 1 152 ? 58.011 28.428 6.468 1.00 38.58 152 ASP B C 1
ATOM 2964 O O . ASP B 1 152 ? 57.438 28.073 5.452 1.00 38.34 152 ASP B O 1
ATOM 2969 N N . HIS B 1 153 ? 57.513 28.189 7.674 1.00 36.67 153 HIS B N 1
ATOM 2970 C CA . HIS B 1 153 ? 56.259 27.470 7.793 1.00 36.54 153 HIS B CA 1
ATOM 2971 C C . HIS B 1 153 ? 55.109 28.338 8.295 1.00 36.41 153 HIS B C 1
ATOM 2972 O O . HIS B 1 153 ? 53.945 27.938 8.249 1.00 36.98 153 HIS B O 1
ATOM 2979 N N . LEU B 1 154 ? 55.443 29.530 8.751 1.00 34.85 154 LEU B N 1
ATOM 2980 C CA . LEU B 1 154 ? 54.461 30.453 9.292 1.00 35.84 154 LEU B CA 1
ATOM 2981 C C . LEU B 1 154 ? 53.367 30.920 8.319 1.00 34.89 154 LEU B C 1
ATOM 2982 O O . LEU B 1 154 ? 53.584 30.994 7.114 1.00 34.99 154 LEU B O 1
ATOM 2987 N N . THR B 1 155 ? 52.184 31.209 8.860 1.00 32.14 155 THR B N 1
ATOM 2988 C CA . THR B 1 155 ? 51.114 31.815 8.066 1.00 31.38 155 THR B CA 1
ATOM 2989 C C . THR B 1 155 ? 50.421 32.817 8.979 1.00 30.56 155 THR B C 1
ATOM 2990 O O . THR B 1 155 ? 50.311 32.594 10.180 1.00 29.72 155 THR B O 1
ATOM 2994 N N . HIS B 1 156 ? 49.989 33.927 8.407 1.00 31.40 156 HIS B N 1
ATOM 2995 C CA . HIS B 1 156 ? 49.268 34.946 9.153 1.00 32.39 156 HIS B CA 1
ATOM 2996 C C . HIS B 1 156 ? 47.797 34.846 8.803 1.00 31.70 156 HIS B C 1
ATOM 2997 O O . HIS B 1 156 ? 46.988 35.613 9.302 1.00 30.36 156 HIS B O 1
ATOM 3004 N N . ASN B 1 157 ? 47.440 33.914 7.927 1.00 30.59 157 ASN B N 1
ATOM 3005 C CA . ASN B 1 157 ? 46.025 33.765 7.594 1.00 33.60 157 ASN B CA 1
ATOM 3006 C C . ASN B 1 157 ? 45.540 32.415 8.109 1.00 31.41 157 ASN B C 1
ATOM 3007 O O . ASN B 1 157 ? 45.721 31.382 7.459 1.00 31.19 157 ASN B O 1
ATOM 3012 N N . PRO B 1 158 ? 44.917 32.414 9.289 1.00 29.12 158 PRO B N 1
ATOM 3013 C CA . PRO B 1 158 ? 44.427 31.160 9.861 1.00 29.35 158 PRO B CA 1
ATOM 3014 C C . PRO B 1 158 ? 43.504 30.364 8.931 1.00 30.11 158 PRO B C 1
ATOM 3015 O O . PRO B 1 158 ? 43.303 29.173 9.139 1.00 29.50 158 PRO B O 1
ATOM 3019 N N . GLU B 1 159 ? 42.957 31.009 7.899 1.00 29.92 159 GLU B N 1
ATOM 3020 C CA . GLU B 1 159 ? 42.078 30.299 6.960 1.00 29.63 159 GLU B CA 1
ATOM 3021 C C . GLU B 1 159 ? 42.872 29.153 6.333 1.00 29.19 159 GLU B C 1
ATOM 3022 O O . GLU B 1 159 ? 42.306 28.142 5.949 1.00 29.46 159 GLU B O 1
ATOM 3028 N N . ASP B 1 160 ? 44.189 29.323 6.224 1.00 28.76 160 ASP B N 1
ATOM 3029 C CA . ASP B 1 160 ? 45.057 28.277 5.643 1.00 27.74 160 ASP B CA 1
ATOM 3030 C C . ASP B 1 160 ? 44.937 26.955 6.374 1.00 27.21 160 ASP B C 1
ATOM 3031 O O . ASP B 1 160 ? 45.098 25.872 5.778 1.00 28.91 160 ASP B O 1
ATOM 3036 N N . LEU B 1 161 ? 44.669 27.038 7.670 1.00 25.82 161 LEU B N 1
ATOM 3037 C CA . LEU B 1 161 ? 44.580 25.844 8.492 1.00 26.98 161 LEU B CA 1
ATOM 3038 C C . LEU B 1 161 ? 43.425 24.949 8.056 1.00 26.27 161 LEU B C 1
ATOM 3039 O O . LEU B 1 161 ? 43.437 23.743 8.305 1.00 23.43 161 LEU B O 1
ATOM 3044 N N . HIS B 1 162 ? 42.442 25.551 7.400 1.00 26.14 162 HIS B N 1
ATOM 3045 C CA . HIS B 1 162 ? 41.248 24.846 6.954 1.00 26.85 162 HIS B CA 1
ATOM 3046 C C . HIS B 1 162 ? 41.336 24.381 5.516 1.00 27.76 162 HIS B C 1
ATOM 3047 O O . HIS B 1 162 ? 40.581 23.507 5.096 1.00 29.31 162 HIS B O 1
ATOM 3054 N N . LEU B 1 163 ? 42.268 24.954 4.763 1.00 29.26 163 LEU B N 1
ATOM 3055 C CA . LEU B 1 163 ? 42.379 24.612 3.353 1.00 28.94 163 LEU B CA 1
ATOM 3056 C C . LEU B 1 163 ? 43.432 23.604 2.948 1.00 30.29 163 LEU B C 1
ATOM 3057 O O . LEU B 1 163 ? 43.401 23.141 1.815 1.00 31.64 163 LEU B O 1
ATOM 3062 N N . GLN B 1 164 ? 44.366 23.284 3.845 1.00 28.56 164 GLN B N 1
ATOM 3063 C CA . GLN B 1 164 ? 45.423 22.301 3.582 1.00 29.90 164 GLN B CA 1
ATOM 3064 C C . GLN B 1 164 ? 45.352 21.304 4.732 1.00 29.47 164 GLN B C 1
ATOM 3065 O O . GLN B 1 164 ? 44.919 21.643 5.833 1.00 30.88 164 GLN B O 1
ATOM 3071 N N . PRO B 1 165 ? 45.819 20.084 4.513 1.00 28.70 165 PRO B N 1
ATOM 3072 C CA . PRO B 1 165 ? 45.768 19.109 5.597 1.00 27.72 165 PRO B CA 1
ATOM 3073 C C . PRO B 1 165 ? 46.790 19.379 6.695 1.00 26.48 165 PRO B C 1
ATOM 3074 O O . PRO B 1 165 ? 46.522 19.102 7.865 1.00 24.99 165 PRO B O 1
ATOM 3078 N N . ALA B 1 166 ? 47.953 19.916 6.320 1.00 24.61 166 ALA B N 1
ATOM 3079 C CA . ALA B 1 166 ? 49.009 20.122 7.297 1.00 26.23 166 ALA B CA 1
ATOM 3080 C C . ALA B 1 166 ? 50.063 21.098 6.811 1.00 26.69 166 ALA B C 1
ATOM 3081 O O . ALA B 1 166 ? 49.914 21.719 5.762 1.00 25.77 166 ALA B O 1
ATOM 3083 N N . GLY B 1 167 ? 51.104 21.264 7.612 1.00 27.45 167 GLY B N 1
ATOM 3084 C CA . GLY B 1 167 ? 52.205 22.133 7.225 1.00 26.43 167 GLY B CA 1
ATOM 3085 C C . GLY B 1 167 ? 52.374 23.578 7.673 1.00 27.39 167 GLY B C 1
ATOM 3086 O O . GLY B 1 167 ? 53.454 24.122 7.472 1.00 25.94 167 GLY B O 1
ATOM 3087 N N . LYS B 1 168 ? 51.360 24.228 8.242 1.00 25.70 168 LYS B N 1
ATOM 3088 C CA . LYS B 1 168 ? 51.542 25.630 8.662 1.00 26.46 168 LYS B CA 1
ATOM 3089 C C . LYS B 1 168 ? 51.714 25.786 10.164 1.00 26.65 168 LYS B C 1
ATOM 3090 O O . LYS B 1 168 ? 51.241 24.955 10.949 1.00 24.33 168 LYS B O 1
ATOM 3096 N N . ILE B 1 169 ? 52.373 26.876 10.554 1.00 25.83 169 ILE B N 1
ATOM 3097 C CA . ILE B 1 169 ? 52.541 27.209 11.969 1.00 25.62 169 ILE B CA 1
ATOM 3098 C C . ILE B 1 169 ? 51.769 28.528 12.124 1.00 25.53 169 ILE B C 1
ATOM 3099 O O . ILE B 1 169 ? 52.055 29.482 11.423 1.00 24.24 169 ILE B O 1
ATOM 3104 N N . TYR B 1 170 ? 50.794 28.578 13.023 1.00 24.77 170 TYR B N 1
ATOM 3105 C CA . TYR B 1 170 ? 50.032 29.807 13.210 1.00 24.94 170 TYR B CA 1
ATOM 3106 C C . TYR B 1 170 ? 50.081 30.290 14.657 1.00 26.18 170 TYR B C 1
ATOM 3107 O O . TYR B 1 170 ? 49.664 29.558 15.568 1.00 24.54 170 TYR B O 1
ATOM 3116 N N . LEU B 1 171 ? 50.573 31.521 14.871 1.00 26.07 171 LEU B N 1
ATOM 3117 C CA . LEU B 1 171 ? 50.656 32.102 16.214 1.00 25.37 171 LEU B CA 1
ATOM 3118 C C . LEU B 1 171 ? 49.310 32.786 16.510 1.00 25.02 171 LEU B C 1
ATOM 3119 O O . LEU B 1 171 ? 49.070 33.909 16.103 1.00 24.84 171 LEU B O 1
ATOM 3124 N N . ALA B 1 172 ? 48.437 32.088 17.222 1.00 24.84 172 ALA B N 1
ATOM 3125 C CA . ALA B 1 172 ? 47.084 32.572 17.524 1.00 24.19 172 ALA B CA 1
ATOM 3126 C C . ALA B 1 172 ? 47.046 33.696 18.566 1.00 25.55 172 ALA B C 1
ATOM 3127 O O . ALA B 1 172 ? 47.856 33.715 19.479 1.00 24.52 172 ALA B O 1
ATOM 3129 N N . GLU B 1 173 ? 46.119 34.643 18.415 1.00 26.11 173 GLU B N 1
ATOM 3130 C CA . GLU B 1 173 ? 46.002 35.729 19.397 1.00 26.93 173 GLU B CA 1
ATOM 3131 C C . GLU B 1 173 ? 45.070 35.287 20.531 1.00 25.86 173 GLU B C 1
ATOM 3132 O O . GLU B 1 173 ? 43.919 35.683 20.605 1.00 28.25 173 GLU B O 1
ATOM 3138 N N . THR B 1 174 ? 45.586 34.448 21.413 1.00 24.18 174 THR B N 1
ATOM 3139 C CA . THR B 1 174 ? 44.817 33.922 22.523 1.00 24.22 174 THR B CA 1
ATOM 3140 C C . THR B 1 174 ? 45.086 34.679 23.839 1.00 21.54 174 THR B C 1
ATOM 3141 O O . THR B 1 174 ? 46.079 35.352 23.975 1.00 22.66 174 THR B O 1
ATOM 3145 N N . PRO B 1 175 ? 44.191 34.550 24.819 1.00 22.82 175 PRO B N 1
ATOM 3146 C CA . PRO B 1 175 ? 44.389 35.245 26.098 1.00 23.44 175 PRO B CA 1
ATOM 3147 C C . PRO B 1 175 ? 45.617 34.757 26.827 1.00 24.82 175 PRO B C 1
ATOM 3148 O O . PRO B 1 175 ? 45.992 33.596 26.684 1.00 23.95 175 PRO B O 1
ATOM 3152 N N . TRP B 1 176 ? 46.219 35.658 27.604 1.00 23.64 176 TRP B N 1
ATOM 3153 C CA . TRP B 1 176 ? 47.436 35.390 28.380 1.00 26.23 176 TRP B CA 1
ATOM 3154 C C . TRP B 1 176 ? 47.121 34.949 29.804 1.00 26.38 176 TRP B C 1
ATOM 3155 O O . TRP B 1 176 ? 46.196 35.469 30.425 1.00 27.84 176 TRP B O 1
ATOM 3166 N N . PHE B 1 177 ? 47.894 34.013 30.341 1.00 27.06 177 PHE B N 1
ATOM 3167 C CA . PHE B 1 177 ? 47.686 33.594 31.719 1.00 28.43 177 PHE B CA 1
ATOM 3168 C C . PHE B 1 177 ? 49.010 33.311 32.422 1.00 28.98 177 PHE B C 1
ATOM 3169 O O . PHE B 1 177 ? 49.745 32.408 32.015 1.00 27.99 177 PHE B O 1
ATOM 3177 N N . ASN B 1 178 ? 49.311 34.084 33.473 1.00 29.45 178 ASN B N 1
ATOM 3178 C CA . ASN B 1 178 ? 50.537 33.882 34.254 1.00 30.61 178 ASN B CA 1
ATOM 3179 C C . ASN B 1 178 ? 50.245 32.741 35.220 1.00 30.64 178 ASN B C 1
ATOM 3180 O O . ASN B 1 178 ? 50.194 32.952 36.429 1.00 33.29 178 ASN B O 1
ATOM 3185 N N . ILE B 1 179 ? 50.065 31.540 34.691 1.00 29.78 179 ILE B N 1
ATOM 3186 C CA . ILE B 1 179 ? 49.764 30.360 35.502 1.00 28.03 179 ILE B CA 1
ATOM 3187 C C . ILE B 1 179 ? 50.594 29.184 34.941 1.00 29.41 179 ILE B C 1
ATOM 3188 O O . ILE B 1 179 ? 50.771 29.052 33.731 1.00 28.90 179 ILE B O 1
ATOM 3193 N N . SER B 1 180 ? 51.128 28.357 35.826 1.00 29.28 180 SER B N 1
ATOM 3194 C CA . SER B 1 180 ? 51.908 27.185 35.438 1.00 28.99 180 SER B CA 1
ATOM 3195 C C . SER B 1 180 ? 51.578 26.139 36.495 1.00 30.17 180 SER B C 1
ATOM 3196 O O . SER B 1 180 ? 51.190 26.490 37.624 1.00 28.13 180 SER B O 1
ATOM 3199 N N . ALA B 1 181 ? 51.719 24.868 36.145 1.00 27.35 181 ALA B N 1
ATOM 3200 C CA . ALA B 1 181 ? 51.462 23.814 37.110 1.00 29.95 181 ALA B CA 1
ATOM 3201 C C . ALA B 1 181 ? 52.423 23.959 38.294 1.00 31.69 181 ALA B C 1
ATOM 3202 O O . ALA B 1 181 ? 52.066 23.617 39.436 1.00 31.65 181 ALA B O 1
ATOM 3204 N N . THR B 1 182 ? 53.631 24.468 38.044 1.00 31.42 182 THR B N 1
ATOM 3205 C CA . THR B 1 182 ? 54.603 24.594 39.138 1.00 32.83 182 THR B CA 1
ATOM 3206 C C . THR B 1 182 ? 54.156 25.578 40.205 1.00 34.62 182 THR B C 1
ATOM 3207 O O . THR B 1 182 ? 54.208 25.288 41.400 1.00 34.52 182 THR B O 1
ATOM 3211 N N . ILE B 1 183 ? 53.737 26.756 39.773 1.00 35.06 183 ILE B N 1
ATOM 3212 C CA . ILE B 1 183 ? 53.244 27.755 40.698 1.00 35.08 183 ILE B CA 1
ATOM 3213 C C . ILE B 1 183 ? 52.108 27.118 41.499 1.00 34.48 183 ILE B C 1
ATOM 3214 O O . ILE B 1 183 ? 52.054 27.254 42.726 1.00 35.99 183 ILE B O 1
ATOM 3219 N N . ILE B 1 184 ? 51.214 26.394 40.823 1.00 31.75 184 ILE B N 1
ATOM 3220 C CA . ILE B 1 184 ? 50.098 25.767 41.520 1.00 31.58 184 ILE B CA 1
ATOM 3221 C C . ILE B 1 184 ? 50.539 24.771 42.596 1.00 31.54 184 ILE B C 1
ATOM 3222 O O . ILE B 1 184 ? 50.058 24.817 43.727 1.00 29.48 184 ILE B O 1
ATOM 3227 N N . ARG B 1 185 ? 51.465 23.880 42.260 1.00 31.05 185 ARG B N 1
ATOM 3228 C CA . ARG B 1 185 ? 51.957 22.923 43.241 1.00 32.51 185 ARG B CA 1
ATOM 3229 C C . ARG B 1 185 ? 52.626 23.638 44.430 1.00 34.89 185 ARG B C 1
ATOM 3230 O O . ARG B 1 185 ? 52.386 23.296 45.591 1.00 34.00 185 ARG B O 1
ATOM 3238 N N . GLU B 1 186 ? 53.451 24.635 44.135 1.00 34.56 186 GLU B N 1
ATOM 3239 C CA . GLU B 1 186 ? 54.141 25.391 45.175 1.00 37.64 186 GLU B CA 1
ATOM 3240 C C . GLU B 1 186 ? 53.213 26.179 46.090 1.00 38.19 186 GLU B C 1
ATOM 3241 O O . GLU B 1 186 ? 53.450 26.268 47.286 1.00 39.43 186 GLU B O 1
ATOM 3247 N N . ARG B 1 187 ? 52.177 26.786 45.529 1.00 39.01 187 ARG B N 1
ATOM 3248 C CA . ARG B 1 187 ? 51.235 27.541 46.348 1.00 39.57 187 ARG B CA 1
ATOM 3249 C C . ARG B 1 187 ? 50.507 26.557 47.272 1.00 39.88 187 ARG B C 1
ATOM 3250 O O . ARG B 1 187 ? 50.266 26.854 48.446 1.00 40.89 187 ARG B O 1
ATOM 3258 N N . LEU B 1 188 ? 50.155 25.389 46.742 1.00 38.56 188 LEU B N 1
ATOM 3259 C CA . LEU B 1 188 ? 49.471 24.380 47.540 1.00 39.03 188 LEU B CA 1
ATOM 3260 C C . LEU B 1 188 ? 50.393 23.993 48.699 1.00 40.31 188 LEU B C 1
ATOM 3261 O O . LEU B 1 188 ? 49.952 23.809 49.833 1.00 41.10 188 LEU B O 1
ATOM 3266 N N . GLN B 1 189 ? 51.682 23.896 48.415 1.00 42.34 189 GLN B N 1
ATOM 3267 C CA . GLN B 1 189 ? 52.649 23.544 49.446 1.00 44.65 189 GLN B CA 1
ATOM 3268 C C . GLN B 1 189 ? 52.685 24.628 50.526 1.00 44.18 189 GLN B C 1
ATOM 3269 O O . GLN B 1 189 ? 52.722 24.325 51.709 1.00 43.77 189 GLN B O 1
ATOM 3275 N N . ASN B 1 190 ? 52.658 25.893 50.126 1.00 44.31 190 ASN B N 1
ATOM 3276 C CA . ASN B 1 190 ? 52.680 26.982 51.100 1.00 44.79 190 ASN B CA 1
ATOM 3277 C C . ASN B 1 190 ? 51.292 27.270 51.642 1.00 45.04 190 ASN B C 1
ATOM 3278 O O . ASN B 1 190 ? 51.069 28.279 52.304 1.00 45.66 190 ASN B O 1
ATOM 3283 N N . GLY B 1 191 ? 50.351 26.388 51.350 1.00 45.43 191 GLY B N 1
ATOM 3284 C CA . GLY B 1 191 ? 49.002 26.600 51.829 1.00 45.54 191 GLY B CA 1
ATOM 3285 C C . GLY B 1 191 ? 48.405 27.928 51.413 1.00 45.40 191 GLY B C 1
ATOM 3286 O O . GLY B 1 191 ? 47.689 28.550 52.203 1.00 45.51 191 GLY B O 1
ATOM 3287 N N . GLU B 1 192 ? 48.700 28.371 50.190 1.00 44.67 192 GLU B N 1
ATOM 3288 C CA . GLU B 1 192 ? 48.162 29.630 49.664 1.00 44.05 192 GLU B CA 1
ATOM 3289 C C . GLU B 1 192 ? 47.035 29.258 48.705 1.00 43.63 192 GLU B C 1
ATOM 3290 O O . GLU B 1 192 ? 47.129 28.253 48.008 1.00 43.73 192 GLU B O 1
ATOM 3296 N N . SER B 1 193 ? 45.975 30.058 48.661 1.00 42.72 193 SER B N 1
ATOM 3297 C CA . SER B 1 193 ? 44.838 29.771 47.775 1.00 42.58 193 SER B CA 1
ATOM 3298 C C . SER B 1 193 ? 45.164 29.622 46.280 1.00 40.27 193 SER B C 1
ATOM 3299 O O . SER B 1 193 ? 45.931 30.400 45.730 1.00 40.09 193 SER B O 1
ATOM 3302 N N . CYS B 1 194 ? 44.566 28.627 45.634 1.00 38.69 194 CYS B N 1
ATOM 3303 C CA . CYS B 1 194 ? 44.765 28.411 44.201 1.00 38.57 194 CYS B CA 1
ATOM 3304 C C . CYS B 1 194 ? 43.426 28.597 43.508 1.00 37.82 194 CYS B C 1
ATOM 3305 O O . CYS B 1 194 ? 43.211 28.179 42.372 1.00 37.68 194 CYS B O 1
ATOM 3308 N N . GLU B 1 195 ? 42.512 29.229 44.225 1.00 37.21 195 GLU B N 1
ATOM 3309 C CA . GLU B 1 195 ? 41.210 29.526 43.692 1.00 38.93 195 GLU B CA 1
ATOM 3310 C C . GLU B 1 195 ? 41.518 30.456 42.518 1.00 38.02 195 GLU B C 1
ATOM 3311 O O . GLU B 1 195 ? 42.456 31.229 42.572 1.00 39.97 195 GLU B O 1
ATOM 3317 N N . ASP B 1 196 ? 40.731 30.374 41.459 1.00 38.51 196 ASP B N 1
ATOM 3318 C CA . ASP B 1 196 ? 40.987 31.249 40.292 1.00 38.71 196 ASP B CA 1
ATOM 3319 C C . ASP B 1 196 ? 42.122 30.747 39.391 1.00 35.87 196 ASP B C 1
ATOM 3320 O O . ASP B 1 196 ? 42.408 31.397 38.399 1.00 36.69 196 ASP B O 1
ATOM 3325 N N . LEU B 1 197 ? 42.780 29.633 39.731 1.00 33.02 197 LEU B N 1
ATOM 3326 C CA . LEU B 1 197 ? 43.874 29.140 38.872 1.00 31.46 197 LEU B CA 1
ATOM 3327 C C . LEU B 1 197 ? 43.550 27.834 38.163 1.00 30.01 197 LEU B C 1
ATOM 3328 O O . LEU B 1 197 ? 44.171 27.498 37.154 1.00 28.38 197 LEU B O 1
ATOM 3333 N N . LEU B 1 198 ? 42.597 27.088 38.704 1.00 28.44 198 LEU B N 1
ATOM 3334 C CA . LEU B 1 198 ? 42.192 25.837 38.078 1.00 27.13 198 LEU B CA 1
ATOM 3335 C C . LEU B 1 198 ? 40.768 25.577 38.548 1.00 27.78 198 LEU B C 1
ATOM 3336 O O . LEU B 1 198 ? 40.282 26.275 39.457 1.00 28.03 198 LEU B O 1
ATOM 3341 N N . PRO B 1 199 ? 40.063 24.592 37.949 1.00 25.69 199 PRO B N 1
ATOM 3342 C CA . PRO B 1 199 ? 38.677 24.325 38.378 1.00 28.07 19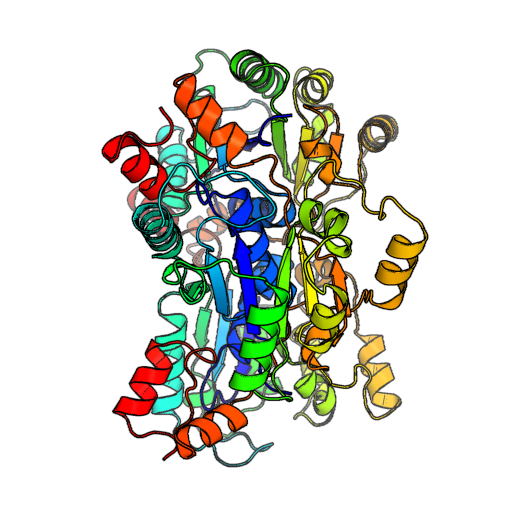9 PRO B CA 1
ATOM 3343 C C . PRO B 1 199 ? 38.526 23.886 39.820 1.00 29.09 199 PRO B C 1
ATOM 3344 O O . PRO B 1 199 ? 39.357 23.118 40.333 1.00 28.94 199 PRO B O 1
ATOM 3348 N N . GLU B 1 200 ? 37.467 24.355 40.475 1.00 28.25 200 GLU B N 1
ATOM 3349 C CA . GLU B 1 200 ? 37.222 23.973 41.861 1.00 31.85 200 GLU B CA 1
ATOM 3350 C C . GLU B 1 200 ? 37.151 22.447 41.993 1.00 31.08 200 GLU B C 1
ATOM 3351 O O . GLU B 1 200 ? 37.712 21.882 42.918 1.00 31.22 200 GLU B O 1
ATOM 3357 N N . PRO B 1 201 ? 36.458 21.760 41.068 1.00 31.51 201 PRO B N 1
ATOM 3358 C CA . PRO B 1 201 ? 36.429 20.302 41.253 1.00 31.34 201 PRO B CA 1
ATOM 3359 C C . PRO B 1 201 ? 37.797 19.645 41.184 1.00 31.74 201 PRO B C 1
ATOM 3360 O O . PRO B 1 201 ? 38.003 18.578 41.779 1.00 29.47 201 PRO B O 1
ATOM 3364 N N . VAL B 1 202 ? 38.718 20.279 40.455 1.00 29.35 202 VAL B N 1
ATOM 3365 C CA . VAL B 1 202 ? 40.070 19.762 40.330 1.00 30.16 202 VAL B CA 1
ATOM 3366 C C . VAL B 1 202 ? 40.806 19.995 41.662 1.00 29.58 202 VAL B C 1
ATOM 3367 O O . VAL B 1 202 ? 41.470 19.092 42.173 1.00 27.64 202 VAL B O 1
ATOM 3371 N N . LEU B 1 203 ? 40.676 21.198 42.214 1.00 30.04 203 LEU B N 1
ATOM 3372 C CA . LEU B 1 203 ? 41.298 21.534 43.501 1.00 30.92 203 LEU B CA 1
ATOM 3373 C C . LEU B 1 203 ? 40.750 20.627 44.605 1.00 29.52 203 LEU B C 1
ATOM 3374 O O . LEU B 1 203 ? 41.483 20.156 45.456 1.00 29.53 203 LEU B O 1
ATOM 3379 N N . THR B 1 204 ? 39.448 20.385 44.582 1.00 29.81 204 THR B N 1
ATOM 3380 C CA . THR B 1 204 ? 38.848 19.515 45.566 1.00 29.50 204 THR B CA 1
ATOM 3381 C C . THR B 1 204 ? 39.481 18.133 45.475 1.00 30.02 204 THR B C 1
ATOM 3382 O O . THR B 1 204 ? 39.966 17.590 46.484 1.00 30.03 204 THR B O 1
ATOM 3386 N N . TYR B 1 205 ? 39.517 17.578 44.261 1.00 28.38 205 TYR B N 1
ATOM 3387 C CA . TYR B 1 205 ? 40.088 16.245 44.073 1.00 29.00 205 TYR B CA 1
ATOM 3388 C C . TYR B 1 205 ? 41.508 16.196 44.606 1.00 26.73 205 TYR B C 1
ATOM 3389 O O . TYR B 1 205 ? 41.898 15.256 45.302 1.00 27.25 205 TYR B O 1
ATOM 3398 N N . ILE B 1 206 ? 42.275 17.214 44.255 1.00 26.44 206 ILE B N 1
ATOM 3399 C CA . ILE B 1 206 ? 43.667 17.338 44.702 1.00 26.73 206 ILE B CA 1
ATOM 3400 C C . ILE B 1 206 ? 43.791 17.225 46.226 1.00 29.04 206 ILE B C 1
ATOM 3401 O O . ILE B 1 206 ? 44.624 16.478 46.750 1.00 29.06 206 ILE B O 1
ATOM 3406 N N . ASN B 1 207 ? 42.972 17.977 46.950 1.00 28.85 207 ASN B N 1
ATOM 3407 C CA . ASN B 1 207 ? 43.055 17.929 48.403 1.00 29.97 207 ASN B CA 1
ATOM 3408 C C . ASN B 1 207 ? 42.570 16.580 48.913 1.00 28.73 207 ASN B C 1
ATOM 3409 O O . ASN B 1 207 ? 43.157 16.016 49.819 1.00 30.32 207 ASN B O 1
ATOM 3414 N N . GLN B 1 208 ? 41.506 16.057 48.324 1.00 29.70 208 GLN B N 1
ATOM 3415 C CA . GLN B 1 208 ? 41.013 14.759 48.757 1.00 30.82 208 GLN B CA 1
ATOM 3416 C C . GLN B 1 208 ? 42.110 13.705 48.629 1.00 31.46 208 GLN B C 1
ATOM 3417 O O . GLN B 1 208 ? 42.256 12.843 49.488 1.00 34.61 208 GLN B O 1
ATOM 3423 N N . GLN B 1 209 ? 42.880 13.791 47.548 1.00 31.96 209 GLN B N 1
ATOM 3424 C CA . GLN B 1 209 ? 43.951 12.841 47.260 1.00 31.32 209 GLN B CA 1
ATOM 3425 C C . GLN B 1 209 ? 45.237 13.172 47.998 1.00 31.57 209 GLN B C 1
ATOM 3426 O O . GLN B 1 209 ? 46.143 12.352 48.041 1.00 31.71 209 GLN B O 1
ATOM 3432 N N . GLY B 1 210 ? 45.312 14.369 48.576 1.00 29.56 210 GLY B N 1
ATOM 3433 C CA . GLY B 1 210 ? 46.522 14.771 49.267 1.00 29.43 210 GLY B CA 1
ATOM 3434 C C . GLY B 1 210 ? 47.647 15.107 48.292 1.00 30.32 210 GLY B C 1
ATOM 3435 O O . GLY B 1 210 ? 48.802 15.273 48.681 1.00 31.76 210 GLY B O 1
ATOM 3436 N N . LEU B 1 211 ? 47.310 15.243 47.017 1.00 30.85 211 LEU B N 1
ATOM 3437 C CA . LEU B 1 211 ? 48.311 15.551 45.984 1.00 31.53 211 LEU B CA 1
ATOM 3438 C C . LEU B 1 211 ? 49.080 16.844 46.188 1.00 31.91 211 LEU B C 1
ATOM 3439 O O . LEU B 1 211 ? 48.566 17.806 46.760 1.00 30.96 211 LEU B O 1
ATOM 3444 N N . TYR B 1 212 ? 50.321 16.850 45.699 1.00 35.20 212 TYR B N 1
ATOM 3445 C CA . TYR B 1 212 ? 51.232 18.017 45.748 1.00 38.22 212 TYR B CA 1
ATOM 3446 C C . TYR B 1 212 ? 51.660 18.556 47.099 1.00 41.41 212 TYR B C 1
ATOM 3447 O O . TYR B 1 212 ? 52.088 19.707 47.201 1.00 41.83 212 TYR B O 1
ATOM 3456 N N . ARG B 1 213 ? 51.552 17.746 48.143 1.00 45.77 213 ARG B N 1
ATOM 3457 C CA . ARG B 1 213 ? 51.961 18.226 49.458 1.00 50.04 213 ARG B CA 1
ATOM 3458 C C . ARG B 1 213 ? 52.724 17.173 50.264 1.00 51.74 213 ARG B C 1
ATOM 3459 O O . ARG B 1 213 ? 52.891 16.030 49.767 1.00 52.60 213 ARG B O 1
ATOM 3467 N N . MET C 1 1 ? 55.528 38.173 38.261 1.00 37.32 1 MET C N 1
ATOM 3468 C CA . MET C 1 1 ? 54.123 38.673 38.067 1.00 36.85 1 MET C CA 1
ATOM 3469 C C . MET C 1 1 ? 53.140 37.533 38.315 1.00 35.58 1 MET C C 1
ATOM 3470 O O . MET C 1 1 ? 53.232 36.472 37.689 1.00 34.67 1 MET C O 1
ATOM 3475 N N . LYS C 1 2 ? 52.213 37.730 39.244 1.00 33.22 2 LYS C N 1
ATOM 3476 C CA . LYS C 1 2 ? 51.227 36.697 39.509 1.00 32.85 2 LYS C CA 1
ATOM 3477 C C . LYS C 1 2 ? 50.107 36.889 38.496 1.00 30.65 2 LYS C C 1
ATOM 3478 O O . LYS C 1 2 ? 50.240 37.687 37.570 1.00 27.46 2 LYS C O 1
ATOM 3484 N N . SER C 1 3 ? 49.013 36.159 38.667 1.00 30.23 3 SER C N 1
ATOM 3485 C CA . SER C 1 3 ? 47.883 36.238 37.725 1.00 31.99 3 SER C CA 1
ATOM 3486 C C . SER C 1 3 ? 47.180 37.599 37.747 1.00 31.50 3 SER C C 1
ATOM 3487 O O . SER C 1 3 ? 46.883 38.133 38.832 1.00 29.04 3 SER C O 1
ATOM 3490 N N . LEU C 1 4 ? 46.915 38.152 36.556 1.00 29.30 4 LEU C N 1
ATOM 3491 C CA . LEU C 1 4 ? 46.236 39.452 36.449 1.00 30.10 4 LEU C CA 1
ATOM 3492 C C . LEU C 1 4 ? 44.797 39.376 36.987 1.00 30.42 4 LEU C C 1
ATOM 3493 O O . LEU C 1 4 ? 44.005 38.525 36.576 1.00 29.33 4 LEU C O 1
ATOM 3498 N N . GLN C 1 5 ? 44.476 40.282 37.903 1.00 30.64 5 GLN C N 1
ATOM 3499 C CA . GLN C 1 5 ? 43.150 40.343 38.516 1.00 32.99 5 GLN C CA 1
ATOM 3500 C C . GLN C 1 5 ? 42.451 41.615 38.051 1.00 30.67 5 GLN C C 1
ATOM 3501 O O . GLN C 1 5 ? 43.123 42.598 37.765 1.00 30.24 5 GLN C O 1
ATOM 3507 N N . ALA C 1 6 ? 41.122 41.616 38.007 1.00 28.97 6 ALA C N 1
ATOM 3508 C CA . ALA C 1 6 ? 40.385 42.800 37.550 1.00 29.29 6 ALA C CA 1
ATOM 3509 C C . ALA C 1 6 ? 39.238 43.163 38.480 1.00 28.14 6 ALA C C 1
ATOM 3510 O O . ALA C 1 6 ? 38.645 42.292 39.097 1.00 28.34 6 ALA C O 1
ATOM 3512 N N . LEU C 1 7 ? 38.910 44.450 38.531 1.00 29.00 7 LEU C N 1
ATOM 3513 C CA . LEU C 1 7 ? 37.839 44.956 39.380 1.00 27.71 7 LEU C CA 1
ATOM 3514 C C . LEU C 1 7 ? 36.941 45.778 38.467 1.00 27.26 7 LEU C C 1
ATOM 3515 O O . LEU C 1 7 ? 37.441 46.475 37.583 1.00 26.29 7 LEU C O 1
ATOM 3520 N N . PHE C 1 8 ? 35.628 45.678 38.661 1.00 26.59 8 PHE C N 1
ATOM 3521 C CA . PHE C 1 8 ? 34.664 46.405 37.824 1.00 26.42 8 PHE C CA 1
ATOM 3522 C C . PHE C 1 8 ? 33.729 47.164 38.774 1.00 26.61 8 PHE C C 1
ATOM 3523 O O . PHE C 1 8 ? 32.916 46.541 39.471 1.00 28.02 8 PHE C O 1
ATOM 3531 N N . GLY C 1 9 ? 33.827 48.496 38.799 1.00 26.35 9 GLY C N 1
ATOM 3532 C CA . GLY C 1 9 ? 32.988 49.267 39.701 1.00 23.14 9 GLY C CA 1
ATOM 3533 C C . GLY C 1 9 ? 31.813 49.976 39.055 1.00 26.47 9 GLY C C 1
ATOM 3534 O O . GLY C 1 9 ? 31.830 50.286 37.853 1.00 25.28 9 GLY C O 1
ATOM 3535 N N . GLY C 1 10 ? 30.787 50.251 39.849 1.00 24.98 10 GLY C N 1
ATOM 3536 C CA . GLY C 1 10 ? 29.633 50.949 39.309 1.00 28.52 10 GLY C CA 1
ATOM 3537 C C . GLY C 1 10 ? 28.445 51.046 40.248 1.00 28.05 10 GLY C C 1
ATOM 3538 O O . GLY C 1 10 ? 28.479 50.515 41.367 1.00 26.68 10 GLY C O 1
ATOM 3539 N N . THR C 1 11 ? 27.403 51.739 39.788 1.00 28.43 11 THR C N 1
ATOM 3540 C CA . THR C 1 11 ? 26.176 51.892 40.558 1.00 27.56 11 THR C CA 1
ATOM 3541 C C . THR C 1 11 ? 25.159 50.818 40.111 1.00 28.45 11 THR C C 1
ATOM 3542 O O . THR C 1 11 ? 24.502 50.210 40.950 1.00 29.60 11 THR C O 1
ATOM 3546 N N . PHE C 1 12 ? 25.059 50.553 38.807 1.00 27.38 12 PHE C N 1
ATOM 3547 C CA . PHE C 1 12 ? 24.151 49.501 38.315 1.00 27.77 12 PHE C CA 1
ATOM 3548 C C . PHE C 1 12 ? 22.699 49.699 38.808 1.00 26.80 12 PHE C C 1
ATOM 3549 O O . PHE C 1 12 ? 22.233 48.986 39.703 1.00 24.29 12 PHE C O 1
ATOM 3557 N N . ASP C 1 13 ? 21.997 50.662 38.203 1.00 26.10 13 ASP C N 1
ATOM 3558 C CA . ASP C 1 13 ? 20.627 50.998 38.614 1.00 27.22 13 ASP C CA 1
ATOM 3559 C C . ASP C 1 13 ? 19.653 50.905 37.424 1.00 26.05 13 ASP C C 1
ATOM 3560 O O . ASP C 1 13 ? 19.095 51.914 36.983 1.00 25.24 13 ASP C O 1
ATOM 3565 N N . PRO C 1 14 ? 19.444 49.681 36.883 1.00 25.55 14 PRO C N 1
ATOM 3566 C CA . PRO C 1 14 ? 20.007 48.379 37.279 1.00 22.69 14 PRO C CA 1
ATOM 3567 C C . PRO C 1 14 ? 21.169 47.874 36.400 1.00 23.02 14 PRO C C 1
ATOM 3568 O O . PRO C 1 14 ? 21.467 48.430 35.337 1.00 23.06 14 PRO C O 1
ATOM 3572 N N . VAL C 1 15 ? 21.798 46.791 36.851 1.00 22.35 15 VAL C N 1
ATOM 3573 C CA . VAL C 1 15 ? 22.848 46.130 36.090 1.00 24.71 15 VAL C CA 1
ATOM 3574 C C . VAL C 1 15 ? 22.170 45.636 34.798 1.00 27.10 15 VAL C C 1
ATOM 3575 O O . VAL C 1 15 ? 21.013 45.158 34.831 1.00 25.70 15 VAL C O 1
ATOM 3579 N N . HIS C 1 16 ? 22.865 45.759 33.671 1.00 25.43 16 HIS C N 1
ATOM 3580 C CA . HIS C 1 16 ? 22.312 45.307 32.410 1.00 27.48 16 HIS C CA 1
ATOM 3581 C C . HIS C 1 16 ? 23.415 44.704 31.540 1.00 28.83 16 HIS C C 1
ATOM 3582 O O . HIS C 1 16 ? 24.567 44.625 31.970 1.00 26.86 16 HIS C O 1
ATOM 3589 N N . TYR C 1 17 ? 23.057 44.274 30.328 1.00 28.51 17 TYR C N 1
ATOM 3590 C CA . TYR C 1 17 ? 24.021 43.635 29.426 1.00 29.29 17 TYR C CA 1
ATOM 3591 C C . TYR C 1 17 ? 25.150 44.546 28.960 1.00 27.88 17 TYR C C 1
ATOM 3592 O O . TYR C 1 17 ? 26.218 44.066 28.586 1.00 27.29 17 TYR C O 1
ATOM 3601 N N . GLY C 1 18 ? 24.903 45.851 28.957 1.00 26.62 18 GLY C N 1
ATOM 3602 C CA . GLY C 1 18 ? 25.928 46.803 28.558 1.00 24.55 18 GLY C CA 1
ATOM 3603 C C . GLY C 1 18 ? 27.061 46.814 29.574 1.00 25.05 18 GLY C C 1
ATOM 3604 O O . GLY C 1 18 ? 28.197 47.192 29.249 1.00 24.73 18 GLY C O 1
ATOM 3605 N N . HIS C 1 19 ? 26.749 46.415 30.808 1.00 25.28 19 HIS C N 1
ATOM 3606 C CA . HIS C 1 19 ? 27.738 46.350 31.880 1.00 24.62 19 HIS C CA 1
ATOM 3607 C C . HIS C 1 19 ? 28.462 45.015 31.810 1.00 25.79 19 HIS C C 1
ATOM 3608 O O . HIS C 1 19 ? 29.694 44.925 31.892 1.00 27.03 19 HIS C O 1
ATOM 3615 N N . LEU C 1 20 ? 27.687 43.951 31.678 1.00 25.17 20 LEU C N 1
ATOM 3616 C CA . LEU C 1 20 ? 28.298 42.637 31.732 1.00 25.61 20 LEU C CA 1
ATOM 3617 C C . LEU C 1 20 ? 28.954 42.069 30.494 1.00 24.11 20 LEU C C 1
ATOM 3618 O O . LEU C 1 20 ? 30.073 41.560 30.569 1.00 25.42 20 LEU C O 1
ATOM 3623 N N . LYS C 1 21 ? 28.286 42.155 29.352 1.00 24.45 21 LYS C N 1
ATOM 3624 C CA . LYS C 1 21 ? 28.853 41.526 28.174 1.00 25.13 21 LYS C CA 1
ATOM 3625 C C . LYS C 1 21 ? 30.215 42.025 27.743 1.00 22.28 21 LYS C C 1
ATOM 3626 O O . LYS C 1 21 ? 31.043 41.234 27.349 1.00 20.98 21 LYS C O 1
ATOM 3632 N N . PRO C 1 22 ? 30.467 43.351 27.810 1.00 25.02 22 PRO C N 1
ATOM 3633 C CA . PRO C 1 22 ? 31.802 43.797 27.401 1.00 24.70 22 PRO C CA 1
ATOM 3634 C C . PRO C 1 22 ? 32.844 43.148 28.302 1.00 25.81 22 PRO C C 1
ATOM 3635 O O . PRO C 1 22 ? 33.880 42.673 27.836 1.00 28.10 22 PRO C O 1
ATOM 3639 N N . VAL C 1 23 ? 32.548 43.095 29.591 1.00 26.22 23 VAL C N 1
ATOM 3640 C CA . VAL C 1 23 ? 33.502 42.527 30.540 1.00 27.88 23 VAL C CA 1
ATOM 3641 C C . VAL C 1 23 ? 33.709 41.026 30.378 1.00 27.84 23 VAL C C 1
ATOM 3642 O O . VAL C 1 23 ? 34.835 40.523 30.519 1.00 28.61 23 VAL C O 1
ATOM 3646 N N . GLU C 1 24 ? 32.643 40.302 30.073 1.00 27.87 24 GLU C N 1
ATOM 3647 C CA . GLU C 1 24 ? 32.775 38.858 29.900 1.00 28.91 24 GLU C CA 1
ATOM 3648 C C . GLU C 1 24 ? 33.704 38.558 28.735 1.00 27.74 24 GLU C C 1
ATOM 3649 O O . GLU C 1 24 ? 34.547 37.673 28.834 1.00 25.85 24 GLU C O 1
ATOM 3655 N N . THR C 1 25 ? 33.548 39.304 27.640 1.00 26.29 25 THR C N 1
ATOM 3656 C CA . THR C 1 25 ? 34.392 39.122 26.461 1.00 27.44 25 THR C CA 1
ATOM 3657 C C . THR C 1 25 ? 35.821 39.568 26.762 1.00 26.91 25 THR C C 1
ATOM 3658 O O . THR C 1 25 ? 36.775 39.043 26.194 1.00 27.75 25 THR C O 1
ATOM 3662 N N . LEU C 1 26 ? 35.966 40.552 27.649 1.00 27.95 26 LEU C N 1
ATOM 3663 C CA . LEU C 1 26 ? 37.285 41.059 28.014 1.00 26.92 26 LEU C CA 1
ATOM 3664 C C . LEU C 1 26 ? 38.100 39.913 28.620 1.00 27.87 26 LEU C C 1
ATOM 3665 O O . LEU C 1 26 ? 39.310 39.764 28.340 1.00 28.97 26 LEU C O 1
ATOM 3670 N N . ALA C 1 27 ? 37.442 39.086 29.431 1.00 26.44 27 ALA C N 1
ATOM 3671 C CA . ALA C 1 27 ? 38.121 37.968 30.050 1.00 25.83 27 ALA C CA 1
ATOM 3672 C C . ALA C 1 27 ? 38.698 37.017 29.006 1.00 27.30 27 ALA C C 1
ATOM 3673 O O . ALA C 1 27 ? 39.753 36.418 29.219 1.00 26.03 27 ALA C O 1
ATOM 3675 N N . ASN C 1 28 ? 38.025 36.895 27.866 1.00 27.71 28 ASN C N 1
ATOM 3676 C CA . ASN C 1 28 ? 38.490 35.992 26.823 1.00 29.76 28 ASN C CA 1
ATOM 3677 C C . ASN C 1 28 ? 39.517 36.625 25.882 1.00 31.47 28 ASN C C 1
ATOM 3678 O O . ASN C 1 28 ? 40.311 35.923 25.273 1.00 35.60 28 ASN C O 1
ATOM 3683 N N . LEU C 1 29 ? 39.527 37.943 25.784 1.00 30.97 29 LEU C N 1
ATOM 3684 C CA . LEU C 1 29 ? 40.473 38.613 24.906 1.00 31.83 29 LEU C CA 1
ATOM 3685 C C . LEU C 1 29 ? 41.838 38.747 25.577 1.00 32.42 29 LEU C C 1
ATOM 3686 O O . LEU C 1 29 ? 42.845 38.332 25.021 1.00 36.16 29 LEU C O 1
ATOM 3691 N N . ILE C 1 30 ? 41.879 39.300 26.782 1.00 29.69 30 ILE C N 1
ATOM 3692 C CA . ILE C 1 30 ? 43.161 39.499 27.410 1.00 30.11 30 ILE C CA 1
ATOM 3693 C C . ILE C 1 30 ? 43.576 38.459 28.420 1.00 27.99 30 ILE C C 1
ATOM 3694 O O . ILE C 1 30 ? 44.771 38.309 28.678 1.00 26.84 30 ILE C O 1
ATOM 3699 N N . GLY C 1 31 ? 42.611 37.741 28.986 1.00 26.16 31 GLY C N 1
ATOM 3700 C CA . GLY C 1 31 ? 42.958 36.706 29.941 1.00 26.16 31 GLY C CA 1
ATOM 3701 C C . GLY C 1 31 ? 42.724 37.079 31.384 1.00 26.74 31 GLY C C 1
ATOM 3702 O O . GLY C 1 31 ? 43.608 37.606 32.054 1.00 25.62 31 GLY C O 1
ATOM 3703 N N . LEU C 1 32 ? 41.516 36.780 31.854 1.00 24.85 32 LEU C N 1
ATOM 3704 C CA . LEU C 1 32 ? 41.098 37.052 33.213 1.00 23.97 32 LEU C CA 1
ATOM 3705 C C . LEU C 1 32 ? 40.314 35.844 33.666 1.00 25.17 32 LEU C C 1
ATOM 3706 O O . LEU C 1 32 ? 39.399 35.393 32.951 1.00 25.18 32 LEU C O 1
ATOM 3711 N N . THR C 1 33 ? 40.690 35.287 34.815 1.00 23.58 33 THR C N 1
ATOM 3712 C CA . THR C 1 33 ? 39.965 34.157 35.366 1.00 28.20 33 THR C CA 1
ATOM 3713 C C . THR C 1 33 ? 38.914 34.678 36.374 1.00 30.35 33 THR C C 1
ATOM 3714 O O . THR C 1 33 ? 37.972 33.966 36.723 1.00 30.11 33 THR C O 1
ATOM 3718 N N . ARG C 1 34 ? 39.065 35.916 36.842 1.00 29.55 34 ARG C N 1
ATOM 3719 C CA . ARG C 1 34 ? 38.073 36.460 37.770 1.00 30.74 34 ARG C CA 1
ATOM 3720 C C . ARG C 1 34 ? 37.961 37.976 37.706 1.00 30.49 34 ARG C C 1
ATOM 3721 O O . ARG C 1 34 ? 38.956 38.682 37.560 1.00 28.68 34 ARG C O 1
ATOM 3729 N N . VAL C 1 35 ? 36.734 38.470 37.792 1.00 28.35 35 VAL C N 1
ATOM 3730 C CA . VAL C 1 35 ? 36.512 39.904 37.800 1.00 28.18 35 VAL C CA 1
ATOM 3731 C C . VAL C 1 35 ? 35.665 40.174 39.015 1.00 27.91 35 VAL C C 1
ATOM 3732 O O . VAL C 1 35 ? 34.620 39.551 39.202 1.00 28.92 35 VAL C O 1
ATOM 3736 N N . THR C 1 36 ? 36.118 41.102 39.846 1.00 28.44 36 THR C N 1
ATOM 3737 C CA . THR C 1 36 ? 35.388 41.457 41.047 1.00 26.46 36 THR C CA 1
ATOM 3738 C C . THR C 1 36 ? 34.592 42.735 40.818 1.00 26.77 36 THR C C 1
ATOM 3739 O O . THR C 1 36 ? 35.160 43.789 40.518 1.00 26.57 36 THR C O 1
ATOM 3743 N N . ILE C 1 37 ? 33.265 42.616 40.925 1.00 26.85 37 ILE C N 1
ATOM 3744 C CA . ILE C 1 37 ? 32.378 43.754 40.755 1.00 26.34 37 ILE C CA 1
ATOM 3745 C C . ILE C 1 37 ? 32.341 44.515 42.098 1.00 26.68 37 ILE C C 1
ATOM 3746 O O . ILE C 1 37 ? 32.261 43.900 43.162 1.00 27.50 37 ILE C O 1
ATOM 3751 N N . ILE C 1 38 ? 32.451 45.838 42.040 1.00 24.05 38 ILE C N 1
ATOM 3752 C CA . ILE C 1 38 ? 32.426 46.651 43.253 1.00 25.80 38 ILE C CA 1
ATOM 3753 C C . ILE C 1 38 ? 31.333 47.677 43.092 1.00 25.46 38 ILE C C 1
ATOM 3754 O O . ILE C 1 38 ? 31.530 48.735 42.473 1.00 23.01 38 ILE C O 1
ATOM 3759 N N . PRO C 1 39 ? 30.135 47.352 43.601 1.00 26.78 39 PRO C N 1
ATOM 3760 C CA . PRO C 1 39 ? 28.963 48.229 43.536 1.00 27.79 39 PRO C CA 1
ATOM 3761 C C . PRO C 1 39 ? 29.116 49.318 44.589 1.00 28.62 39 PRO C C 1
ATOM 3762 O O . PRO C 1 39 ? 29.671 49.046 45.652 1.00 30.19 39 PRO C O 1
ATOM 3766 N N . ASN C 1 40 ? 28.632 50.527 44.308 1.00 30.51 40 ASN C N 1
ATOM 3767 C CA . ASN C 1 40 ? 28.723 51.604 45.300 1.00 31.28 40 ASN C CA 1
ATOM 3768 C C . ASN C 1 40 ? 27.338 52.085 45.743 1.00 33.32 40 ASN C C 1
ATOM 3769 O O . ASN C 1 40 ? 26.307 51.704 45.143 1.00 32.61 40 ASN C O 1
ATOM 3774 N N . ASN C 1 41 ? 27.300 52.910 46.790 1.00 33.43 41 ASN C N 1
ATOM 3775 C CA . ASN C 1 41 ? 26.016 53.346 47.354 1.00 35.37 41 ASN C CA 1
ATOM 3776 C C . ASN C 1 41 ? 25.445 54.635 46.794 1.00 36.61 41 ASN C C 1
ATOM 3777 O O . ASN C 1 41 ? 24.581 54.596 45.901 1.00 36.95 41 ASN C O 1
ATOM 3782 N N . VAL C 1 42 ? 25.891 55.775 47.311 1.00 34.35 42 VAL C N 1
ATOM 3783 C CA . VAL C 1 42 ? 25.402 57.042 46.780 1.00 35.71 42 VAL C CA 1
ATOM 3784 C C . VAL C 1 42 ? 26.590 57.959 46.427 1.00 35.73 42 VAL C C 1
ATOM 3785 O O . VAL C 1 42 ? 26.778 59.009 47.040 1.00 35.80 42 VAL C O 1
ATOM 3789 N N . PRO C 1 43 ? 27.407 57.556 45.435 1.00 35.31 43 PRO C N 1
ATOM 3790 C CA . PRO C 1 43 ? 28.575 58.348 45.009 1.00 35.09 43 PRO C CA 1
ATOM 3791 C C . PRO C 1 43 ? 28.145 59.750 44.650 1.00 35.60 43 PRO C C 1
ATOM 3792 O O . PRO C 1 43 ? 27.075 59.940 44.080 1.00 36.28 43 PRO C O 1
ATOM 3796 N N . PRO C 1 44 ? 28.979 60.754 44.962 1.00 36.95 44 PRO C N 1
ATOM 3797 C CA . PRO C 1 44 ? 28.673 62.169 44.688 1.00 37.63 44 PRO C CA 1
ATOM 3798 C C . PRO C 1 44 ? 28.636 62.658 43.249 1.00 38.06 44 PRO C C 1
ATOM 3799 O O . PRO C 1 44 ? 28.041 63.714 42.965 1.00 38.46 44 PRO C O 1
ATOM 3803 N N . HIS C 1 45 ? 29.250 61.902 42.340 1.00 36.31 45 HIS C N 1
ATOM 3804 C CA . HIS C 1 45 ? 29.310 62.332 40.951 1.00 36.40 45 HIS C CA 1
ATOM 3805 C C . HIS C 1 45 ? 28.007 62.112 40.204 1.00 36.15 45 HIS C C 1
ATOM 3806 O O . HIS C 1 45 ? 27.907 62.443 39.032 1.00 35.16 45 HIS C O 1
ATOM 3813 N N . ARG C 1 46 ? 26.999 61.576 40.886 1.00 36.97 46 ARG C N 1
ATOM 3814 C CA . ARG C 1 46 ? 25.720 61.313 40.228 1.00 37.40 46 ARG C CA 1
ATOM 3815 C C . ARG C 1 46 ? 24.553 61.394 41.200 1.00 37.39 46 ARG C C 1
ATOM 3816 O O . ARG C 1 46 ? 24.731 61.256 42.407 1.00 35.76 46 ARG C O 1
ATOM 3824 N N . PRO C 1 47 ? 23.331 61.599 40.679 1.00 38.22 47 PRO C N 1
ATOM 3825 C CA . PRO C 1 47 ? 22.167 61.681 41.573 1.00 38.23 47 P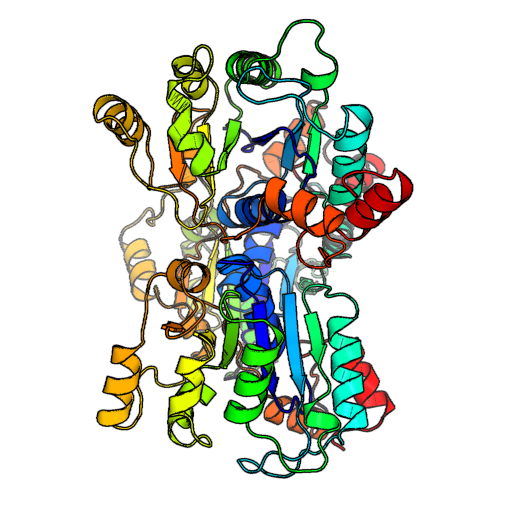RO C CA 1
ATOM 3826 C C . PRO C 1 47 ? 21.935 60.364 42.312 1.00 37.53 47 PRO C C 1
ATOM 3827 O O . PRO C 1 47 ? 22.564 59.357 42.010 1.00 36.88 47 PRO C O 1
ATOM 3831 N N . GLN C 1 48 ? 21.046 60.389 43.293 1.00 36.73 48 GLN C N 1
ATOM 3832 C CA . GLN C 1 48 ? 20.719 59.208 44.096 1.00 38.76 48 GLN C CA 1
ATOM 3833 C C . GLN C 1 48 ? 20.101 58.132 43.205 1.00 37.23 48 GLN C C 1
ATOM 3834 O O . GLN C 1 48 ? 19.275 58.443 42.344 1.00 37.55 48 GLN C O 1
ATOM 3840 N N . PRO C 1 49 ? 20.494 56.861 43.393 1.00 35.80 49 PRO C N 1
ATOM 3841 C CA . PRO C 1 49 ? 19.944 55.765 42.577 1.00 36.14 49 PRO C CA 1
ATOM 3842 C C . PRO C 1 49 ? 18.471 55.541 42.908 1.00 35.53 49 PRO C C 1
ATOM 3843 O O . PRO C 1 49 ? 18.054 55.805 44.031 1.00 35.55 49 PRO C O 1
ATOM 3847 N N . GLU C 1 50 ? 17.698 55.062 41.934 1.00 35.38 50 GLU C N 1
ATOM 3848 C CA . GLU C 1 50 ? 16.274 54.781 42.138 1.00 36.20 50 GLU C CA 1
ATOM 3849 C C . GLU C 1 50 ? 16.181 53.552 43.006 1.00 35.41 50 GLU C C 1
ATOM 3850 O O . GLU C 1 50 ? 15.519 53.555 44.031 1.00 36.11 50 GLU C O 1
ATOM 3856 N N . ALA C 1 51 ? 16.845 52.493 42.573 1.00 33.61 51 ALA C N 1
ATOM 3857 C CA . ALA C 1 51 ? 16.870 51.241 43.319 1.00 35.10 51 ALA C CA 1
ATOM 3858 C C . ALA C 1 51 ? 17.853 51.452 44.452 1.00 35.55 51 ALA C C 1
ATOM 3859 O O . ALA C 1 51 ? 18.867 52.133 44.271 1.00 35.06 51 ALA C O 1
ATOM 3861 N N . ASN C 1 52 ? 17.601 50.869 45.615 1.00 35.21 52 ASN C N 1
ATOM 3862 C CA . ASN C 1 52 ? 18.536 51.100 46.709 1.00 36.91 52 ASN C CA 1
ATOM 3863 C C . ASN C 1 52 ? 19.694 50.136 46.726 1.00 37.97 52 ASN C C 1
ATOM 3864 O O . ASN C 1 52 ? 19.845 49.308 45.825 1.00 36.99 52 ASN C O 1
ATOM 3869 N N . SER C 1 53 ? 20.497 50.258 47.780 1.00 38.85 53 SER C N 1
ATOM 3870 C CA . SER C 1 53 ? 21.696 49.446 48.006 1.00 39.63 53 SER C CA 1
ATOM 3871 C C . SER C 1 53 ? 21.489 47.936 47.982 1.00 37.51 53 SER C C 1
ATOM 3872 O O . SER C 1 53 ? 22.140 47.218 47.218 1.00 35.00 53 SER C O 1
ATOM 3875 N N . VAL C 1 54 ? 20.598 47.447 48.830 1.00 36.73 54 VAL C N 1
ATOM 3876 C CA . VAL C 1 54 ? 20.329 46.003 48.882 1.00 35.91 54 VAL C CA 1
ATOM 3877 C C . VAL C 1 54 ? 19.732 45.519 47.553 1.00 34.53 54 VAL C C 1
ATOM 3878 O O . VAL C 1 54 ? 20.062 44.444 47.065 1.00 32.59 54 VAL C O 1
ATOM 3882 N N . GLN C 1 55 ? 18.849 46.323 46.969 1.00 32.76 55 GLN C N 1
ATOM 3883 C CA . GLN C 1 55 ? 18.224 45.945 45.715 1.00 33.65 55 GLN C CA 1
ATOM 3884 C C . GLN C 1 55 ? 19.277 45.823 44.588 1.00 33.22 55 GLN C C 1
ATOM 3885 O O . GLN C 1 55 ? 19.354 44.798 43.905 1.00 32.04 55 GLN C O 1
ATOM 3891 N N . ARG C 1 56 ? 20.098 46.858 44.399 1.00 32.53 56 ARG C N 1
ATOM 3892 C CA . ARG C 1 56 ? 21.110 46.810 43.341 1.00 32.94 56 ARG C CA 1
ATOM 3893 C C . ARG C 1 56 ? 22.087 45.660 43.526 1.00 32.14 56 ARG C C 1
ATOM 3894 O O . ARG C 1 56 ? 22.539 45.037 42.544 1.00 33.06 56 ARG C O 1
ATOM 3902 N N . LYS C 1 57 ? 22.401 45.357 44.781 1.00 32.74 57 LYS C N 1
ATOM 3903 C CA . LYS C 1 57 ? 23.299 44.248 45.087 1.00 33.03 57 LYS C CA 1
ATOM 3904 C C . LYS C 1 57 ? 22.599 42.944 44.724 1.00 34.07 57 LYS C C 1
ATOM 3905 O O . LYS C 1 57 ? 23.192 42.045 44.112 1.00 33.11 57 LYS C O 1
ATOM 3911 N N . HIS C 1 58 ? 21.335 42.827 45.123 1.00 33.29 58 HIS C N 1
ATOM 3912 C CA . HIS C 1 58 ? 20.611 41.612 44.815 1.00 34.07 58 HIS C CA 1
ATOM 3913 C C . HIS C 1 58 ? 20.525 41.425 43.302 1.00 30.62 58 HIS C C 1
ATOM 3914 O O . HIS C 1 58 ? 20.705 40.326 42.812 1.00 31.60 58 HIS C O 1
ATOM 3921 N N . MET C 1 59 ? 20.283 42.496 42.552 1.00 30.49 59 MET C N 1
ATOM 3922 C CA . MET C 1 59 ? 20.206 42.359 41.104 1.00 28.09 59 MET C CA 1
ATOM 3923 C C . MET C 1 59 ? 21.556 41.878 40.552 1.00 29.86 59 MET C C 1
ATOM 3924 O O . MET C 1 59 ? 21.601 41.055 39.617 1.00 26.40 59 MET C O 1
ATOM 3929 N N . LEU C 1 60 ? 22.658 42.365 41.134 1.00 30.11 60 LEU C N 1
ATOM 3930 C CA . LEU C 1 60 ? 23.991 41.921 40.701 1.00 30.56 60 LEU C CA 1
ATOM 3931 C C . LEU C 1 60 ? 24.193 40.423 40.981 1.00 31.40 60 LEU C C 1
ATOM 3932 O O . LEU C 1 60 ? 24.715 39.689 40.138 1.00 30.77 60 LEU C O 1
ATOM 3937 N N . GLU C 1 61 ? 23.801 39.961 42.161 1.00 32.31 61 GLU C N 1
ATOM 3938 C CA . GLU C 1 61 ? 23.968 38.545 42.464 1.00 33.99 61 GLU C CA 1
ATOM 3939 C C . GLU C 1 61 ? 23.090 37.691 41.548 1.00 34.63 61 GLU C C 1
ATOM 3940 O O . GLU C 1 61 ? 23.488 36.602 41.132 1.00 35.30 61 GLU C O 1
ATOM 3946 N N . LEU C 1 62 ? 21.900 38.179 41.207 1.00 33.75 62 LEU C N 1
ATOM 3947 C CA . LEU C 1 62 ? 21.043 37.404 40.314 1.00 32.91 62 LEU C CA 1
ATOM 3948 C C . LEU C 1 62 ? 21.701 37.288 38.936 1.00 34.40 62 LEU C C 1
ATOM 3949 O O . LEU C 1 62 ? 21.786 36.188 38.375 1.00 33.06 62 LEU C O 1
ATOM 3954 N N . ALA C 1 63 ? 22.162 38.427 38.405 1.00 32.64 63 ALA C N 1
ATOM 3955 C CA . ALA C 1 63 ? 22.795 38.470 37.085 1.00 33.73 63 ALA C CA 1
ATOM 3956 C C . ALA C 1 63 ? 24.063 37.625 36.928 1.00 33.07 63 ALA C C 1
ATOM 3957 O O . ALA C 1 63 ? 24.342 37.143 35.819 1.00 34.58 63 ALA C O 1
ATOM 3959 N N . ILE C 1 64 ? 24.839 37.453 37.999 1.00 32.07 64 ILE C N 1
ATOM 3960 C CA . ILE C 1 64 ? 26.075 36.655 37.897 1.00 33.83 64 ILE C CA 1
ATOM 3961 C C . ILE C 1 64 ? 25.981 35.250 38.501 1.00 34.54 64 ILE C C 1
ATOM 3962 O O . ILE C 1 64 ? 26.974 34.520 38.519 1.00 34.68 64 ILE C O 1
ATOM 3967 N N . ALA C 1 65 ? 24.818 34.869 39.012 1.00 34.71 65 ALA C N 1
ATOM 3968 C CA . ALA C 1 65 ? 24.709 33.554 39.642 1.00 37.07 65 ALA C CA 1
ATOM 3969 C C . ALA C 1 65 ? 25.284 32.455 38.751 1.00 36.77 65 ALA C C 1
ATOM 3970 O O . ALA C 1 65 ? 25.961 31.548 39.226 1.00 37.77 65 ALA C O 1
ATOM 3972 N N . ASP C 1 66 ? 25.044 32.535 37.456 1.00 36.92 66 ASP C N 1
ATOM 3973 C CA . ASP C 1 66 ? 25.577 31.493 36.590 1.00 39.32 66 ASP C CA 1
ATOM 3974 C C . ASP C 1 66 ? 26.768 31.924 35.736 1.00 37.64 66 ASP C C 1
ATOM 3975 O O . ASP C 1 66 ? 27.059 31.303 34.713 1.00 39.05 66 ASP C O 1
ATOM 3980 N N . LYS C 1 67 ? 27.454 32.987 36.146 1.00 35.91 67 LYS C N 1
ATOM 3981 C CA . LYS C 1 67 ? 28.646 33.458 35.425 1.00 34.33 67 LYS C CA 1
ATOM 3982 C C . LYS C 1 67 ? 29.813 33.468 36.423 1.00 32.71 67 LYS C C 1
ATOM 3983 O O . LYS C 1 67 ? 30.138 34.506 37.015 1.00 31.99 67 LYS C O 1
ATOM 3989 N N . PRO C 1 68 ? 30.464 32.302 36.613 1.00 30.84 68 PRO C N 1
ATOM 3990 C CA . PRO C 1 68 ? 31.598 32.061 37.524 1.00 30.82 68 PRO C CA 1
ATOM 3991 C C . PRO C 1 68 ? 32.779 33.032 37.402 1.00 29.27 68 PRO C C 1
ATOM 3992 O O . PRO C 1 68 ? 33.641 33.057 38.260 1.00 30.81 68 PRO C O 1
ATOM 3996 N N . LEU C 1 69 ? 32.836 33.791 36.321 1.00 27.78 69 LEU C N 1
ATOM 3997 C CA . LEU C 1 69 ? 33.899 34.773 36.114 1.00 26.52 69 LEU C CA 1
ATOM 3998 C C . LEU C 1 69 ? 33.776 35.848 37.199 1.00 28.77 69 LEU C C 1
ATOM 3999 O O . LEU C 1 69 ? 34.763 36.313 37.756 1.00 24.44 69 LEU C O 1
ATOM 4004 N N . PHE C 1 70 ? 32.537 36.232 37.483 1.00 30.03 70 PHE C N 1
ATOM 4005 C CA . PHE C 1 70 ? 32.277 37.301 38.447 1.00 30.65 70 PHE C CA 1
ATOM 4006 C C . PHE C 1 70 ? 32.083 36.948 39.912 1.00 32.31 70 PHE C C 1
ATOM 4007 O O . PHE C 1 70 ? 31.531 35.900 40.265 1.00 32.66 70 PHE C O 1
ATOM 4015 N N . THR C 1 71 ? 32.531 37.860 40.764 1.00 31.45 71 THR C N 1
ATOM 4016 C CA . THR C 1 71 ? 32.344 37.739 42.194 1.00 33.21 71 THR C CA 1
ATOM 4017 C C . THR C 1 71 ? 32.089 39.185 42.659 1.00 33.39 71 THR C C 1
ATOM 4018 O O . THR C 1 71 ? 32.398 40.135 41.938 1.00 31.43 71 THR C O 1
ATOM 4022 N N . LEU C 1 72 ? 31.514 39.349 43.845 1.00 33.65 72 LEU C N 1
ATOM 4023 C CA . LEU C 1 72 ? 31.213 40.675 44.360 1.00 34.70 72 LEU C CA 1
ATOM 4024 C C . LEU C 1 72 ? 32.073 41.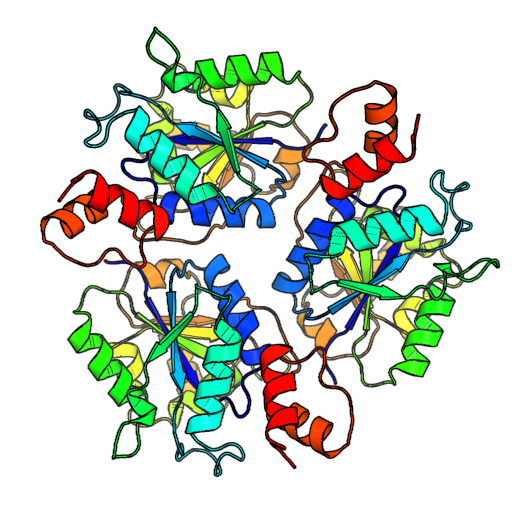057 45.567 1.00 33.96 72 LEU C C 1
ATOM 4025 O O . LEU C 1 72 ? 32.444 40.197 46.355 1.00 34.56 72 LEU C O 1
ATOM 4030 N N . ASP C 1 73 ? 32.429 42.340 45.659 1.00 31.89 73 ASP C N 1
ATOM 4031 C CA . ASP C 1 73 ? 33.193 42.875 46.797 1.00 33.08 73 ASP C CA 1
ATOM 4032 C C . ASP C 1 73 ? 32.249 43.978 47.325 1.00 32.78 73 ASP C C 1
ATOM 4033 O O . ASP C 1 73 ? 31.918 44.937 46.611 1.00 33.03 73 ASP C O 1
ATOM 4038 N N . GLU C 1 74 ? 31.800 43.829 48.562 1.00 33.30 74 GLU C N 1
ATOM 4039 C CA . GLU C 1 74 ? 30.837 44.768 49.144 1.00 34.47 74 GLU C CA 1
ATOM 4040 C C . GLU C 1 74 ? 31.412 45.927 49.954 1.00 33.42 74 GLU C C 1
ATOM 4041 O O . GLU C 1 74 ? 30.655 46.738 50.509 1.00 32.82 74 GLU C O 1
ATOM 4047 N N . ARG C 1 75 ? 32.735 46.032 49.996 1.00 34.00 75 ARG C N 1
ATOM 4048 C CA . ARG C 1 75 ? 33.368 47.085 50.788 1.00 34.06 75 ARG C CA 1
ATOM 4049 C C . ARG C 1 75 ? 32.846 48.502 50.578 1.00 33.89 75 ARG C C 1
ATOM 4050 O O . ARG C 1 75 ? 32.712 49.234 51.554 1.00 34.46 75 ARG C O 1
ATOM 4058 N N . GLU C 1 76 ? 32.544 48.916 49.348 1.00 32.55 76 GLU C N 1
ATOM 4059 C CA . GLU C 1 76 ? 32.049 50.289 49.176 1.00 32.60 76 GLU C CA 1
ATOM 4060 C C . GLU C 1 76 ? 30.580 50.447 49.600 1.00 34.94 76 GLU C C 1
ATOM 4061 O O . GLU C 1 76 ? 30.084 51.574 49.763 1.00 35.73 76 GLU C O 1
ATOM 4067 N N . LEU C 1 77 ? 29.878 49.332 49.787 1.00 35.01 77 LEU C N 1
ATOM 4068 C CA . LEU C 1 77 ? 28.489 49.416 50.217 1.00 37.71 77 LEU C CA 1
ATOM 4069 C C . LEU C 1 77 ? 28.463 49.357 51.742 1.00 39.93 77 LEU C C 1
ATOM 4070 O O . LEU C 1 77 ? 27.524 49.850 52.388 1.00 40.41 77 LEU C O 1
ATOM 4075 N N . LYS C 1 78 ? 29.501 48.760 52.316 1.00 40.03 78 LYS C N 1
ATOM 4076 C CA . LYS C 1 78 ? 29.589 48.627 53.766 1.00 40.98 78 LYS C CA 1
ATOM 4077 C C . LYS C 1 78 ? 30.441 49.692 54.434 1.00 41.63 78 LYS C C 1
ATOM 4078 O O . LYS C 1 78 ? 30.443 49.809 55.655 1.00 42.57 78 LYS C O 1
ATOM 4084 N N . ARG C 1 79 ? 31.172 50.464 53.641 1.00 42.49 79 ARG C N 1
ATOM 4085 C CA . ARG C 1 79 ? 32.040 51.501 54.199 1.00 43.41 79 ARG C CA 1
ATOM 4086 C C . ARG C 1 79 ? 31.196 52.646 54.762 1.00 45.21 79 ARG C C 1
ATOM 4087 O O . ARG C 1 79 ? 30.217 53.075 54.143 1.00 42.54 79 ARG C O 1
ATOM 4095 N N . ASN C 1 80 ? 31.580 53.142 55.936 1.00 47.49 80 ASN C N 1
ATOM 4096 C CA . ASN C 1 80 ? 30.834 54.238 56.559 1.00 50.04 80 ASN C CA 1
ATOM 4097 C C . ASN C 1 80 ? 31.037 55.555 55.814 1.00 49.57 80 ASN C C 1
ATOM 4098 O O . ASN C 1 80 ? 30.082 56.227 55.412 1.00 51.39 80 ASN C O 1
ATOM 4103 N N . ALA C 1 81 ? 32.292 55.916 55.624 1.00 48.80 81 ALA C N 1
ATOM 4104 C CA . ALA C 1 81 ? 32.620 57.152 54.938 1.00 46.98 81 ALA C CA 1
ATOM 4105 C C . ALA C 1 81 ? 32.360 57.006 53.439 1.00 46.51 81 ALA C C 1
ATOM 4106 O O . ALA C 1 81 ? 32.120 55.902 52.935 1.00 46.30 81 ALA C O 1
ATOM 4108 N N . PRO C 1 82 ? 32.379 58.129 52.707 1.00 45.38 82 PRO C N 1
ATOM 4109 C CA . PRO C 1 82 ? 32.145 58.029 51.271 1.00 43.30 82 PRO C CA 1
ATOM 4110 C C . PRO C 1 82 ? 33.266 57.157 50.690 1.00 41.69 82 PRO C C 1
ATOM 4111 O O . PRO C 1 82 ? 34.364 57.089 51.259 1.00 40.99 82 PRO C O 1
ATOM 4115 N N . SER C 1 83 ? 32.996 56.499 49.569 1.00 38.75 83 SER C N 1
ATOM 4116 C CA . SER C 1 83 ? 34.028 55.691 48.918 1.00 37.74 83 SER C CA 1
ATOM 4117 C C . SER C 1 83 ? 34.661 56.429 47.731 1.00 36.80 83 SER C C 1
ATOM 4118 O O . SER C 1 83 ? 34.036 57.295 47.096 1.00 35.42 83 SER C O 1
ATOM 4121 N N . TYR C 1 84 ? 35.919 56.104 47.463 1.00 33.41 84 TYR C N 1
ATOM 4122 C CA . TYR C 1 84 ? 36.645 56.688 46.359 1.00 32.27 84 TYR C CA 1
ATOM 4123 C C . TYR C 1 84 ? 37.416 55.567 45.696 1.00 31.77 84 TYR C C 1
ATOM 4124 O O . TYR C 1 84 ? 38.133 54.825 46.365 1.00 33.03 84 TYR C O 1
ATOM 4133 N N . THR C 1 85 ? 37.277 55.443 44.389 1.00 30.94 85 THR C N 1
ATOM 4134 C CA . THR C 1 85 ? 37.981 54.375 43.685 1.00 28.66 85 THR C CA 1
ATOM 4135 C C . THR C 1 85 ? 39.470 54.397 44.003 1.00 30.15 85 THR C C 1
ATOM 4136 O O . THR C 1 85 ? 40.090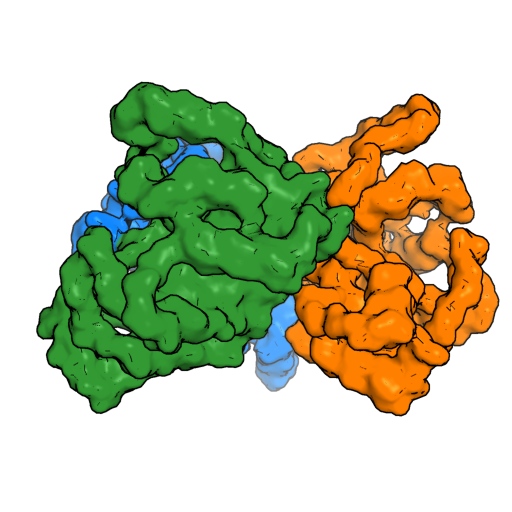 53.342 44.176 1.00 28.04 85 THR C O 1
ATOM 4140 N N . ALA C 1 86 ? 40.055 55.593 44.094 1.00 30.00 86 ALA C N 1
ATOM 4141 C CA . ALA C 1 86 ? 41.479 55.678 44.398 1.00 30.83 86 ALA C CA 1
ATOM 4142 C C . ALA C 1 86 ? 41.793 55.000 45.735 1.00 31.23 86 ALA C C 1
ATOM 4143 O O . ALA C 1 86 ? 42.849 54.369 45.885 1.00 30.14 86 ALA C O 1
ATOM 4145 N N . GLN C 1 87 ? 40.875 55.098 46.693 1.00 30.05 87 GLN C N 1
ATOM 4146 C CA . GLN C 1 87 ? 41.125 54.513 47.993 1.00 32.93 87 GLN C CA 1
ATOM 4147 C C . GLN C 1 87 ? 40.919 52.997 47.951 1.00 32.06 87 GLN C C 1
ATOM 4148 O O . GLN C 1 87 ? 41.702 52.226 48.516 1.00 31.14 87 GLN C O 1
ATOM 4154 N N . THR C 1 88 ? 39.864 52.572 47.276 1.00 31.82 88 THR C N 1
ATOM 4155 C CA . THR C 1 88 ? 39.577 51.155 47.151 1.00 31.01 88 THR C CA 1
ATOM 4156 C C . THR C 1 88 ? 40.743 50.425 46.473 1.00 30.01 88 THR C C 1
ATOM 4157 O O . THR C 1 88 ? 41.111 49.340 46.888 1.00 31.67 88 THR C O 1
ATOM 4161 N N . LEU C 1 89 ? 41.322 51.023 45.437 1.00 29.35 89 LEU C N 1
ATOM 4162 C CA . LEU C 1 89 ? 42.447 50.404 44.733 1.00 30.32 89 LEU C CA 1
ATOM 4163 C C . LEU C 1 89 ? 43.719 50.442 45.599 1.00 30.10 89 LEU C C 1
ATOM 4164 O O . LEU C 1 89 ? 44.556 49.543 45.541 1.00 28.66 89 LEU C O 1
ATOM 4169 N N . LYS C 1 90 ? 43.856 51.473 46.425 1.00 31.04 90 LYS C N 1
ATOM 4170 C CA . LYS C 1 90 ? 45.019 51.563 47.320 1.00 32.47 90 LYS C CA 1
ATOM 4171 C C . LYS C 1 90 ? 44.951 50.370 48.270 1.00 32.10 90 LYS C C 1
ATOM 4172 O O . LYS C 1 90 ? 45.963 49.691 48.517 1.00 33.38 90 LYS C O 1
ATOM 4178 N N . GLU C 1 91 ? 43.746 50.095 48.771 1.00 30.70 91 GLU C N 1
ATOM 4179 C CA . GLU C 1 91 ? 43.516 48.983 49.672 1.00 31.64 91 GLU C CA 1
ATOM 4180 C C . GLU C 1 91 ? 43.803 47.659 48.962 1.00 33.85 91 GLU C C 1
ATOM 4181 O O . GLU C 1 91 ? 44.475 46.779 49.519 1.00 32.74 91 GLU C O 1
ATOM 4187 N N . TRP C 1 92 ? 43.271 47.505 47.750 1.00 32.64 92 TRP C N 1
ATOM 4188 C CA . TRP C 1 92 ? 43.493 46.274 47.003 1.00 34.23 92 TRP C CA 1
ATOM 4189 C C . TRP C 1 92 ? 44.972 46.018 46.825 1.00 33.91 92 TRP C C 1
ATOM 4190 O O . TRP C 1 92 ? 45.432 44.918 47.093 1.00 34.33 92 TRP C O 1
ATOM 4201 N N . ARG C 1 93 ? 45.708 47.040 46.395 1.00 34.25 93 ARG C N 1
ATOM 4202 C CA . ARG C 1 93 ? 47.149 46.951 46.178 1.00 36.44 93 ARG C CA 1
ATOM 4203 C C . ARG C 1 93 ? 47.851 46.462 47.441 1.00 38.13 93 ARG C C 1
ATOM 4204 O O . ARG C 1 93 ? 48.740 45.605 47.389 1.00 37.97 93 ARG C O 1
ATOM 4212 N N . GLN C 1 94 ? 47.443 47.023 48.573 1.00 39.55 94 GLN C N 1
ATOM 4213 C CA . GLN C 1 94 ? 48.000 46.669 49.874 1.00 40.64 94 GLN C CA 1
ATOM 4214 C C . GLN C 1 94 ? 47.667 45.235 50.252 1.00 39.34 94 GLN C C 1
ATOM 4215 O O . GLN C 1 94 ? 48.494 44.518 50.805 1.00 37.76 94 GLN C O 1
ATOM 4221 N N . GLU C 1 95 ? 46.440 44.829 49.963 1.00 38.82 95 GLU C N 1
ATOM 4222 C CA . GLU C 1 95 ? 45.985 43.486 50.291 1.00 39.05 95 GLU C CA 1
ATOM 4223 C C . GLU C 1 95 ? 46.579 42.410 49.376 1.00 39.26 95 GLU C C 1
ATOM 4224 O O . GLU C 1 95 ? 46.871 41.302 49.821 1.00 36.47 95 GLU C O 1
ATOM 4230 N N . GLN C 1 96 ? 46.760 42.742 48.101 1.00 39.38 96 GLN C N 1
ATOM 4231 C CA . GLN C 1 96 ? 47.279 41.778 47.124 1.00 38.99 96 GLN C CA 1
ATOM 4232 C C . GLN C 1 96 ? 48.784 41.624 47.063 1.00 37.69 96 GLN C C 1
ATOM 4233 O O . GLN C 1 96 ? 49.282 40.557 46.705 1.00 38.15 96 GLN C O 1
ATOM 4239 N N . GLY C 1 97 ? 49.510 42.676 47.403 1.00 36.55 97 GLY C N 1
ATOM 4240 C CA . GLY C 1 97 ? 50.951 42.588 47.321 1.00 36.39 97 GLY C CA 1
ATOM 4241 C C . GLY C 1 97 ? 51.391 43.355 46.095 1.00 36.57 97 GLY C C 1
ATOM 4242 O O . GLY C 1 97 ? 50.560 43.672 45.236 1.00 34.44 97 GLY C O 1
ATOM 4243 N N . PRO C 1 98 ? 52.691 43.647 45.962 1.00 35.25 98 PRO C N 1
ATOM 4244 C CA . PRO C 1 98 ? 53.198 44.395 44.813 1.00 36.27 98 PRO C CA 1
ATOM 4245 C C . PRO C 1 98 ? 53.387 43.631 43.517 1.00 36.50 98 PRO C C 1
ATOM 4246 O O . PRO C 1 98 ? 53.694 44.247 42.512 1.00 37.32 98 PRO C O 1
ATOM 4250 N N . ASP C 1 99 ? 53.199 42.313 43.523 1.00 36.91 99 ASP C N 1
ATOM 4251 C CA . ASP C 1 99 ? 53.422 41.530 42.302 1.00 39.31 99 ASP C CA 1
ATOM 4252 C C . ASP C 1 99 ? 52.189 40.992 41.592 1.00 39.15 99 ASP C C 1
ATOM 4253 O O . ASP C 1 99 ? 52.289 40.120 40.726 1.00 39.39 99 ASP C O 1
ATOM 4258 N N . VAL C 1 100 ? 51.024 41.493 41.963 1.00 38.70 100 VAL C N 1
ATOM 4259 C CA . VAL C 1 100 ? 49.813 41.058 41.307 1.00 36.68 100 VAL C CA 1
ATOM 4260 C C . VAL C 1 100 ? 49.405 42.147 40.314 1.00 36.27 100 VAL C C 1
ATOM 4261 O O . VAL C 1 100 ? 49.251 43.315 40.696 1.00 37.00 100 VAL C O 1
ATOM 4265 N N . PRO C 1 101 ? 49.322 41.817 39.011 1.00 33.90 101 PRO C N 1
ATOM 4266 C CA . PRO C 1 101 ? 48.897 42.914 38.126 1.00 31.97 101 PRO C CA 1
ATOM 4267 C C . PRO C 1 101 ? 47.432 43.120 38.505 1.00 31.59 101 PRO C C 1
ATOM 4268 O O . PRO C 1 101 ? 46.708 42.151 38.741 1.00 32.27 101 PRO C O 1
ATOM 4272 N N . LEU C 1 102 ? 47.013 44.372 38.609 1.00 31.70 102 LEU C N 1
ATOM 4273 C CA . LEU C 1 102 ? 45.644 44.716 38.981 1.00 30.47 102 LEU C CA 1
ATOM 4274 C C . LEU C 1 102 ? 45.084 45.642 37.925 1.00 27.91 102 LEU C C 1
ATOM 4275 O O . LEU C 1 102 ? 45.779 46.534 37.455 1.00 28.23 102 LEU C O 1
ATOM 4280 N N . ALA C 1 103 ? 43.831 45.433 37.552 1.00 27.56 103 ALA C N 1
ATOM 4281 C CA . ALA C 1 103 ? 43.217 46.270 36.531 1.00 27.51 103 ALA C CA 1
ATOM 4282 C C . ALA C 1 103 ? 41.837 46.711 36.960 1.00 27.14 103 ALA C C 1
ATOM 4283 O O . ALA C 1 103 ? 41.075 45.917 37.521 1.00 29.14 103 ALA C O 1
ATOM 4285 N N . PHE C 1 104 ? 41.512 47.975 36.707 1.00 25.71 104 PHE C N 1
ATOM 4286 C CA . PHE C 1 104 ? 40.192 48.484 37.047 1.00 24.38 104 PHE C CA 1
ATOM 4287 C C . PHE C 1 104 ? 39.542 48.756 35.684 1.00 22.80 104 PHE C C 1
ATOM 4288 O O . PHE C 1 104 ? 40.120 49.436 34.843 1.00 23.16 104 PHE C O 1
ATOM 4296 N N . ILE C 1 105 ? 38.345 48.216 35.473 1.00 23.02 105 ILE C N 1
ATOM 4297 C CA . ILE C 1 105 ? 37.633 48.332 34.210 1.00 21.19 105 ILE C CA 1
ATOM 4298 C C . ILE C 1 105 ? 36.538 49.418 34.206 1.00 22.76 105 ILE C C 1
ATOM 4299 O O . ILE C 1 105 ? 35.769 49.545 35.153 1.00 24.25 105 ILE C O 1
ATOM 4304 N N . ILE C 1 106 ? 36.480 50.192 33.129 1.00 24.39 106 ILE C N 1
ATOM 4305 C CA . ILE C 1 106 ? 35.497 51.255 32.984 1.00 24.37 106 ILE C CA 1
ATOM 4306 C C . ILE C 1 106 ? 35.134 51.330 31.521 1.00 23.81 106 ILE C C 1
ATOM 4307 O O . ILE C 1 106 ? 35.860 50.800 30.682 1.00 26.49 106 ILE C O 1
ATOM 4312 N N . GLY C 1 107 ? 34.026 51.991 31.210 1.00 23.55 107 GLY C N 1
ATOM 4313 C CA . GLY C 1 107 ? 33.614 52.161 29.825 1.00 24.56 107 GLY C CA 1
ATOM 4314 C C . GLY C 1 107 ? 34.164 53.463 29.265 1.00 26.12 107 GLY C C 1
ATOM 4315 O O . GLY C 1 107 ? 34.516 54.357 30.028 1.00 27.19 107 GLY C O 1
ATOM 4316 N N . GLN C 1 108 ? 34.239 53.592 27.942 1.00 27.75 108 GLN C N 1
ATOM 4317 C CA . GLN C 1 108 ? 34.761 54.811 27.336 1.00 27.98 108 GLN C CA 1
ATOM 4318 C C . GLN C 1 108 ? 34.150 56.099 27.944 1.00 29.94 108 GLN C C 1
ATOM 4319 O O . GLN C 1 108 ? 34.852 57.082 28.129 1.00 26.82 108 GLN C O 1
ATOM 4325 N N . ASP C 1 109 ? 32.862 56.090 28.261 1.00 30.09 109 ASP C N 1
ATOM 4326 C CA . ASP C 1 109 ? 32.233 57.292 28.820 1.00 30.73 109 ASP C CA 1
ATOM 4327 C C . ASP C 1 109 ? 32.869 57.732 30.143 1.00 32.15 109 ASP C C 1
ATOM 4328 O O . ASP C 1 109 ? 32.948 58.931 30.433 1.00 32.03 109 ASP C O 1
ATOM 4333 N N . SER C 1 110 ? 33.292 56.763 30.950 1.00 30.71 110 SER C N 1
ATOM 4334 C CA . SER C 1 110 ? 33.912 57.052 32.228 1.00 29.28 110 SER C CA 1
ATOM 4335 C C . SER C 1 110 ? 35.336 57.523 32.052 1.00 29.34 110 SER C C 1
ATOM 4336 O O . SER C 1 110 ? 35.801 58.378 32.802 1.00 29.62 110 SER C O 1
ATOM 4339 N N . LEU C 1 111 ? 36.041 56.956 31.084 1.00 29.90 111 LEU C N 1
ATOM 4340 C CA . LEU C 1 111 ? 37.417 57.369 30.845 1.00 28.94 111 LEU C CA 1
ATOM 4341 C C . LEU C 1 111 ? 37.435 58.881 30.582 1.00 30.36 111 LEU C C 1
ATOM 4342 O O . LEU C 1 111 ? 38.313 59.609 31.069 1.00 29.03 111 LEU C O 1
ATOM 4347 N N . LEU C 1 112 ? 36.458 59.345 29.809 1.00 29.02 112 LEU C N 1
ATOM 4348 C CA . LEU C 1 112 ? 36.377 60.763 29.461 1.00 31.66 112 LEU C CA 1
ATOM 4349 C C . LEU C 1 112 ? 36.287 61.646 30.700 1.00 31.02 112 LEU C C 1
ATOM 4350 O O . LEU C 1 112 ? 36.793 62.767 30.692 1.00 33.06 112 LEU C O 1
ATOM 4355 N N . THR C 1 113 ? 35.685 61.114 31.763 1.00 30.87 113 THR C N 1
ATOM 4356 C CA . THR C 1 113 ? 35.499 61.835 33.030 1.00 30.96 113 THR C CA 1
ATOM 4357 C C . THR C 1 113 ? 36.577 61.527 34.074 1.00 30.15 113 THR C C 1
ATOM 4358 O O . THR C 1 113 ? 36.581 62.108 35.159 1.00 31.85 113 THR C O 1
ATOM 4362 N N . PHE C 1 114 ? 37.476 60.610 33.754 1.00 28.38 114 PHE C N 1
ATOM 4363 C CA . PHE C 1 114 ? 38.494 60.186 34.702 1.00 26.94 114 PHE C CA 1
ATOM 4364 C C . PHE C 1 114 ? 39.314 61.285 35.403 1.00 27.18 114 PHE C C 1
ATOM 4365 O O . PHE C 1 114 ? 39.580 61.180 36.591 1.00 26.13 114 PHE C O 1
ATOM 4373 N N . PRO C 1 115 ? 39.744 62.326 34.672 1.00 26.90 115 PRO C N 1
ATOM 4374 C CA . PRO C 1 115 ? 40.532 63.393 35.303 1.00 29.43 115 PRO C CA 1
ATOM 4375 C C . PRO C 1 115 ? 39.802 64.175 36.392 1.00 30.34 115 PRO C C 1
ATOM 4376 O O . PRO C 1 115 ? 40.418 65.024 37.065 1.00 33.70 115 PRO C O 1
ATOM 4380 N N . THR C 1 116 ? 38.505 63.922 36.570 1.00 28.70 116 THR C N 1
ATOM 4381 C CA . THR C 1 116 ? 37.765 64.611 37.626 1.00 28.21 116 THR C CA 1
ATOM 4382 C C . THR C 1 116 ? 37.601 63.743 38.872 1.00 28.51 116 THR C C 1
ATOM 4383 O O . THR C 1 116 ? 37.017 64.168 39.854 1.00 28.20 116 THR C O 1
ATOM 4387 N N . TRP C 1 117 ? 38.130 62.528 38.847 1.00 27.91 117 TRP C N 1
ATOM 4388 C CA . TRP C 1 117 ? 38.003 61.634 40.005 1.00 27.51 117 TRP C CA 1
ATOM 4389 C C . TRP C 1 117 ? 38.925 62.014 41.162 1.00 26.61 117 TRP C C 1
ATOM 4390 O O . TRP C 1 117 ? 39.992 62.601 40.958 1.00 26.59 117 TRP C O 1
ATOM 4401 N N . TYR C 1 118 ? 38.507 61.649 42.371 1.00 25.73 118 TYR C N 1
ATOM 4402 C CA . TYR C 1 118 ? 39.271 61.909 43.590 1.00 28.61 118 TYR C CA 1
ATOM 4403 C C . TYR C 1 118 ? 40.695 61.353 43.458 1.00 30.76 118 TYR C C 1
ATOM 4404 O O . TYR C 1 118 ? 40.891 60.154 43.281 1.00 31.58 118 TYR C O 1
ATOM 4413 N N . GLU C 1 119 ? 41.688 62.221 43.520 1.00 32.46 119 GLU C N 1
ATOM 4414 C CA . GLU C 1 119 ? 43.071 61.771 43.432 1.00 34.09 119 GLU C CA 1
ATOM 4415 C C . GLU C 1 119 ? 43.287 60.757 42.306 1.00 34.80 119 GLU C C 1
ATOM 4416 O O . GLU C 1 119 ? 43.929 59.709 42.507 1.00 33.85 119 GLU C O 1
ATOM 4422 N N . TYR C 1 120 ? 42.778 61.094 41.124 1.00 31.75 120 TYR C N 1
ATOM 4423 C CA . TYR C 1 120 ? 42.866 60.220 39.952 1.00 34.25 120 TYR C CA 1
ATOM 4424 C C . TYR C 1 120 ? 44.278 59.821 39.545 1.00 35.37 120 TYR C C 1
ATOM 4425 O O . TYR C 1 120 ? 44.484 58.736 39.014 1.00 36.69 120 TYR C O 1
ATOM 4434 N N . GLU C 1 121 ? 45.244 60.704 39.779 1.00 35.34 121 GLU C N 1
ATOM 4435 C CA . GLU C 1 121 ? 46.607 60.404 39.402 1.00 35.03 121 GLU C CA 1
ATOM 4436 C C . GLU C 1 121 ? 47.230 59.213 40.139 1.00 33.84 121 GLU C C 1
ATOM 4437 O O . GLU C 1 121 ? 48.169 58.606 39.629 1.00 34.21 121 GLU C O 1
ATOM 4443 N N . THR C 1 122 ? 46.700 58.856 41.311 1.00 32.33 122 THR C N 1
ATOM 4444 C CA . THR C 1 122 ? 47.264 57.740 42.077 1.00 32.77 122 THR C CA 1
ATOM 4445 C C . THR C 1 122 ? 46.748 56.371 41.645 1.00 32.87 122 THR C C 1
ATOM 4446 O O . THR C 1 122 ? 47.326 55.335 42.004 1.00 32.84 122 THR C O 1
ATOM 4450 N N . ILE C 1 123 ? 45.644 56.366 40.903 1.00 29.67 123 ILE C N 1
ATOM 4451 C CA . ILE C 1 123 ? 45.052 55.123 40.450 1.00 27.64 123 ILE C CA 1
ATOM 4452 C C . ILE C 1 123 ? 46.049 54.337 39.592 1.00 28.56 123 ILE C C 1
ATOM 4453 O O . ILE C 1 123 ? 46.249 53.140 39.829 1.00 28.57 123 ILE C O 1
ATOM 4458 N N . LEU C 1 124 ? 46.728 54.986 38.647 1.00 29.44 124 LEU C N 1
ATOM 4459 C CA . LEU C 1 124 ? 47.671 54.239 37.821 1.00 29.80 124 LEU C CA 1
ATOM 4460 C C . LEU C 1 124 ? 48.932 53.816 38.567 1.00 30.78 124 LEU C C 1
ATOM 4461 O O . LEU C 1 124 ? 49.737 53.056 38.027 1.00 29.21 124 LEU C O 1
ATOM 4466 N N . ASP C 1 125 ? 49.115 54.299 39.799 1.00 31.29 125 ASP C N 1
ATOM 4467 C CA . ASP C 1 125 ? 50.271 53.884 40.607 1.00 32.29 125 ASP C CA 1
ATOM 4468 C C . ASP C 1 125 ? 49.904 52.535 41.208 1.00 31.58 125 ASP C C 1
ATOM 4469 O O . ASP C 1 125 ? 50.761 51.699 41.514 1.00 30.76 125 ASP C O 1
ATOM 4474 N N . ASN C 1 126 ? 48.606 52.319 41.364 1.00 30.24 126 ASN C N 1
ATOM 4475 C CA . ASN C 1 126 ? 48.127 51.090 41.966 1.00 28.78 126 ASN C CA 1
ATOM 4476 C C . ASN C 1 126 ? 47.549 50.035 41.055 1.00 28.45 126 ASN C C 1
ATOM 4477 O O . ASN C 1 126 ? 47.483 48.866 41.436 1.00 28.34 126 ASN C O 1
ATOM 4482 N N . ALA C 1 127 ? 47.117 50.431 39.868 1.00 27.68 127 ALA C N 1
ATOM 4483 C CA . ALA C 1 127 ? 46.510 49.479 38.968 1.00 28.76 127 ALA C CA 1
ATOM 4484 C C . ALA C 1 127 ? 46.602 49.964 37.545 1.00 27.43 127 ALA C C 1
ATOM 4485 O O . ALA C 1 127 ? 47.077 51.072 37.288 1.00 30.20 127 ALA C O 1
ATOM 4487 N N . HIS C 1 128 ? 46.193 49.088 36.629 1.00 25.45 128 HIS C N 1
ATOM 4488 C CA . HIS C 1 128 ? 46.134 49.381 35.213 1.00 25.99 128 HIS C CA 1
ATOM 4489 C C . HIS C 1 128 ? 44.683 49.844 34.985 1.00 26.73 128 HIS C C 1
ATOM 4490 O O . HIS C 1 128 ? 43.794 49.566 35.792 1.00 25.87 128 HIS C O 1
ATOM 4497 N N . LEU C 1 129 ? 44.443 50.544 33.895 1.00 27.04 129 LEU C N 1
ATOM 4498 C CA . LEU C 1 129 ? 43.088 50.949 33.584 1.00 28.44 129 LEU C CA 1
ATOM 4499 C C . LEU C 1 129 ? 42.740 50.244 32.257 1.00 28.43 129 LEU C C 1
ATOM 4500 O O . LEU C 1 129 ? 43.477 50.385 31.279 1.00 29.43 129 LEU C O 1
ATOM 4505 N N . ILE C 1 130 ? 41.667 49.450 32.238 1.00 26.76 130 ILE C N 1
ATOM 4506 C CA . ILE C 1 130 ? 41.220 48.787 31.016 1.00 24.58 130 ILE C CA 1
ATOM 4507 C C . ILE C 1 130 ? 39.872 49.419 30.629 1.00 24.89 130 ILE C C 1
ATOM 4508 O O . ILE C 1 130 ? 38.927 49.389 31.398 1.00 24.41 130 ILE C O 1
ATOM 4513 N N . VAL C 1 131 ? 39.802 49.977 29.426 1.00 24.38 131 VAL C N 1
ATOM 4514 C CA . VAL C 1 131 ? 38.611 50.660 28.955 1.00 24.27 131 VAL C CA 1
ATOM 4515 C C . VAL C 1 131 ? 37.819 49.879 27.896 1.00 24.66 131 VAL C C 1
ATOM 4516 O O . VAL C 1 131 ? 38.374 49.431 26.893 1.00 24.90 131 VAL C O 1
ATOM 4520 N N . CYS C 1 132 ? 36.522 49.715 28.133 1.00 24.46 132 CYS C N 1
ATOM 4521 C CA . CYS C 1 132 ? 35.638 49.012 27.195 1.00 25.83 132 CYS C CA 1
ATOM 4522 C C . CYS C 1 132 ? 34.968 50.010 26.266 1.00 26.46 132 CYS C C 1
ATOM 4523 O O . CYS C 1 132 ? 34.548 51.080 26.691 1.00 30.07 132 CYS C O 1
ATOM 4526 N N . ARG C 1 133 ? 34.850 49.658 24.999 1.00 26.28 133 ARG C N 1
ATOM 4527 C CA . ARG C 1 133 ? 34.252 50.558 24.015 1.00 25.99 133 ARG C CA 1
ATOM 4528 C C . ARG C 1 133 ? 32.780 50.846 24.273 1.00 26.20 133 ARG C C 1
ATOM 4529 O O . ARG C 1 133 ? 32.063 50.026 24.816 1.00 26.50 133 ARG C O 1
ATOM 4537 N N . ARG C 1 134 ? 32.336 52.029 23.877 1.00 27.79 134 ARG C N 1
ATOM 4538 C CA . ARG C 1 134 ? 30.939 52.366 24.013 1.00 28.89 134 ARG C CA 1
ATOM 4539 C C . ARG C 1 134 ? 30.638 53.157 22.748 1.00 29.07 134 ARG C C 1
ATOM 4540 O O . ARG C 1 134 ? 31.279 54.171 22.454 1.00 26.81 134 ARG C O 1
ATOM 4548 N N . PRO C 1 135 ? 29.661 52.692 21.960 1.00 31.28 135 PRO C N 1
ATOM 4549 C CA . PRO C 1 135 ? 29.325 53.382 20.711 1.00 31.74 135 PRO C CA 1
ATOM 4550 C C . PRO C 1 135 ? 28.956 54.857 20.837 1.00 33.75 135 PRO C C 1
ATOM 4551 O O . PRO C 1 135 ? 28.312 55.270 21.795 1.00 33.56 135 PRO C O 1
ATOM 4555 N N . GLY C 1 136 ? 29.389 55.649 19.867 1.00 34.80 136 GLY C N 1
ATOM 4556 C CA . GLY C 1 136 ? 29.053 57.061 19.885 1.00 37.53 136 GLY C CA 1
ATOM 4557 C C . GLY C 1 136 ? 29.912 58.010 20.704 1.00 39.07 136 GLY C C 1
ATOM 4558 O O . GLY C 1 136 ? 29.833 59.215 20.495 1.00 39.80 136 GLY C O 1
ATOM 4559 N N . TYR C 1 137 ? 30.732 57.503 21.621 1.00 38.97 137 TYR C N 1
ATOM 4560 C CA . TYR C 1 137 ? 31.552 58.397 22.441 1.00 38.41 137 TYR C CA 1
ATOM 4561 C C . TYR C 1 137 ? 32.841 58.869 21.818 1.00 38.12 137 TYR C C 1
ATOM 4562 O O . TYR C 1 137 ? 33.430 58.193 20.980 1.00 40.00 137 TYR C O 1
ATOM 4571 N N . PRO C 1 138 ? 33.289 60.068 22.211 1.00 38.16 138 PRO C N 1
ATOM 4572 C CA . PRO C 1 138 ? 34.537 60.589 21.667 1.00 37.90 138 PRO C CA 1
ATOM 4573 C C . PRO C 1 138 ? 35.631 59.641 22.152 1.00 39.33 138 PRO C C 1
ATOM 4574 O O . PRO C 1 138 ? 35.535 59.093 23.252 1.00 37.54 138 PRO C O 1
ATOM 4578 N N . LEU C 1 139 ? 36.662 59.454 21.338 1.00 40.08 139 LEU C N 1
ATOM 4579 C CA . LEU C 1 139 ? 37.766 58.582 21.696 1.00 42.77 139 LEU C CA 1
ATOM 4580 C C . LEU C 1 139 ? 38.889 59.371 22.352 1.00 43.98 139 LEU C C 1
ATOM 4581 O O . LEU C 1 139 ? 39.746 58.797 23.034 1.00 43.27 139 LEU C O 1
ATOM 4586 N N . GLU C 1 140 ? 38.885 60.688 22.148 1.00 44.14 140 GLU C N 1
ATOM 4587 C CA . GLU C 1 140 ? 39.926 61.520 22.728 1.00 45.48 140 GLU C CA 1
ATOM 4588 C C . GLU C 1 140 ? 39.415 62.386 23.871 1.00 44.51 140 GLU C C 1
ATOM 4589 O O . GLU C 1 140 ? 38.266 62.820 23.864 1.00 44.00 140 GLU C O 1
ATOM 4595 N N . MET C 1 141 ? 40.275 62.615 24.863 1.00 43.42 141 MET C N 1
ATOM 4596 C CA . MET C 1 141 ? 39.932 63.440 26.025 1.00 42.26 141 MET C CA 1
ATOM 4597 C C . MET C 1 141 ? 39.471 64.831 25.566 1.00 42.11 141 MET C C 1
ATOM 4598 O O . MET C 1 141 ? 39.940 65.335 24.551 1.00 42.13 141 MET C O 1
ATOM 4603 N N . ALA C 1 142 ? 38.569 65.459 26.310 1.00 43.50 142 ALA C N 1
ATOM 4604 C CA . ALA C 1 142 ? 38.097 66.788 25.923 1.00 44.04 142 ALA C CA 1
ATOM 4605 C C . ALA C 1 142 ? 39.241 67.809 25.868 1.00 45.58 142 ALA C C 1
ATOM 4606 O O . ALA C 1 142 ? 39.396 68.514 24.869 1.00 43.72 142 ALA C O 1
ATOM 4608 N N . GLN C 1 143 ? 40.047 67.879 26.927 1.00 46.63 143 GLN C N 1
ATOM 4609 C CA . GLN C 1 143 ? 41.169 68.828 26.975 1.00 48.13 143 GLN C CA 1
ATOM 4610 C C . GLN C 1 143 ? 42.523 68.196 26.643 1.00 48.38 143 GLN C C 1
ATOM 4611 O O . GLN C 1 143 ? 42.845 67.093 27.105 1.00 47.65 143 GLN C O 1
ATOM 4617 N N . PRO C 1 144 ? 43.351 68.912 25.865 1.00 48.48 144 PRO C N 1
ATOM 4618 C CA . PRO C 1 144 ? 44.683 68.462 25.444 1.00 47.69 144 PRO C CA 1
ATOM 4619 C C . PRO C 1 144 ? 45.570 67.943 26.572 1.00 46.86 144 PRO C C 1
ATOM 4620 O O . PRO C 1 144 ? 46.302 66.966 26.399 1.00 46.27 144 PRO C O 1
ATOM 4624 N N . GLN C 1 145 ? 45.521 68.585 27.730 1.00 45.56 145 GLN C N 1
ATOM 4625 C CA . GLN C 1 145 ? 46.361 68.119 28.827 1.00 46.48 145 GLN C CA 1
ATOM 4626 C C . GLN C 1 145 ? 46.002 66.707 29.292 1.00 46.02 145 GLN C C 1
ATOM 4627 O O . GLN C 1 145 ? 46.888 65.916 29.630 1.00 45.52 145 GLN C O 1
ATOM 4633 N N . TYR C 1 146 ? 44.710 66.386 29.303 1.00 43.49 146 TYR C N 1
ATOM 4634 C CA . TYR C 1 146 ? 44.286 65.071 29.764 1.00 41.32 146 TYR C CA 1
ATOM 4635 C C . TYR C 1 146 ? 44.473 64.047 28.671 1.00 40.23 146 TYR C C 1
ATOM 4636 O O . TYR C 1 146 ? 44.623 62.867 28.948 1.00 39.38 146 TYR C O 1
ATOM 4645 N N . GLN C 1 147 ? 44.502 64.520 27.429 1.00 41.11 147 GLN C N 1
ATOM 4646 C CA . GLN C 1 147 ? 44.719 63.664 26.269 1.00 40.35 147 GLN C CA 1
ATOM 4647 C C . GLN C 1 147 ? 46.202 63.291 26.336 1.00 41.37 147 GLN C C 1
ATOM 4648 O O . GLN C 1 147 ? 46.599 62.186 25.959 1.00 42.93 147 GLN C O 1
ATOM 4654 N N . GLN C 1 148 ? 47.013 64.216 26.851 1.00 41.44 148 GLN C N 1
ATOM 4655 C CA . GLN C 1 148 ? 48.453 64.001 27.021 1.00 41.81 148 GLN C CA 1
ATOM 4656 C C . GLN C 1 148 ? 48.663 62.913 28.072 1.00 39.23 148 GLN C C 1
ATOM 4657 O O . GLN C 1 148 ? 49.498 62.014 27.920 1.00 38.32 148 GLN C O 1
ATOM 4663 N N . TRP C 1 149 ? 47.919 63.039 29.164 1.00 37.56 149 TRP C N 1
ATOM 4664 C CA . TRP C 1 149 ? 47.980 62.075 30.256 1.00 36.21 149 TRP C CA 1
ATOM 4665 C C . TRP C 1 149 ? 47.567 60.728 29.669 1.00 35.61 149 TRP C C 1
ATOM 4666 O O . TRP C 1 149 ? 48.193 59.714 29.946 1.00 32.44 149 TRP C O 1
ATOM 4677 N N . LEU C 1 150 ? 46.529 60.732 28.829 1.00 35.41 150 LEU C N 1
ATOM 4678 C CA . LEU C 1 150 ? 46.068 59.483 28.226 1.00 34.57 150 LEU C CA 1
ATOM 4679 C C . LEU C 1 150 ? 47.175 58.843 27.401 1.00 35.66 150 LEU C C 1
ATOM 4680 O O . LEU C 1 150 ? 47.597 57.712 27.678 1.00 36.34 150 LEU C O 1
ATOM 4685 N N . GLU C 1 151 ? 47.660 59.563 26.400 1.00 36.24 151 GLU C N 1
ATOM 4686 C CA . GLU C 1 151 ? 48.718 59.032 25.546 1.00 37.58 151 GLU C CA 1
ATOM 4687 C C . GLU C 1 151 ? 49.965 58.600 26.299 1.00 38.15 151 GLU C C 1
ATOM 4688 O O . GLU C 1 151 ? 50.648 57.667 25.864 1.00 38.68 151 GLU C O 1
ATOM 4694 N N . ASP C 1 152 ? 50.270 59.260 27.417 1.00 38.27 152 ASP C N 1
ATOM 4695 C CA . ASP C 1 152 ? 51.454 58.910 28.218 1.00 39.43 152 ASP C CA 1
ATOM 4696 C C . ASP C 1 152 ? 51.343 57.585 28.980 1.00 39.14 152 ASP C C 1
ATOM 4697 O O . ASP C 1 152 ? 52.352 57.061 29.438 1.00 38.13 152 ASP C O 1
ATOM 4702 N N . HIS C 1 153 ? 50.138 57.047 29.128 1.00 37.22 153 HIS C N 1
ATOM 4703 C CA . HIS C 1 153 ? 49.964 55.806 29.898 1.00 36.77 153 HIS C CA 1
ATOM 4704 C C . HIS C 1 153 ? 49.427 54.668 29.052 1.00 35.46 153 HIS C C 1
ATOM 4705 O O . HIS C 1 153 ? 49.372 53.517 29.482 1.00 31.73 153 HIS C O 1
ATOM 4712 N N . LEU C 1 154 ? 49.041 55.029 27.843 1.00 34.74 154 LEU C N 1
ATOM 4713 C CA . LEU C 1 154 ? 48.469 54.137 26.856 1.00 36.74 154 LEU C CA 1
ATOM 4714 C C . LEU C 1 154 ? 49.363 53.037 26.279 1.00 36.61 154 LEU C C 1
ATOM 4715 O O . LEU C 1 154 ? 50.503 53.289 25.860 1.00 36.65 154 LEU C O 1
ATOM 4720 N N . THR C 1 155 ? 48.832 51.820 26.231 1.00 35.60 155 THR C N 1
ATOM 4721 C CA . THR C 1 155 ? 49.550 50.728 25.599 1.00 34.07 155 THR C CA 1
ATOM 4722 C C . THR C 1 155 ? 48.647 50.097 24.555 1.00 35.56 155 THR C C 1
ATOM 4723 O O . THR C 1 155 ? 47.418 50.048 24.706 1.00 33.36 155 THR C O 1
ATOM 4727 N N . HIS C 1 156 ? 49.256 49.634 23.476 1.00 36.62 156 HIS C N 1
ATOM 4728 C CA . HIS C 1 156 ? 48.507 48.966 22.430 1.00 39.39 156 HIS C CA 1
ATOM 4729 C C . HIS C 1 156 ? 48.848 47.492 22.506 1.00 38.39 156 HIS C C 1
ATOM 4730 O O . HIS C 1 156 ? 48.440 46.706 21.663 1.00 39.44 156 HIS C O 1
ATOM 4737 N N . ASN C 1 157 ? 49.624 47.119 23.511 1.00 36.43 157 ASN C N 1
ATOM 4738 C CA . ASN C 1 157 ? 49.965 45.720 23.681 1.00 36.70 157 ASN C CA 1
ATOM 4739 C C . ASN C 1 157 ? 49.481 45.239 25.040 1.00 33.24 157 ASN C C 1
ATOM 4740 O O . ASN C 1 157 ? 50.153 45.427 26.067 1.00 32.81 157 ASN C O 1
ATOM 4745 N N . PRO C 1 158 ? 48.303 44.602 25.060 1.00 30.62 158 PRO C N 1
ATOM 4746 C CA . PRO C 1 158 ? 47.699 44.088 26.292 1.00 29.65 158 PRO C CA 1
ATOM 4747 C C . PRO C 1 158 ? 48.548 43.097 27.086 1.00 30.38 158 PRO C C 1
ATOM 4748 O O . PRO C 1 158 ? 48.273 42.836 28.267 1.00 26.25 158 PRO C O 1
ATOM 4752 N N . GLU C 1 159 ? 49.582 42.531 26.453 1.00 29.55 159 GLU C N 1
ATOM 4753 C CA . GLU C 1 159 ? 50.467 41.633 27.191 1.00 27.98 159 GLU C CA 1
ATOM 4754 C C . GLU C 1 159 ? 51.087 42.448 28.357 1.00 28.02 159 GLU C C 1
ATOM 4755 O O . GLU C 1 159 ? 51.350 41.919 29.440 1.00 27.75 159 GLU C O 1
ATOM 4761 N N . ASP C 1 160 ? 51.278 43.750 28.142 1.00 27.66 160 ASP C N 1
ATOM 4762 C CA . ASP C 1 160 ? 51.844 44.627 29.178 1.00 27.29 160 ASP C CA 1
ATOM 4763 C C . ASP C 1 160 ? 51.107 44.535 30.538 1.00 26.83 160 ASP C C 1
ATOM 4764 O O . ASP C 1 160 ? 51.706 44.660 31.618 1.00 27.84 160 ASP C O 1
ATOM 4769 N N . LEU C 1 161 ? 49.804 44.308 30.480 1.00 26.93 161 LEU C N 1
ATOM 4770 C CA . LEU C 1 161 ? 48.978 44.222 31.674 1.00 24.92 161 LEU C CA 1
ATOM 4771 C C . LEU C 1 161 ? 49.389 43.075 32.587 1.00 26.67 161 LEU C C 1
ATOM 4772 O O . LEU C 1 161 ? 49.192 43.144 33.791 1.00 27.35 161 LEU C O 1
ATOM 4777 N N . HIS C 1 162 ? 49.969 42.038 31.997 1.00 25.72 162 HIS C N 1
ATOM 4778 C CA . HIS C 1 162 ? 50.394 40.836 32.705 1.00 27.09 162 HIS C CA 1
ATOM 4779 C C . HIS C 1 162 ? 51.863 40.871 33.114 1.00 29.27 162 HIS C C 1
ATOM 4780 O O . HIS C 1 162 ? 52.291 40.031 33.902 1.00 30.41 162 HIS C O 1
ATOM 4787 N N . LEU C 1 163 ? 52.627 41.811 32.560 1.00 30.74 163 LEU C N 1
ATOM 4788 C CA . LEU C 1 163 ? 54.070 41.902 32.833 1.00 31.89 163 LEU C CA 1
ATOM 4789 C C . LEU C 1 163 ? 54.497 42.966 33.828 1.00 32.90 163 LEU C C 1
ATOM 4790 O O . LEU C 1 163 ? 55.648 42.969 34.253 1.00 32.50 163 LEU C O 1
ATOM 4795 N N . GLN C 1 164 ? 53.571 43.853 34.189 1.00 32.65 164 GLN C N 1
ATOM 4796 C CA . GLN C 1 164 ? 53.806 44.951 35.143 1.00 34.12 164 GLN C CA 1
ATOM 4797 C C . GLN C 1 164 ? 52.600 44.926 36.074 1.00 32.68 164 GLN C C 1
ATOM 4798 O O . GLN C 1 164 ? 51.491 44.572 35.643 1.00 29.27 164 GLN C O 1
ATOM 4804 N N . PRO C 1 165 ? 52.774 45.366 37.329 1.00 31.64 165 PRO C N 1
ATOM 4805 C CA . PRO C 1 165 ? 51.630 45.349 38.246 1.00 31.01 165 PRO C CA 1
ATOM 4806 C C . PRO C 1 165 ? 50.611 46.453 37.998 1.00 30.65 165 PRO C C 1
ATOM 4807 O O . PRO C 1 165 ? 49.417 46.278 38.288 1.00 29.17 165 PRO C O 1
ATOM 4811 N N . ALA C 1 166 ? 51.065 47.571 37.446 1.00 28.75 166 ALA C N 1
ATOM 4812 C CA . ALA C 1 166 ? 50.142 48.688 37.226 1.00 28.25 166 ALA C CA 1
ATOM 4813 C C . ALA C 1 166 ? 50.700 49.697 36.262 1.00 28.49 166 ALA C C 1
ATOM 4814 O O . ALA C 1 166 ? 51.794 49.505 35.742 1.00 30.10 166 ALA C O 1
ATOM 4816 N N . GLY C 1 167 ? 49.940 50.757 35.981 1.00 28.65 167 GLY C N 1
ATOM 4817 C CA . GLY C 1 167 ? 50.469 51.801 35.109 1.00 28.12 167 GLY C CA 1
ATOM 4818 C C . GLY C 1 167 ? 50.012 52.000 33.674 1.00 29.11 167 GLY C C 1
ATOM 4819 O O . GLY C 1 167 ? 50.180 53.098 33.133 1.00 26.87 167 GLY C O 1
ATOM 4820 N N . LYS C 1 168 ? 49.453 50.977 33.032 1.00 26.73 168 LYS C N 1
ATOM 4821 C CA . LYS C 1 168 ? 49.008 51.160 31.652 1.00 28.02 168 LYS C CA 1
ATOM 4822 C C . LYS C 1 168 ? 47.488 51.340 31.510 1.00 27.46 168 LYS C C 1
ATOM 4823 O O . LYS C 1 168 ? 46.709 50.881 32.353 1.00 26.44 168 LYS C O 1
ATOM 4829 N N . ILE C 1 169 ? 47.090 52.018 30.434 1.00 27.14 169 ILE C N 1
ATOM 4830 C CA . ILE C 1 169 ? 45.676 52.209 30.091 1.00 26.32 169 ILE C CA 1
ATOM 4831 C C . ILE C 1 169 ? 45.560 51.457 28.761 1.00 25.80 169 ILE C C 1
ATOM 4832 O O . ILE C 1 169 ? 46.359 51.673 27.855 1.00 25.89 169 ILE C O 1
ATOM 4837 N N . TYR C 1 170 ? 44.609 50.538 28.667 1.00 24.65 170 TYR C N 1
ATOM 4838 C CA . TYR C 1 170 ? 44.429 49.765 27.444 1.00 25.06 170 TYR C CA 1
ATOM 4839 C C . TYR C 1 170 ? 42.986 49.883 26.964 1.00 23.83 170 TYR C C 1
ATOM 4840 O O . TYR C 1 170 ? 42.066 49.576 27.720 1.00 22.92 170 TYR C O 1
ATOM 4849 N N . LEU C 1 171 ? 42.783 50.312 25.720 1.00 23.37 171 LEU C N 1
ATOM 4850 C CA . LEU C 1 171 ? 41.423 50.441 25.176 1.00 23.91 171 LEU C CA 1
ATOM 4851 C C . LEU C 1 171 ? 41.095 49.113 24.484 1.00 23.93 171 LEU C C 1
ATOM 4852 O O . LEU C 1 171 ? 41.486 48.875 23.350 1.00 24.50 171 LEU C O 1
ATOM 4857 N N . ALA C 1 172 ? 40.408 48.236 25.206 1.00 24.83 172 ALA C N 1
ATOM 4858 C CA . ALA C 1 172 ? 40.064 46.905 24.719 1.00 26.01 172 ALA C CA 1
ATOM 4859 C C . ALA C 1 172 ? 39.062 46.944 23.563 1.00 26.76 172 ALA C C 1
ATOM 4860 O O . ALA C 1 172 ? 38.272 47.876 23.467 1.00 26.43 172 ALA C O 1
ATOM 4862 N N . GLU C 1 173 ? 39.130 45.942 22.686 1.00 27.47 173 GLU C N 1
ATOM 4863 C CA . GLU C 1 173 ? 38.246 45.845 21.534 1.00 28.61 173 GLU C CA 1
ATOM 4864 C C . GLU C 1 173 ? 37.057 44.972 21.890 1.00 28.87 173 GLU C C 1
ATOM 4865 O O . GLU C 1 173 ? 36.894 43.846 21.399 1.00 29.96 173 GLU C O 1
ATOM 4871 N N . THR C 1 174 ? 36.218 45.523 22.750 1.00 26.40 174 THR C N 1
ATOM 4872 C CA . THR C 1 174 ? 35.036 44.851 23.253 1.00 25.73 174 THR C CA 1
ATOM 4873 C C . THR C 1 174 ? 33.754 45.151 22.473 1.00 25.58 174 THR C C 1
ATOM 4874 O O . THR C 1 174 ? 33.642 46.148 21.770 1.00 27.08 174 THR C O 1
ATOM 4878 N N . PRO C 1 175 ? 32.763 44.260 22.583 1.00 26.11 175 PRO C N 1
ATOM 4879 C CA . PRO C 1 175 ? 31.489 44.452 21.882 1.00 24.19 175 PRO C CA 1
ATOM 4880 C C . PRO C 1 175 ? 30.762 45.732 22.314 1.00 26.02 175 PRO C C 1
ATOM 4881 O O . PRO C 1 175 ? 30.867 46.167 23.475 1.00 24.32 175 PRO C O 1
ATOM 4885 N N . TRP C 1 176 ? 30.051 46.333 21.364 1.00 26.58 176 TRP C N 1
ATOM 4886 C CA . TRP C 1 176 ? 29.287 47.569 21.588 1.00 26.37 176 TRP C CA 1
ATOM 4887 C C . TRP C 1 176 ? 27.840 47.319 21.975 1.00 27.39 176 TRP C C 1
ATOM 4888 O O . TRP C 1 176 ? 27.213 46.386 21.466 1.00 25.96 176 TRP C O 1
ATOM 4899 N N . PHE C 1 177 ? 27.281 48.182 22.825 1.00 25.42 177 PHE C N 1
ATOM 4900 C CA . PHE C 1 177 ? 25.884 48.014 23.197 1.00 25.61 177 PHE C CA 1
ATOM 4901 C C . PHE C 1 177 ? 25.203 49.345 23.451 1.00 27.11 177 PHE C C 1
ATOM 4902 O O . PHE C 1 177 ? 25.652 50.124 24.311 1.00 27.11 177 PHE C O 1
ATOM 4910 N N . ASN C 1 178 ? 24.144 49.604 22.685 1.00 28.11 178 ASN C N 1
ATOM 4911 C CA . ASN C 1 178 ? 23.337 50.811 22.820 1.00 29.11 178 ASN C CA 1
ATOM 4912 C C . ASN C 1 178 ? 22.371 50.544 23.961 1.00 30.94 178 ASN C C 1
ATOM 4913 O O . ASN C 1 178 ? 21.157 50.412 23.746 1.00 31.08 178 ASN C O 1
ATOM 4918 N N . ILE C 1 179 ? 22.911 50.455 25.168 1.00 30.01 179 ILE C N 1
ATOM 4919 C CA . ILE C 1 179 ? 22.106 50.187 26.349 1.00 29.26 179 ILE C CA 1
ATOM 4920 C C . ILE C 1 179 ? 22.549 51.082 27.518 1.00 30.10 179 ILE C C 1
ATOM 4921 O O . ILE C 1 179 ? 23.737 51.314 27.724 1.00 30.66 179 ILE C O 1
ATOM 4926 N N . SER C 1 180 ? 21.586 51.602 28.266 1.00 31.31 180 SER C N 1
ATOM 4927 C CA . SER C 1 180 ? 21.894 52.432 29.435 1.00 31.69 180 SER C CA 1
ATOM 4928 C C . SER C 1 180 ? 20.803 52.145 30.447 1.00 30.81 180 SER C C 1
ATOM 4929 O O . SER C 1 180 ? 19.683 51.767 30.065 1.00 32.03 180 SER C O 1
ATOM 4932 N N . ALA C 1 181 ? 21.132 52.284 31.722 1.00 29.32 181 ALA C N 1
ATOM 4933 C CA . ALA C 1 181 ? 20.164 52.058 32.776 1.00 30.39 181 ALA C CA 1
ATOM 4934 C C . ALA C 1 181 ? 19.030 53.071 32.623 1.00 30.37 181 ALA C C 1
ATOM 4935 O O . ALA C 1 181 ? 17.863 52.740 32.833 1.00 30.78 181 ALA C O 1
ATOM 4937 N N . THR C 1 182 ? 19.357 54.299 32.237 1.00 30.10 182 THR C N 1
ATOM 4938 C CA . THR C 1 182 ? 18.318 55.331 32.091 1.00 30.40 182 THR C CA 1
ATOM 4939 C C . THR C 1 182 ? 17.243 54.923 31.063 1.00 31.32 182 THR C C 1
ATOM 4940 O O . THR C 1 182 ? 16.054 55.105 31.297 1.00 28.09 182 THR C O 1
ATOM 4944 N N . ILE C 1 183 ? 17.658 54.328 29.946 1.00 32.39 183 ILE C N 1
ATOM 4945 C CA . ILE C 1 183 ? 16.708 53.922 28.917 1.00 32.66 183 ILE C CA 1
ATOM 4946 C C . ILE C 1 183 ? 15.876 52.754 29.452 1.00 32.22 183 ILE C C 1
ATOM 4947 O O . ILE C 1 183 ? 14.680 52.657 29.185 1.00 32.00 183 ILE C O 1
ATOM 4952 N N . ILE C 1 184 ? 16.501 51.872 30.216 1.00 30.80 184 ILE C N 1
ATOM 4953 C CA . ILE C 1 184 ? 15.751 50.764 30.781 1.00 30.37 184 ILE C CA 1
ATOM 4954 C C . ILE C 1 184 ? 14.641 51.278 31.710 1.00 31.07 184 ILE C C 1
ATOM 4955 O O . ILE C 1 184 ? 13.468 50.907 31.550 1.00 30.05 184 ILE C O 1
ATOM 4960 N N . ARG C 1 185 ? 15.007 52.146 32.652 1.00 28.40 185 ARG C N 1
ATOM 4961 C CA . ARG C 1 185 ? 14.042 52.717 33.584 1.00 28.79 185 ARG C CA 1
ATOM 4962 C C . ARG C 1 185 ? 12.897 53.403 32.838 1.00 29.66 185 ARG C C 1
ATOM 4963 O O . ARG C 1 185 ? 11.725 53.223 33.195 1.00 31.04 185 ARG C O 1
ATOM 4971 N N . GLU C 1 186 ? 13.216 54.163 31.790 1.00 29.67 186 GLU C N 1
ATOM 4972 C CA . GLU C 1 186 ? 12.186 54.848 31.001 1.00 33.73 186 GLU C CA 1
ATOM 4973 C C . GLU C 1 186 ? 11.237 53.817 30.394 1.00 34.32 186 GLU C C 1
ATOM 4974 O O . GLU C 1 186 ? 10.019 53.920 30.524 1.00 35.38 186 GLU C O 1
ATOM 4980 N N . ARG C 1 187 ? 11.821 52.857 29.682 1.00 31.35 187 ARG C N 1
ATOM 4981 C CA . ARG C 1 187 ? 11.049 51.809 29.037 1.00 32.59 187 ARG C CA 1
ATOM 4982 C C . ARG C 1 187 ? 10.132 51.086 30.015 1.00 32.68 187 ARG C C 1
ATOM 4983 O O . ARG C 1 187 ? 8.928 50.961 29.749 1.00 33.96 187 ARG C O 1
ATOM 4991 N N . LEU C 1 188 ? 10.675 50.616 31.137 1.00 32.12 188 LEU C N 1
ATOM 4992 C CA . LEU C 1 188 ? 9.855 49.908 32.114 1.00 31.37 188 LEU C CA 1
ATOM 4993 C C . LEU C 1 188 ? 8.687 50.800 32.554 1.00 33.27 188 LEU C C 1
ATOM 4994 O O . LEU C 1 188 ? 7.551 50.326 32.674 1.00 33.26 188 LEU C O 1
ATOM 4999 N N . GLN C 1 189 ? 8.967 52.085 32.783 1.00 32.62 189 GLN C N 1
ATOM 5000 C CA . GLN C 1 189 ? 7.933 53.023 33.202 1.00 36.07 189 GLN C CA 1
ATOM 5001 C C . GLN C 1 189 ? 6.865 53.154 32.120 1.00 37.04 189 GLN C C 1
ATOM 5002 O O . GLN C 1 189 ? 5.676 53.253 32.426 1.00 36.92 189 GLN C O 1
ATOM 5008 N N . ASN C 1 190 ? 7.278 53.174 30.855 1.00 37.55 190 ASN C N 1
ATOM 5009 C CA . ASN C 1 190 ? 6.292 53.292 29.784 1.00 39.52 190 ASN C CA 1
ATOM 5010 C C . ASN C 1 190 ? 5.730 51.917 29.419 1.00 38.57 190 ASN C C 1
ATOM 5011 O O . ASN C 1 190 ? 5.010 51.775 28.449 1.00 39.20 190 ASN C O 1
ATOM 5016 N N . GLY C 1 191 ? 6.058 50.916 30.224 1.00 38.59 191 GLY C N 1
ATOM 5017 C CA . GLY C 1 191 ? 5.540 49.582 29.998 1.00 39.90 191 GLY C CA 1
ATOM 5018 C C . GLY C 1 191 ? 6.064 48.851 28.784 1.00 41.35 191 GLY C C 1
ATOM 5019 O O . GLY C 1 191 ? 5.433 47.895 28.334 1.00 41.19 191 GLY C O 1
ATOM 5020 N N . GLU C 1 192 ? 7.218 49.275 28.267 1.00 41.22 192 GLU C N 1
ATOM 5021 C CA . GLU C 1 192 ? 7.805 48.645 27.089 1.00 42.22 192 GLU C CA 1
ATOM 5022 C C . GLU C 1 192 ? 8.754 47.532 27.508 1.00 41.42 192 GLU C C 1
ATOM 5023 O O . GLU C 1 192 ? 9.353 47.571 28.587 1.00 41.01 192 GLU C O 1
ATOM 5029 N N . SER C 1 193 ? 8.882 46.526 26.651 1.00 40.40 193 SER C N 1
ATOM 5030 C CA . SER C 1 193 ? 9.742 45.382 26.929 1.00 38.90 193 SER C CA 1
ATOM 5031 C C . SER C 1 193 ? 11.213 45.765 27.057 1.00 37.67 193 SER C C 1
ATOM 5032 O O . SER C 1 193 ? 11.690 46.653 26.343 1.00 35.96 193 SER C O 1
ATOM 5035 N N . CYS C 1 194 ? 11.903 45.069 27.964 1.00 35.92 194 CYS C N 1
ATOM 5036 C CA . CYS C 1 194 ? 13.329 45.248 28.238 1.00 36.22 194 CYS C CA 1
ATOM 5037 C C . CYS C 1 194 ? 13.993 43.874 28.179 1.00 35.18 194 CYS C C 1
ATOM 5038 O O . CYS C 1 194 ? 15.145 43.681 28.588 1.00 33.47 194 CYS C O 1
ATOM 5041 N N . GLU C 1 195 ? 13.232 42.940 27.627 1.00 34.50 195 GLU C N 1
ATOM 5042 C CA . GLU C 1 195 ? 13.607 41.537 27.461 1.00 35.48 195 GLU C CA 1
ATOM 5043 C C . GLU C 1 195 ? 15.027 41.246 26.965 1.00 35.25 195 GLU C C 1
ATOM 5044 O O . GLU C 1 195 ? 15.709 40.356 27.478 1.00 35.04 195 GLU C O 1
ATOM 5050 N N . ASP C 1 196 ? 15.480 41.969 25.953 1.00 33.48 196 ASP C N 1
ATOM 5051 C CA . ASP C 1 196 ? 16.817 41.680 25.446 1.00 36.71 196 ASP C CA 1
ATOM 5052 C C . ASP C 1 196 ? 17.908 42.640 25.938 1.00 35.62 196 ASP C C 1
ATOM 5053 O O . ASP C 1 196 ? 19.002 42.652 25.381 1.00 35.03 196 ASP C O 1
ATOM 5058 N N . LEU C 1 197 ? 17.620 43.410 26.994 1.00 33.93 197 LEU C N 1
ATOM 5059 C CA . LEU C 1 197 ? 18.576 44.400 27.503 1.00 30.29 197 LEU C CA 1
ATOM 5060 C C . LEU C 1 197 ? 19.288 44.081 28.824 1.00 30.34 197 LEU C C 1
ATOM 5061 O O . LEU C 1 197 ? 20.300 44.710 29.153 1.00 28.18 197 LEU C O 1
ATOM 5066 N N . LEU C 1 198 ? 18.774 43.126 29.588 1.00 28.06 198 LEU C N 1
ATOM 5067 C CA . LEU C 1 198 ? 19.388 42.766 30.861 1.00 29.34 198 LEU C CA 1
ATOM 5068 C C . LEU C 1 198 ? 18.861 41.391 31.192 1.00 30.00 198 LEU C C 1
ATOM 5069 O O . LEU C 1 198 ? 17.905 40.938 30.583 1.00 32.44 198 LEU C O 1
ATOM 5074 N N . PRO C 1 199 ? 19.479 40.693 32.150 1.00 31.63 199 PRO C N 1
ATOM 5075 C CA . PRO C 1 199 ? 19.105 39.336 32.584 1.00 33.06 199 PRO C CA 1
ATOM 5076 C C . PRO C 1 199 ? 17.634 39.078 32.962 1.00 35.17 199 PRO C C 1
ATOM 5077 O O . PRO C 1 199 ? 17.005 39.896 33.661 1.00 33.31 199 PRO C O 1
ATOM 5081 N N . GLU C 1 200 ? 17.092 37.947 32.515 1.00 34.75 200 GLU C N 1
ATOM 5082 C CA . GLU C 1 200 ? 15.707 37.612 32.843 1.00 37.29 200 GLU C CA 1
ATOM 5083 C C . GLU C 1 200 ? 15.508 37.655 34.365 1.00 36.30 200 GLU C C 1
ATOM 5084 O O . GLU C 1 200 ? 14.575 38.291 34.852 1.00 36.89 200 GLU C O 1
ATOM 5090 N N . PRO C 1 201 ? 16.378 36.981 35.131 1.00 35.29 201 PRO C N 1
ATOM 5091 C CA . PRO C 1 201 ? 16.221 37.000 36.592 1.00 35.95 201 PRO C CA 1
ATOM 5092 C C . PRO C 1 201 ? 16.145 38.419 37.178 1.00 35.28 201 PRO C C 1
ATOM 5093 O O . PRO C 1 201 ? 15.396 38.661 38.124 1.00 32.53 201 PRO C O 1
ATOM 5097 N N . VAL C 1 202 ? 16.918 39.343 36.605 1.00 34.17 202 VAL C N 1
ATOM 5098 C CA . VAL C 1 202 ? 16.932 40.716 37.099 1.00 33.40 202 VAL C CA 1
ATOM 5099 C C . VAL C 1 202 ? 15.617 41.391 36.746 1.00 34.85 202 VAL C C 1
ATOM 5100 O O . VAL C 1 202 ? 15.087 42.179 37.532 1.00 35.59 202 VAL C O 1
ATOM 5104 N N . LEU C 1 203 ? 15.071 41.091 35.571 1.00 33.80 203 LEU C N 1
ATOM 5105 C CA . LEU C 1 203 ? 13.801 41.703 35.195 1.00 34.07 203 LEU C CA 1
ATOM 5106 C C . LEU C 1 203 ? 12.699 41.220 36.132 1.00 32.90 203 LEU C C 1
ATOM 5107 O O . LEU C 1 203 ? 11.836 42.009 36.552 1.00 29.24 203 LEU C O 1
ATOM 5112 N N . THR C 1 204 ? 12.752 39.930 36.468 1.00 30.50 204 THR C N 1
ATOM 5113 C CA . THR C 1 204 ? 11.754 39.319 37.348 1.00 31.01 204 THR C CA 1
ATOM 5114 C C . THR C 1 204 ? 11.763 39.990 38.723 1.00 32.16 204 THR C C 1
ATOM 5115 O O . THR C 1 204 ? 10.705 40.356 39.245 1.00 32.36 204 THR C O 1
ATOM 5119 N N . TYR C 1 205 ? 12.958 40.159 39.295 1.00 30.65 205 TYR C N 1
ATOM 5120 C CA . TYR C 1 205 ? 13.118 40.802 40.591 1.00 28.65 205 TYR C CA 1
ATOM 5121 C C . TYR C 1 205 ? 12.592 42.235 40.513 1.00 29.73 205 TYR C C 1
ATOM 5122 O O . TYR C 1 205 ? 11.879 42.692 41.417 1.00 30.35 205 TYR C O 1
ATOM 5131 N N . ILE C 1 206 ? 12.922 42.943 39.432 1.00 27.35 206 ILE C N 1
ATOM 5132 C CA . ILE C 1 206 ? 12.451 44.316 39.242 1.00 27.09 206 ILE C CA 1
ATOM 5133 C C . ILE C 1 206 ? 10.913 44.374 39.335 1.00 28.51 206 ILE C C 1
ATOM 5134 O O . ILE C 1 206 ? 10.330 45.265 39.975 1.00 26.09 206 ILE C O 1
ATOM 5139 N N . ASN C 1 207 ? 10.253 43.424 38.687 1.00 28.46 207 ASN C N 1
ATOM 5140 C CA . ASN C 1 207 ? 8.807 43.379 38.733 1.00 30.53 207 ASN C CA 1
ATOM 5141 C C . ASN C 1 207 ? 8.348 43.073 40.147 1.00 28.70 207 ASN C C 1
ATOM 5142 O O . ASN C 1 207 ? 7.463 43.742 40.670 1.00 28.55 207 ASN C O 1
ATOM 5147 N N . GLN C 1 208 ? 8.961 42.085 40.780 1.00 27.39 208 GLN C N 1
ATOM 5148 C CA . GLN C 1 208 ? 8.570 41.713 42.134 1.00 28.58 208 GLN C CA 1
ATOM 5149 C C . GLN C 1 208 ? 8.666 42.884 43.114 1.00 30.85 208 GLN C C 1
ATOM 5150 O O . GLN C 1 208 ? 7.833 43.025 44.008 1.00 29.12 208 GLN C O 1
ATOM 5156 N N . GLN C 1 209 ? 9.673 43.733 42.927 1.00 29.35 209 GLN C N 1
ATOM 5157 C CA . GLN C 1 209 ? 9.906 44.853 43.834 1.00 31.40 209 GLN C CA 1
ATOM 5158 C C . GLN C 1 209 ? 9.147 46.124 43.501 1.00 32.08 209 GLN C C 1
ATOM 5159 O O . GLN C 1 209 ? 9.148 47.084 44.280 1.00 33.35 209 GLN C O 1
ATOM 5165 N N . GLY C 1 210 ? 8.502 46.143 42.345 1.00 30.21 210 GLY C N 1
ATOM 5166 C CA . GLY C 1 210 ? 7.779 47.336 41.950 1.00 31.68 210 GLY C CA 1
ATOM 5167 C C . GLY C 1 210 ? 8.727 48.440 41.502 1.00 32.53 210 GLY C C 1
ATOM 5168 O O . GLY C 1 210 ? 8.315 49.592 41.362 1.00 34.21 210 GLY C O 1
ATOM 5169 N N . LEU C 1 211 ? 9.987 48.091 41.255 1.00 32.01 211 LEU C N 1
ATOM 5170 C CA . LEU C 1 211 ? 10.992 49.072 40.819 1.00 30.59 211 LEU C CA 1
ATOM 5171 C C . LEU C 1 211 ? 10.801 49.711 39.447 1.00 33.82 211 LEU C C 1
ATOM 5172 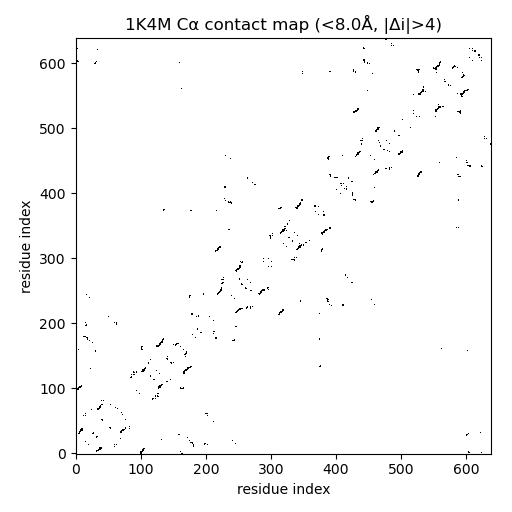O O . LEU C 1 211 ? 10.306 49.083 38.497 1.00 32.47 211 LEU C O 1
ATOM 5177 N N . TYR C 1 212 ? 11.208 50.975 39.360 1.00 35.70 212 TYR C N 1
ATOM 5178 C CA . TYR C 1 212 ? 11.188 51.730 38.118 1.00 39.22 212 TYR C CA 1
ATOM 5179 C C . TYR C 1 212 ? 9.874 51.888 37.359 1.00 44.64 212 TYR C C 1
ATOM 5180 O O . TYR C 1 212 ? 9.680 52.887 36.662 1.00 43.68 212 TYR C O 1
ATOM 5189 N N . ARG C 1 213 ? 8.997 50.890 37.455 1.00 48.87 213 ARG C N 1
ATOM 5190 C CA . ARG C 1 213 ? 7.733 50.931 36.734 1.00 53.44 213 ARG C CA 1
ATOM 5191 C C . ARG C 1 213 ? 6.533 51.079 37.643 1.00 55.97 213 ARG C C 1
ATOM 5192 O O . ARG C 1 213 ? 6.723 51.306 38.862 1.00 58.88 213 ARG C O 1
#

Secondary structure (DSSP, 8-state):
----EEEEEE--TT--HHHHHHHHHHIIIII-S-EEEEE-SS-TTSPPPSS-HHHHHHHHHHHHTT-TTEEE--HHHH-SS---HHHHHHHHHHHH-TTS-EEEEEEHHHHHHGGGSTTHHHHHHH-EEEEE--TT--SS-SSHHHHHHHHHHB-S-TTHHHHSSS--EEEE-PPP----HHHHHHHHHTT---TTTS-HHHHHHHHHHTTT-/----EEEEEE--TT--HHHHHHHHHHIIIII-S-EEEEE-SS-TTS---SS-HHHHHHHHHHHHTT-TTEEE--TTTT-SS---HHHHHHHHHHHH-TTS-EEEEEEHHHHHHGGGSTTHHHHHHH-EEEEE--TT--SS-SSHHHHHHHHHHB-S-TTHHHHSSS--EEEE-PPP----HHHHHHHHHTT---TTTS-HHHHHHHHHHTTT-/----EEEEEE--TT--HHHHHHHHHHIIIII-S-EEEEE-SS-TTSPPPSS-HHHHHHHHHHHHTT-TTEEE--HHHH-SSPP-HHHHHHHHHHHH-TTS-EEEEEEHHHHHHGGGSTTGGGHHHH-EEEEE--TT--SS-SSHHHHHHHHHHB-S-TTHHHHSSS--EEE--PPP----HHHHHHHHHTT---TTTS-HHHHHHHHHHT---

B-factor: mean 34.38, std 8.28, range [0.49, 85.13]

Radius of gyration: 25.83 Å; Cα contacts (8 Å, |Δi|>4): 1185; chains: 3; bounding box: 68×67×68 Å

Solvent-accessible surface area: 28197 Å² total; per-residue (Å²): 86,92,20,5,46,1,0,19,23,20,5,8,3,0,0,5,24,21,40,1,48,8,0,36,16,0,7,81,58,2,2,2,6,47,0,12,0,3,0,27,53,96,12,97,142,91,113,149,12,110,0,72,27,109,34,2,43,68,0,0,79,49,2,21,87,115,54,112,29,11,62,37,22,48,56,18,22,145,62,161,61,88,24,79,30,4,51,1,0,94,36,22,32,129,102,63,20,105,74,10,0,0,0,11,0,10,20,5,40,32,0,46,65,0,18,117,59,114,102,32,122,48,0,11,112,21,0,0,0,0,1,8,69,68,13,49,79,85,115,115,13,104,82,117,108,63,27,92,27,3,96,94,54,49,12,159,69,18,32,35,0,1,81,66,48,16,22,55,0,27,57,0,119,0,1,8,13,25,8,23,16,64,76,0,47,99,54,12,118,98,73,83,78,3,111,54,18,1,11,112,50,0,27,54,24,0,78,131,93,36,15,8,139,102,95,20,4,47,2,0,18,24,23,5,6,5,0,0,6,43,20,39,0,58,8,1,40,15,0,6,79,60,2,3,2,7,55,0,15,0,3,0,19,27,52,9,83,147,93,114,132,22,109,0,78,32,108,25,2,46,67,0,0,74,52,2,19,89,103,50,101,31,13,60,35,21,44,63,13,8,156,77,136,56,75,14,74,34,4,61,0,0,98,45,21,30,119,107,61,18,102,72,7,0,0,0,10,0,9,19,12,40,32,0,44,66,0,20,114,60,114,104,33,120,50,0,12,110,21,0,0,0,0,2,7,72,67,13,50,79,78,125,108,13,102,86,111,104,52,25,104,25,4,94,106,57,47,13,156,67,18,29,34,0,1,69,65,48,16,20,54,0,27,57,1,121,0,1,11,14,25,7,21,16,64,78,0,46,102,54,6,121,102,59,73,77,4,114,40,17,3,14,116,52,0,26,53,21,0,72,132,88,46,18,14,149,81,104,23,4,33,1,2,18,23,20,4,6,6,0,0,7,22,21,40,0,48,7,1,38,15,0,8,82,62,3,3,2,13,41,0,6,0,3,0,22,60,80,18,116,141,101,119,150,16,104,0,81,34,109,25,3,44,73,0,0,74,54,8,20,74,134,62,129,28,12,46,35,19,47,57,17,33,151,66,161,61,89,27,77,31,1,64,1,0,83,36,23,35,149,100,58,22,104,74,6,0,1,0,10,1,9,19,5,41,31,0,44,64,0,17,119,62,107,93,32,121,41,0,11,107,19,0,0,0,0,2,8,69,69,12,53,78,84,127,115,12,104,88,112,101,62,27,98,26,4,89,101,54,46,11,160,71,18,31,35,0,1,82,64,51,14,20,56,0,29,60,0,119,0,1,10,14,25,8,24,18,73,72,0,56,93,53,2,128,110,55,79,72,4,115,44,21,0,10,115,55,0,26,56,20,0,76,131,88,49,15,14,121

CATH classification: 3.40.50.620

Organism: Escherichia coli (strain K12) (NCBI:txid83333)

GO terms:
  GO:0004515 nicotinate-nucleotide adenylyltransferase activity (F, IDA)
  GO:0034355 NAD+ biosynthetic process via the salvage pathway (P, IMP)
  GO:0034628 'de novo' NAD+ biosynthetic process from L-aspartate (P, IMP)